Protein AF-A0A4R1RAZ3-F1 (afdb_monomer)

Structure (mmCIF, N/CA/C/O backbone):
data_AF-A0A4R1RAZ3-F1
#
_entry.id   AF-A0A4R1RAZ3-F1
#
loop_
_atom_site.group_PDB
_atom_site.id
_atom_site.type_symbol
_atom_site.label_atom_id
_atom_site.label_alt_id
_atom_site.label_comp_id
_atom_site.label_asym_id
_atom_site.label_entity_id
_atom_site.label_seq_id
_atom_site.pdbx_PDB_ins_code
_atom_site.Cartn_x
_atom_site.Cartn_y
_atom_site.Cartn_z
_atom_site.occupancy
_atom_site.B_iso_or_equiv
_atom_site.auth_seq_id
_atom_site.auth_comp_id
_atom_site.auth_asym_id
_atom_site.auth_atom_id
_atom_site.pdbx_PDB_model_num
ATOM 1 N N . MET A 1 1 ? -26.240 -14.032 20.210 1.00 42.56 1 MET A N 1
ATOM 2 C CA . MET A 1 1 ? -26.987 -12.764 20.043 1.00 42.56 1 MET A CA 1
ATOM 3 C C . MET A 1 1 ? -25.963 -11.685 19.732 1.00 42.56 1 MET A C 1
ATOM 5 O O . MET A 1 1 ? -25.053 -11.506 20.528 1.00 42.56 1 MET A O 1
ATOM 9 N N . ASN A 1 2 ? -26.004 -11.075 18.545 1.00 69.88 2 ASN A N 1
ATOM 10 C CA . ASN A 1 2 ? -24.933 -10.176 18.110 1.00 69.88 2 ASN A CA 1
ATOM 11 C C . ASN A 1 2 ? -25.165 -8.768 18.689 1.00 69.88 2 ASN A C 1
ATOM 13 O O . ASN A 1 2 ? -25.980 -8.013 18.165 1.00 69.88 2 ASN A O 1
ATOM 17 N N . TRP A 1 3 ? -24.477 -8.443 19.790 1.00 78.44 3 TRP A N 1
ATOM 18 C CA . TRP A 1 3 ? -24.488 -7.125 20.451 1.00 78.44 3 TRP A CA 1
ATOM 19 C C . TRP A 1 3 ? -24.333 -5.969 19.455 1.00 78.44 3 TRP A C 1
ATOM 21 O O . TRP A 1 3 ? -24.954 -4.924 19.605 1.00 78.44 3 TRP A O 1
ATOM 31 N N . ILE A 1 4 ? -23.550 -6.161 18.397 1.00 83.38 4 ILE A N 1
ATOM 32 C CA . ILE A 1 4 ? -23.257 -5.106 17.421 1.00 83.38 4 ILE A CA 1
ATOM 33 C C . ILE A 1 4 ? -24.425 -4.840 16.515 1.00 83.38 4 ILE A C 1
ATOM 35 O O . ILE A 1 4 ? -24.666 -3.687 16.176 1.00 83.38 4 ILE A O 1
ATOM 39 N N . ASN A 1 5 ? -25.193 -5.877 16.190 1.00 84.44 5 ASN A N 1
ATOM 40 C CA . ASN A 1 5 ? -26.448 -5.677 15.490 1.00 84.44 5 ASN A CA 1
ATOM 41 C C . ASN A 1 5 ? -27.356 -4.784 16.338 1.00 84.44 5 ASN A C 1
ATOM 43 O O . ASN A 1 5 ? -27.860 -3.810 15.813 1.00 84.44 5 ASN A O 1
ATOM 47 N N . LYS A 1 6 ? -27.428 -4.980 17.664 1.00 88.19 6 LYS A N 1
ATOM 48 C CA . LYS A 1 6 ? -28.195 -4.083 18.549 1.00 88.19 6 LYS A CA 1
ATOM 49 C C . LYS A 1 6 ? -27.662 -2.647 18.591 1.00 88.19 6 LYS A C 1
ATOM 51 O O . LYS A 1 6 ? -28.449 -1.706 18.629 1.00 88.19 6 LYS A O 1
ATOM 56 N N . MET A 1 7 ? -26.344 -2.457 18.558 1.00 89.75 7 MET A N 1
ATOM 57 C CA . MET A 1 7 ? -25.755 -1.113 18.465 1.00 89.75 7 MET A CA 1
ATOM 58 C C . MET A 1 7 ? -26.054 -0.452 17.110 1.00 89.75 7 MET A C 1
ATOM 60 O O . MET A 1 7 ? -26.341 0.742 17.053 1.00 89.75 7 MET A O 1
ATOM 64 N N . ASN A 1 8 ? -26.026 -1.226 16.024 1.00 90.06 8 ASN A N 1
ATOM 65 C CA . ASN A 1 8 ? -26.385 -0.767 14.683 1.00 90.06 8 ASN A CA 1
ATOM 66 C C . ASN A 1 8 ? -27.879 -0.500 14.533 1.00 90.06 8 ASN A C 1
ATOM 68 O O . ASN A 1 8 ? -28.249 0.449 13.848 1.00 90.06 8 ASN A O 1
ATOM 72 N N . ASP A 1 9 ? -28.731 -1.283 15.186 1.00 92.38 9 ASP A N 1
ATOM 73 C CA . ASP A 1 9 ? -30.171 -1.054 15.257 1.00 92.38 9 ASP A CA 1
ATOM 74 C C . ASP A 1 9 ? -30.435 0.281 15.966 1.00 92.38 9 ASP A C 1
ATOM 76 O O . ASP A 1 9 ? -31.204 1.102 15.476 1.00 92.38 9 ASP A O 1
ATOM 80 N N . ALA A 1 10 ? -29.723 0.561 17.064 1.00 94.69 10 ALA A N 1
ATOM 81 C CA . ALA A 1 10 ? -29.830 1.837 17.767 1.00 94.69 10 ALA A CA 1
ATOM 82 C C . ALA A 1 10 ? -29.344 3.021 16.920 1.00 94.69 10 ALA A C 1
ATOM 84 O O . ALA A 1 10 ? -29.972 4.079 16.920 1.00 94.69 10 ALA A O 1
ATOM 85 N N . LEU A 1 11 ? -28.258 2.851 16.157 1.00 94.19 11 LEU A N 1
ATOM 86 C CA . LEU A 1 11 ? -27.830 3.860 15.186 1.00 94.19 11 LEU A CA 1
ATOM 87 C C . LEU A 1 11 ? -28.824 4.031 14.038 1.00 94.19 11 LEU A C 1
ATOM 89 O O . LEU A 1 11 ? -29.018 5.152 13.583 1.00 94.19 11 LEU A O 1
ATOM 93 N N . SER A 1 12 ? -29.457 2.950 13.579 1.00 94.94 12 SER A N 1
ATOM 94 C CA . SER A 1 12 ? -30.501 3.006 12.549 1.00 94.94 12 SER A CA 1
ATOM 95 C C . SER A 1 12 ? -31.691 3.814 13.043 1.00 94.94 12 SER A C 1
ATOM 97 O O . SER A 1 12 ? -32.093 4.756 12.371 1.00 94.94 12 SER A O 1
ATOM 99 N N . TYR A 1 13 ? -32.154 3.533 14.262 1.00 96.81 13 TYR A N 1
ATOM 100 C CA . TYR A 1 13 ? -33.197 4.310 14.921 1.00 96.81 13 TYR A CA 1
ATOM 101 C C . TYR A 1 13 ? -32.832 5.797 14.995 1.00 96.81 13 TYR A C 1
ATOM 103 O O . TYR A 1 13 ? -33.625 6.642 14.597 1.00 96.81 13 TYR A O 1
ATOM 111 N N . ILE A 1 14 ? -31.615 6.136 15.430 1.00 96.56 14 ILE A N 1
ATOM 112 C CA . ILE A 1 14 ? -31.165 7.535 15.475 1.00 96.56 14 ILE A CA 1
ATOM 113 C C . ILE A 1 14 ? -31.220 8.182 14.090 1.00 96.56 14 ILE A C 1
ATOM 115 O O . ILE A 1 14 ? -31.715 9.297 13.972 1.00 96.56 14 ILE A O 1
ATOM 119 N N . GLU A 1 15 ? -30.711 7.501 13.061 1.00 95.12 15 GLU A N 1
ATOM 120 C CA . GLU A 1 15 ? -30.679 8.004 11.682 1.00 95.12 15 GLU A CA 1
ATOM 121 C C . GLU A 1 15 ? -32.078 8.230 11.098 1.00 95.12 15 GLU A C 1
ATOM 123 O O . GLU A 1 15 ? -32.277 9.198 10.368 1.00 95.12 15 GLU A O 1
ATOM 128 N N . GLU A 1 16 ? -33.037 7.376 11.450 1.00 95.31 16 GLU A N 1
ATOM 129 C CA . GLU A 1 16 ? -34.441 7.473 11.036 1.00 95.31 16 GLU A CA 1
ATOM 130 C C . GLU A 1 16 ? -35.209 8.597 11.749 1.00 95.31 16 GLU A C 1
ATOM 132 O O . GLU A 1 16 ? -36.270 8.983 11.276 1.00 95.31 16 GLU A O 1
ATOM 137 N N . HIS A 1 17 ? -34.672 9.142 12.848 1.00 95.69 17 HIS A N 1
ATOM 138 C CA . HIS A 1 17 ? -35.323 10.171 13.674 1.00 95.69 17 HIS A CA 1
ATOM 139 C C . HIS A 1 17 ? -34.535 11.496 13.714 1.00 95.69 17 HIS A C 1
ATOM 141 O O . HIS A 1 17 ? -34.708 12.322 14.616 1.00 95.69 17 HIS A O 1
ATOM 147 N N . LEU A 1 18 ? -33.626 11.727 12.758 1.00 95.06 18 LEU A N 1
ATOM 148 C CA . LEU A 1 18 ? -32.811 12.949 12.723 1.00 95.06 18 LEU A CA 1
ATOM 149 C C . LEU A 1 18 ? -33.626 14.213 12.415 1.00 95.06 18 LEU A C 1
ATOM 151 O O . LEU A 1 18 ? -33.230 15.288 12.869 1.00 95.06 18 LEU A O 1
ATOM 155 N N . ASP A 1 19 ? -34.728 14.093 11.679 1.00 90.00 19 ASP A N 1
ATOM 156 C CA . ASP A 1 19 ? -35.679 15.154 11.311 1.00 90.00 19 ASP A CA 1
ATOM 157 C C . ASP A 1 19 ? -36.815 15.336 12.339 1.00 90.00 19 ASP A C 1
ATOM 159 O O . ASP A 1 19 ? -37.845 15.946 12.048 1.00 90.00 19 ASP A O 1
ATOM 163 N N . GLY A 1 20 ? -36.616 14.822 13.556 1.00 86.44 20 GLY A N 1
ATOM 164 C CA . GLY A 1 20 ? -37.571 14.923 14.652 1.00 86.44 20 GLY A CA 1
ATOM 165 C C . GLY A 1 20 ? -36.939 14.683 16.024 1.00 86.44 20 GLY A C 1
ATOM 166 O O . GLY A 1 20 ? -35.747 14.925 16.243 1.00 86.44 20 GLY A O 1
ATOM 167 N N . THR A 1 21 ? -37.755 14.240 16.979 1.00 89.19 21 THR A N 1
ATOM 168 C CA . THR A 1 21 ? -37.322 13.944 18.352 1.00 89.19 21 THR A CA 1
ATOM 169 C C . THR A 1 21 ? -36.725 12.543 18.438 1.00 89.19 21 THR A C 1
ATOM 171 O O . THR A 1 21 ? -37.300 11.582 17.938 1.00 89.19 21 THR A O 1
ATOM 174 N N . ILE A 1 22 ? -35.579 12.424 19.112 1.00 93.81 22 ILE A N 1
ATOM 175 C CA . ILE A 1 22 ? -34.929 11.139 19.387 1.00 93.81 22 ILE A CA 1
ATOM 176 C C . ILE A 1 22 ? -35.237 10.755 20.833 1.00 93.81 22 ILE A C 1
ATOM 178 O O . ILE A 1 22 ? -34.702 11.364 21.761 1.00 93.81 22 ILE A O 1
ATOM 182 N N . GLU A 1 23 ? -36.063 9.728 21.023 1.00 94.19 23 GLU A N 1
ATOM 183 C CA . GLU A 1 23 ? -36.354 9.188 22.354 1.00 94.19 23 GLU A CA 1
ATOM 184 C C . GLU A 1 23 ? -35.216 8.274 22.824 1.00 94.19 23 GLU A C 1
ATOM 186 O O . GLU A 1 23 ? -34.988 7.193 22.273 1.00 94.19 23 GLU A O 1
ATOM 191 N N . TYR A 1 24 ? -34.494 8.702 23.860 1.00 92.81 24 TYR A N 1
ATOM 192 C CA . TYR A 1 24 ? -33.369 7.946 24.418 1.00 92.81 24 TYR A CA 1
ATOM 193 C C . TYR A 1 24 ? -33.789 6.642 25.110 1.00 92.81 24 TYR A C 1
ATOM 195 O O . TYR A 1 24 ? -33.001 5.694 25.155 1.00 92.81 24 TYR A O 1
ATOM 203 N N . ASP A 1 25 ? -35.026 6.563 25.599 1.00 92.38 25 ASP A N 1
ATOM 204 C CA . ASP A 1 25 ? -35.578 5.335 26.175 1.00 92.38 25 ASP A CA 1
ATOM 205 C C . ASP A 1 25 ? -35.730 4.234 25.123 1.00 92.38 25 ASP A C 1
ATOM 207 O O . ASP A 1 25 ? -35.557 3.054 25.428 1.00 92.38 25 ASP A O 1
ATOM 211 N N . GLU A 1 26 ? -35.986 4.597 23.866 1.00 93.69 26 GLU A N 1
ATOM 212 C CA . GLU A 1 26 ? -36.079 3.622 22.782 1.00 93.69 26 GLU A CA 1
ATOM 213 C C . GLU A 1 26 ? -34.702 3.056 22.424 1.00 93.69 26 GLU A C 1
ATOM 215 O O . GLU A 1 26 ? -34.544 1.846 22.268 1.00 93.69 26 GLU A O 1
ATOM 220 N N . ILE A 1 27 ? -33.662 3.896 22.444 1.00 94.12 27 ILE A N 1
ATOM 221 C CA . ILE A 1 27 ? -32.268 3.446 22.316 1.00 94.12 27 ILE A CA 1
ATOM 222 C C . ILE A 1 27 ? -31.930 2.434 23.419 1.00 94.12 27 ILE A C 1
ATOM 224 O O . ILE A 1 27 ? -31.309 1.404 23.142 1.00 94.12 27 ILE A O 1
ATOM 228 N N . ALA A 1 28 ? -32.368 2.678 24.657 1.00 91.38 28 ALA A N 1
ATOM 229 C CA . ALA A 1 28 ? -32.138 1.758 25.768 1.00 91.38 28 ALA A CA 1
ATOM 230 C C . ALA A 1 28 ? -32.853 0.407 25.567 1.00 91.38 28 ALA A C 1
ATOM 232 O O . ALA A 1 28 ? -32.266 -0.650 25.811 1.00 91.38 28 ALA A O 1
ATOM 233 N N . LYS A 1 29 ? -34.088 0.413 25.044 1.00 92.00 29 LYS A N 1
ATOM 234 C CA . LYS A 1 29 ? -34.826 -0.818 24.704 1.00 92.00 29 LYS A CA 1
ATOM 235 C C . LYS A 1 29 ? -34.171 -1.597 23.566 1.00 92.00 29 LYS A C 1
ATOM 237 O O . LYS A 1 29 ? -34.061 -2.818 23.652 1.00 92.00 29 LYS A O 1
ATOM 242 N N . ILE A 1 30 ? -33.710 -0.911 22.519 1.00 91.31 30 ILE A N 1
ATOM 243 C CA . ILE A 1 30 ? -33.050 -1.543 21.369 1.00 91.31 30 ILE A CA 1
ATOM 244 C C . ILE A 1 30 ? -31.743 -2.212 21.803 1.00 91.31 30 ILE A C 1
ATOM 246 O O . ILE A 1 30 ? -31.491 -3.373 21.470 1.00 91.31 30 ILE A O 1
ATOM 250 N N . THR A 1 31 ? -30.928 -1.484 22.567 1.00 89.25 31 THR A N 1
ATOM 251 C CA . THR A 1 31 ? -29.590 -1.920 22.994 1.00 89.25 31 THR A CA 1
ATOM 252 C C . THR A 1 31 ? -29.601 -2.880 24.181 1.00 89.25 31 THR A C 1
ATOM 254 O O . THR A 1 31 ? -28.589 -3.535 24.426 1.00 89.25 31 THR A O 1
ATOM 257 N N . LEU A 1 32 ? -30.729 -2.987 24.897 1.00 89.31 32 LEU A N 1
ATOM 258 C CA . LEU A 1 32 ? -30.866 -3.722 26.159 1.00 89.31 32 LEU A CA 1
ATOM 259 C C . LEU A 1 32 ? -29.894 -3.227 27.248 1.00 89.31 32 LEU A C 1
ATOM 261 O O . LEU A 1 32 ? -29.511 -3.983 28.141 1.00 89.31 32 LEU A O 1
ATOM 265 N N . CYS A 1 33 ? -29.482 -1.958 27.184 1.00 88.44 33 CYS A N 1
ATOM 266 C CA . CYS A 1 33 ? -28.626 -1.330 28.183 1.00 88.44 33 CYS A CA 1
ATOM 267 C C . CYS A 1 33 ? -29.098 0.094 28.503 1.00 88.44 33 CYS A C 1
ATOM 269 O O . CYS A 1 33 ? -29.929 0.670 27.806 1.00 88.44 33 CYS A O 1
ATOM 271 N N . SER A 1 34 ? -28.603 0.672 29.600 1.00 92.25 34 SER A N 1
ATOM 272 C CA . SER A 1 34 ? -28.956 2.052 29.945 1.00 92.25 34 SER A CA 1
ATOM 273 C C . SER A 1 34 ? -28.401 3.031 28.912 1.00 92.25 34 SER A C 1
ATOM 275 O O . SER A 1 34 ? -27.314 2.824 28.365 1.00 92.25 34 SER A O 1
ATOM 277 N N . ILE A 1 35 ? -29.089 4.158 28.703 1.00 93.69 35 ILE A N 1
ATOM 278 C CA . ILE A 1 35 ? -28.624 5.171 27.748 1.00 93.69 35 ILE A CA 1
ATOM 279 C C . ILE A 1 35 ? -27.202 5.660 28.059 1.00 93.69 35 ILE A C 1
ATOM 281 O O . ILE A 1 35 ? -26.388 5.838 27.155 1.00 93.69 35 ILE A O 1
ATOM 285 N N . GLY A 1 36 ? -26.862 5.806 29.342 1.00 89.94 36 GLY A N 1
ATOM 286 C CA . GLY A 1 36 ? -25.515 6.195 29.751 1.00 89.94 36 GLY A CA 1
ATOM 287 C C . GLY A 1 36 ? -24.454 5.157 29.369 1.00 89.94 36 GLY A C 1
ATOM 288 O O . GLY A 1 36 ? -23.334 5.530 29.027 1.00 89.94 36 GLY A O 1
ATOM 289 N N . ALA A 1 37 ? -24.784 3.860 29.393 1.00 88.81 37 ALA A N 1
ATOM 290 C CA . ALA A 1 37 ? -23.883 2.813 28.917 1.00 88.81 37 ALA A CA 1
ATOM 291 C C . ALA A 1 37 ? -23.694 2.890 27.396 1.00 88.81 37 ALA A C 1
ATOM 293 O O . ALA A 1 37 ? -22.553 2.861 26.934 1.00 88.81 37 ALA A O 1
ATOM 294 N N . PHE A 1 38 ? -24.777 3.084 26.637 1.00 92.88 38 PHE A N 1
ATOM 295 C CA . PHE A 1 38 ? -24.706 3.270 25.187 1.00 92.88 38 PHE A CA 1
ATOM 296 C C . PHE A 1 38 ? -23.888 4.505 24.797 1.00 92.88 38 PHE A C 1
ATOM 298 O O . PHE A 1 38 ? -23.021 4.416 23.937 1.00 92.88 38 PHE A O 1
ATOM 305 N N . GLN A 1 39 ? -24.094 5.646 25.456 1.00 94.00 39 GLN A N 1
ATOM 306 C CA . GLN A 1 39 ? -23.341 6.874 25.181 1.00 94.00 39 GLN A CA 1
ATOM 307 C C . GLN A 1 39 ? -21.842 6.710 25.455 1.00 94.00 39 GLN A C 1
ATOM 309 O O . GLN A 1 39 ? -21.022 7.165 24.656 1.00 94.00 39 GLN A O 1
ATOM 314 N N . ARG A 1 40 ? -21.473 6.035 26.555 1.00 88.31 40 ARG A N 1
ATOM 315 C CA . ARG A 1 40 ? -20.068 5.714 26.849 1.00 88.31 40 ARG A CA 1
ATOM 316 C C . ARG A 1 40 ? -19.476 4.780 25.801 1.00 88.31 40 ARG A C 1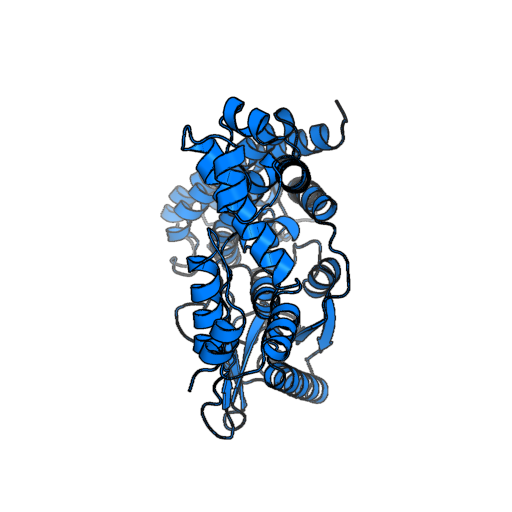
ATOM 318 O O . ARG A 1 40 ? -18.378 5.048 25.326 1.00 88.31 40 ARG A O 1
ATOM 325 N N . PHE A 1 41 ? -20.200 3.726 25.425 1.00 89.56 41 PHE A N 1
ATOM 326 C CA . PHE A 1 41 ? -19.775 2.811 24.367 1.00 89.56 41 PHE A CA 1
ATOM 327 C C . PHE A 1 41 ? -19.596 3.543 23.033 1.00 89.56 41 PHE A C 1
ATOM 329 O O . PHE A 1 41 ? -18.549 3.421 22.409 1.00 89.56 41 PHE A O 1
ATOM 336 N N . PHE A 1 42 ? -20.576 4.350 22.624 1.00 92.62 42 PHE A N 1
ATOM 337 C CA . PHE A 1 42 ? -20.522 5.120 21.386 1.00 92.62 42 PHE A CA 1
ATOM 338 C C . PHE A 1 42 ? -19.309 6.051 21.367 1.00 92.62 42 PHE A C 1
ATOM 340 O O . PHE A 1 42 ? -18.592 6.104 20.371 1.00 92.62 42 PHE A O 1
ATOM 347 N N . MET A 1 43 ? -19.047 6.751 22.473 1.00 90.44 43 MET A N 1
ATOM 348 C CA . MET A 1 43 ? -17.881 7.624 22.594 1.00 90.44 43 MET A CA 1
ATOM 349 C C . MET A 1 43 ? -16.568 6.843 22.517 1.00 90.44 43 MET A C 1
ATOM 351 O O . MET A 1 43 ? -15.663 7.265 21.804 1.00 90.44 43 MET A O 1
ATOM 355 N N . LEU A 1 44 ? -16.478 5.699 23.202 1.00 85.12 44 LEU A N 1
ATOM 356 C CA . LEU A 1 44 ? -15.302 4.829 23.162 1.00 85.12 44 LEU A CA 1
ATOM 357 C C . LEU A 1 44 ? -15.043 4.289 21.748 1.00 85.12 44 LEU A C 1
ATOM 359 O O . LEU A 1 44 ? -13.905 4.280 21.297 1.00 85.12 44 LEU A O 1
ATOM 363 N N . ALA A 1 45 ? -16.095 3.863 21.049 1.00 85.19 45 ALA A N 1
ATOM 364 C CA . ALA A 1 45 ? -15.990 3.225 19.742 1.00 85.19 45 ALA A CA 1
ATOM 365 C C . ALA A 1 45 ? -15.813 4.221 18.579 1.00 85.19 45 ALA A C 1
ATOM 367 O O . ALA A 1 45 ? -15.172 3.886 17.590 1.00 85.19 45 ALA A O 1
ATOM 368 N N . SER A 1 46 ? -16.385 5.429 18.662 1.00 85.50 46 SER A N 1
ATOM 369 C CA . SER A 1 46 ? -16.368 6.417 17.564 1.00 85.50 46 SER A CA 1
ATOM 370 C C . SER A 1 46 ? -15.397 7.585 17.771 1.00 85.50 46 SER A C 1
ATOM 372 O O . SER A 1 46 ? -15.176 8.372 16.849 1.00 85.50 46 SER A O 1
ATOM 374 N N . GLY A 1 47 ? -14.864 7.757 18.985 1.00 88.69 47 GLY A N 1
ATOM 375 C CA . GLY A 1 47 ? -14.031 8.903 19.358 1.00 88.69 47 GLY A CA 1
ATOM 376 C C . GLY A 1 47 ? -14.784 10.237 19.468 1.00 88.69 47 GLY A C 1
ATOM 377 O O . GLY A 1 47 ? -14.156 11.270 19.700 1.00 88.69 47 GLY A O 1
ATOM 378 N N . ILE A 1 48 ? -16.115 10.257 19.312 1.00 90.94 48 ILE A N 1
ATOM 379 C CA . ILE A 1 48 ? -16.947 11.462 19.443 1.00 90.94 48 ILE A CA 1
ATOM 380 C C . ILE A 1 48 ? -18.171 11.216 20.327 1.00 90.94 48 ILE A C 1
ATOM 382 O O . ILE A 1 48 ? -18.699 10.112 20.419 1.00 90.94 48 ILE A O 1
ATOM 386 N N . ALA A 1 49 ? -18.665 12.271 20.976 1.00 94.38 49 ALA A N 1
ATOM 387 C CA . ALA A 1 49 ? -19.905 12.185 21.741 1.00 94.38 49 ALA A CA 1
ATOM 388 C C . ALA A 1 49 ? -21.111 11.916 20.820 1.00 94.38 49 ALA A C 1
ATOM 390 O O . ALA A 1 49 ? -21.200 12.467 19.720 1.00 94.38 49 ALA A O 1
ATOM 391 N N . LEU A 1 50 ? -22.085 11.139 21.305 1.00 95.38 50 LEU A N 1
ATOM 392 C CA . LEU A 1 50 ? -23.315 10.826 20.565 1.00 95.38 50 LEU A CA 1
ATOM 393 C C . LEU A 1 50 ? -24.084 12.086 20.131 1.00 95.38 50 LEU A C 1
ATOM 395 O O . LEU A 1 50 ? -24.588 12.165 19.014 1.00 95.38 50 LEU A O 1
ATOM 399 N N . SER A 1 51 ? -24.126 13.103 20.992 1.00 94.31 51 SER A N 1
ATOM 400 C CA . SER A 1 51 ? -24.755 14.393 20.691 1.00 94.31 51 SER A CA 1
ATOM 401 C C . SER A 1 51 ? -24.072 15.126 19.532 1.00 94.31 51 SER A C 1
ATOM 403 O O . SER A 1 51 ? -24.741 15.732 18.696 1.00 94.31 51 SER A O 1
ATOM 405 N N . GLU A 1 52 ? -22.744 15.036 19.439 1.00 93.56 52 GLU A N 1
ATOM 406 C CA . GLU A 1 52 ? -21.970 15.632 18.351 1.00 93.56 52 GLU A CA 1
ATOM 407 C C . GLU A 1 52 ? -22.190 14.880 17.032 1.00 93.56 52 GLU A C 1
ATOM 409 O O . GLU A 1 52 ? -22.320 15.515 15.983 1.00 93.56 52 GLU A O 1
ATOM 414 N N . TYR A 1 53 ? -22.300 13.548 17.081 1.00 95.38 53 TYR A N 1
ATOM 415 C CA . TYR A 1 53 ? -22.685 12.733 15.928 1.00 95.38 53 TYR A CA 1
ATOM 416 C C . TYR A 1 53 ? -24.050 13.161 15.369 1.00 95.38 53 TYR A C 1
ATOM 418 O O . TYR A 1 53 ? -24.144 13.545 14.199 1.00 95.38 53 TYR A O 1
ATOM 426 N N . ILE A 1 54 ? -25.080 13.190 16.224 1.00 96.00 54 ILE A N 1
ATOM 427 C CA . ILE A 1 54 ? -26.448 13.599 15.864 1.00 96.00 54 ILE A CA 1
ATOM 428 C C . ILE A 1 54 ? -26.442 15.001 15.242 1.00 96.00 54 ILE A C 1
ATOM 430 O O . ILE A 1 54 ? -27.029 15.218 14.182 1.00 96.00 54 ILE A O 1
ATOM 434 N N . ARG A 1 55 ? -25.716 15.949 15.849 1.00 94.06 55 ARG A N 1
ATOM 435 C CA . ARG A 1 55 ? -25.605 17.328 15.352 1.00 94.06 55 ARG A CA 1
ATOM 436 C C . ARG A 1 55 ? -24.993 17.397 13.950 1.00 94.06 55 ARG A C 1
ATOM 438 O O . ARG A 1 55 ? -25.515 18.106 13.090 1.00 94.06 55 ARG A O 1
ATOM 445 N N . ARG A 1 56 ? -23.896 16.674 13.692 1.00 94.31 56 ARG A N 1
ATOM 446 C CA . ARG A 1 56 ? -23.233 16.653 12.371 1.00 94.31 56 ARG A CA 1
ATOM 447 C C . ARG A 1 56 ? -24.110 16.021 11.296 1.00 94.31 56 ARG A C 1
ATOM 449 O O . ARG A 1 56 ? -24.143 16.519 10.168 1.00 94.31 56 ARG A O 1
ATOM 456 N N . ARG A 1 57 ? -24.828 14.949 11.642 1.00 96.00 57 ARG A N 1
ATOM 457 C CA . ARG A 1 57 ? -25.769 14.277 10.738 1.00 96.00 57 ARG A CA 1
ATOM 458 C C . ARG A 1 57 ? -26.958 15.176 10.397 1.00 96.00 57 ARG A C 1
ATOM 460 O O . ARG A 1 57 ? -27.206 15.393 9.214 1.00 96.00 57 ARG A O 1
ATOM 467 N N . ARG A 1 58 ? -27.589 15.803 11.396 1.00 95.88 58 ARG A N 1
ATOM 468 C CA . ARG A 1 58 ? -28.658 16.805 11.211 1.00 95.88 58 ARG A CA 1
ATOM 469 C C . ARG A 1 58 ? -28.240 17.954 10.301 1.00 95.88 58 ARG A C 1
ATOM 471 O O . ARG A 1 58 ? -28.934 18.250 9.337 1.00 95.88 58 ARG A O 1
ATOM 478 N N . LEU A 1 59 ? -27.074 18.557 10.542 1.00 95.06 59 LEU A N 1
ATOM 479 C CA . LEU A 1 59 ? -26.563 19.638 9.689 1.00 95.06 59 LEU A CA 1
ATOM 480 C C . LEU A 1 59 ? -26.289 19.185 8.248 1.00 95.06 59 LEU A C 1
ATOM 482 O O . LEU A 1 59 ? -26.497 19.965 7.323 1.00 95.06 59 LEU A O 1
ATOM 486 N N . SER A 1 60 ? -25.856 17.937 8.051 1.00 93.88 60 SER A N 1
ATOM 487 C CA . SER A 1 60 ? -25.620 17.380 6.712 1.00 93.88 60 SER A CA 1
ATOM 488 C C . SER A 1 60 ? -26.921 17.149 5.941 1.00 93.88 60 SER A C 1
ATOM 490 O O . SER A 1 60 ? -26.975 17.414 4.741 1.00 93.88 60 SER A O 1
ATOM 492 N N . LEU A 1 61 ? -27.975 16.686 6.618 1.00 93.56 61 LEU A N 1
ATOM 493 C CA . LEU A 1 61 ? -29.306 16.554 6.023 1.00 93.56 61 LEU A CA 1
ATOM 494 C C . LEU A 1 61 ? -29.928 17.929 5.742 1.00 93.56 61 LEU A C 1
ATOM 496 O O . LEU A 1 61 ? -30.388 18.173 4.632 1.00 93.56 61 LEU A O 1
ATOM 500 N N . ALA A 1 62 ? -29.813 18.873 6.678 1.00 94.44 62 ALA A N 1
ATOM 501 C CA . ALA A 1 62 ? -30.252 20.251 6.473 1.00 94.44 62 ALA A CA 1
ATOM 502 C C . ALA A 1 62 ? -29.544 20.917 5.283 1.00 94.44 62 ALA A C 1
ATOM 504 O O . ALA A 1 62 ? -30.182 21.594 4.485 1.00 94.44 62 ALA A O 1
ATOM 505 N N . ALA A 1 63 ? -28.234 20.703 5.124 1.00 92.75 63 ALA A N 1
ATOM 506 C CA . ALA A 1 63 ? -27.480 21.178 3.965 1.00 92.75 63 ALA A CA 1
ATOM 507 C C . ALA A 1 63 ? -28.023 20.599 2.650 1.00 92.75 63 ALA A C 1
ATOM 509 O O . ALA A 1 63 ? -28.148 21.326 1.665 1.00 92.75 63 ALA A O 1
ATOM 510 N N . LYS A 1 64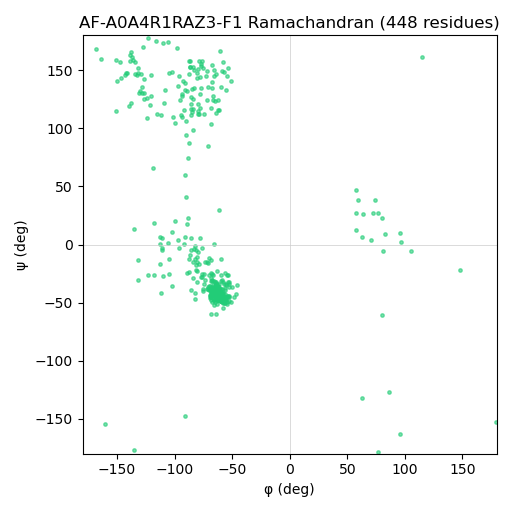 ? -28.384 19.310 2.640 1.00 91.62 64 LYS A N 1
ATOM 511 C CA . LYS A 1 64 ? -29.011 18.664 1.484 1.00 91.62 64 LYS A CA 1
ATOM 512 C C . LYS A 1 64 ? -30.364 19.301 1.160 1.00 91.62 64 LYS A C 1
ATOM 514 O O . LYS A 1 64 ? -30.602 19.601 -0.006 1.00 91.62 64 LYS A O 1
ATOM 519 N N . ASP A 1 65 ? -31.207 19.552 2.157 1.00 94.06 65 ASP A N 1
ATOM 520 C CA . ASP A 1 65 ? -32.510 20.194 1.949 1.00 94.06 65 AS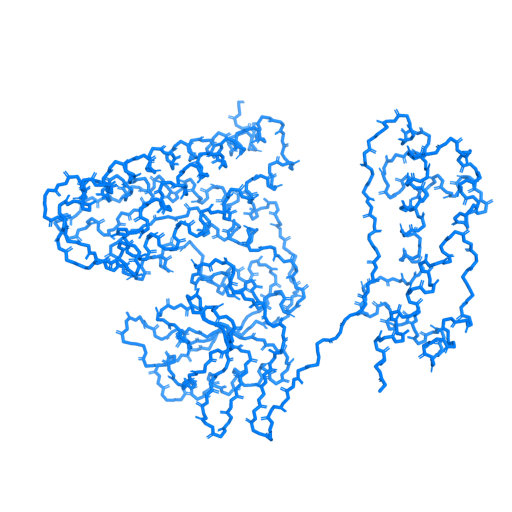P A CA 1
ATOM 521 C C . ASP A 1 65 ? -32.347 21.643 1.466 1.00 94.06 65 ASP A C 1
ATOM 523 O O . ASP A 1 65 ? -33.029 22.064 0.537 1.00 94.06 65 ASP A O 1
ATOM 527 N N . ILE A 1 66 ? -31.386 22.394 2.014 1.00 93.56 66 ILE A N 1
ATOM 528 C CA . ILE A 1 66 ? -31.097 23.777 1.600 1.00 93.56 66 ILE A CA 1
ATOM 529 C C . ILE A 1 66 ? -30.714 23.868 0.120 1.00 93.56 66 ILE A C 1
ATOM 531 O O . ILE A 1 66 ? -31.087 24.847 -0.528 1.00 93.56 66 ILE A O 1
ATOM 535 N N . LEU A 1 67 ? -29.962 22.883 -0.383 1.00 90.62 67 LEU A N 1
ATOM 536 C CA . LEU A 1 67 ? -29.461 22.844 -1.759 1.00 90.62 67 LEU A CA 1
ATOM 537 C C . LEU A 1 67 ? -30.475 22.286 -2.764 1.00 90.62 67 LEU A C 1
ATOM 539 O O . LEU A 1 67 ? -30.408 22.640 -3.935 1.00 90.62 67 LEU A O 1
ATOM 543 N N . ASN A 1 68 ? -31.372 21.396 -2.331 1.00 90.06 68 ASN A N 1
ATOM 544 C CA . ASN A 1 68 ? -32.256 20.653 -3.237 1.00 90.06 68 ASN A CA 1
ATOM 545 C C . ASN A 1 68 ? -33.733 21.058 -3.137 1.00 90.06 68 ASN A C 1
ATOM 547 O O . ASN A 1 68 ? -34.556 20.513 -3.870 1.00 90.06 68 ASN A O 1
ATOM 551 N N . THR A 1 69 ? -34.089 21.967 -2.226 1.00 91.19 69 THR A N 1
ATOM 552 C CA . THR A 1 69 ? -35.477 22.390 -1.995 1.00 91.19 69 THR A CA 1
ATOM 553 C C . THR A 1 69 ? -35.593 23.905 -1.836 1.00 91.19 69 THR A C 1
ATOM 555 O O . THR A 1 69 ? -34.640 24.587 -1.451 1.00 91.19 69 THR A O 1
ATOM 558 N N . GLU A 1 70 ? -36.804 24.416 -2.058 1.00 90.75 70 GLU A N 1
ATOM 559 C CA . GLU A 1 70 ? -37.169 25.821 -1.837 1.00 90.75 70 GLU A CA 1
ATOM 560 C C . GLU A 1 70 ? -37.719 26.089 -0.424 1.00 90.75 70 GLU A C 1
ATOM 562 O O . GLU A 1 70 ? -38.141 27.208 -0.124 1.00 90.75 70 GLU A O 1
ATOM 567 N N . ASP A 1 71 ? -37.683 25.095 0.474 1.00 94.62 71 ASP A N 1
ATOM 568 C CA . ASP A 1 71 ? -38.169 25.225 1.853 1.00 94.62 71 ASP A CA 1
ATOM 569 C C . ASP A 1 71 ? -37.489 26.408 2.558 1.00 94.62 71 ASP A C 1
ATOM 571 O O . ASP A 1 71 ? -36.308 26.705 2.324 1.00 94.62 71 ASP A O 1
ATOM 575 N N . LYS A 1 72 ? -38.208 27.118 3.435 1.00 94.69 72 LYS A N 1
ATOM 576 C CA . LYS A 1 72 ? -37.605 28.247 4.154 1.00 94.69 72 LYS A CA 1
ATOM 577 C C . LYS A 1 72 ? -36.541 27.722 5.113 1.00 94.69 72 LYS A C 1
ATOM 579 O O . LYS A 1 72 ? -36.752 26.738 5.813 1.00 94.69 72 LYS A O 1
ATOM 584 N N . ILE A 1 73 ? -35.418 28.434 5.219 1.00 93.69 73 ILE A N 1
ATOM 585 C CA . ILE A 1 73 ? -34.304 28.057 6.112 1.00 93.69 73 ILE A CA 1
ATOM 586 C C . ILE A 1 73 ? -34.771 27.891 7.567 1.00 93.69 73 ILE A C 1
ATOM 588 O O . ILE A 1 73 ? -34.274 27.014 8.265 1.00 93.69 73 ILE A O 1
ATOM 592 N N . ILE A 1 74 ? -35.741 28.698 8.013 1.00 94.69 74 ILE A N 1
ATOM 593 C CA . ILE A 1 74 ? -36.350 28.565 9.343 1.00 94.69 74 ILE A CA 1
ATOM 594 C C . ILE A 1 74 ? -37.089 27.233 9.515 1.00 94.69 74 ILE A C 1
ATOM 596 O O . ILE A 1 74 ? -36.919 26.582 10.540 1.00 94.69 74 ILE A O 1
ATOM 600 N N . ASP A 1 75 ? -37.831 26.791 8.501 1.00 94.50 75 ASP A N 1
ATOM 601 C CA . ASP A 1 75 ? -38.589 25.540 8.547 1.00 94.50 75 ASP A CA 1
ATOM 602 C C . ASP A 1 75 ? -37.632 24.338 8.538 1.00 94.50 75 ASP A C 1
ATOM 604 O O . ASP A 1 75 ? -37.815 23.389 9.298 1.00 94.50 75 ASP A O 1
ATOM 608 N N . ILE A 1 76 ? -36.550 24.416 7.752 1.00 95.06 76 ILE A N 1
ATOM 609 C CA . ILE A 1 76 ? -35.472 23.416 7.747 1.00 95.06 76 ILE A CA 1
ATOM 610 C C . ILE A 1 76 ? -34.775 23.367 9.118 1.00 95.06 76 ILE A C 1
ATOM 612 O O . ILE A 1 76 ? -34.539 22.286 9.654 1.00 95.06 76 ILE A O 1
ATOM 616 N N . ALA A 1 77 ? -34.457 24.520 9.713 1.00 94.25 77 ALA A N 1
ATOM 617 C CA . ALA A 1 77 ? -33.819 24.584 11.028 1.00 94.25 77 ALA A CA 1
ATOM 618 C C . ALA A 1 77 ? -34.685 23.920 12.113 1.00 94.25 77 ALA A C 1
ATOM 620 O O . ALA A 1 77 ? -34.183 23.093 12.878 1.00 94.25 77 ALA A O 1
ATOM 621 N N . LEU A 1 78 ? -35.983 24.238 12.131 1.00 93.31 78 LEU A N 1
ATOM 622 C CA . LEU A 1 78 ? -36.949 23.663 13.066 1.00 93.31 78 LEU A CA 1
ATOM 623 C C . LEU A 1 78 ? -37.100 22.149 12.866 1.00 93.31 78 LEU A C 1
ATOM 625 O O . LEU A 1 78 ? -37.067 21.407 13.846 1.00 93.31 78 LEU A O 1
ATOM 629 N N . ARG A 1 79 ? -37.184 21.683 11.610 1.00 93.88 79 ARG A N 1
ATOM 630 C CA . ARG A 1 79 ? -37.260 20.252 11.261 1.00 93.88 79 ARG A CA 1
ATOM 631 C C . ARG A 1 79 ? -36.102 19.458 11.866 1.00 93.88 79 ARG A C 1
ATOM 633 O O . ARG A 1 79 ? -36.312 18.419 12.470 1.00 93.88 79 ARG A O 1
ATOM 640 N N . TYR A 1 80 ? -34.879 19.976 11.786 1.00 94.50 80 TYR A N 1
ATOM 641 C CA . TYR A 1 80 ? -33.702 19.305 12.350 1.00 94.50 80 TYR A CA 1
ATOM 642 C C . TYR A 1 80 ? -33.428 19.666 13.823 1.00 94.50 80 TYR A C 1
ATOM 644 O O . TYR A 1 80 ? -32.306 19.511 14.312 1.00 94.50 80 TYR A O 1
ATOM 652 N N . GLY A 1 81 ? -34.449 20.121 14.556 1.00 89.88 81 GLY A N 1
ATOM 653 C CA . GLY A 1 81 ? -34.420 20.253 16.013 1.00 89.88 81 GLY A CA 1
ATOM 654 C C . GLY A 1 81 ? -33.636 21.453 16.546 1.00 89.88 81 GLY A C 1
ATOM 655 O O . GLY A 1 81 ? -33.117 21.381 17.659 1.00 89.88 81 GLY A O 1
ATOM 656 N N . TYR A 1 82 ? -33.513 22.534 15.771 1.00 92.00 82 TYR A N 1
ATOM 657 C CA . TYR A 1 82 ? -32.994 23.811 16.263 1.00 92.00 82 TYR A CA 1
ATOM 658 C C . TYR A 1 82 ? -34.146 24.730 16.664 1.00 92.00 82 TYR A C 1
ATOM 660 O O . TYR A 1 82 ? -35.000 25.044 15.844 1.00 92.00 82 TYR A O 1
ATOM 668 N N . GLU A 1 83 ? -34.137 25.211 17.908 1.00 88.31 83 GLU A N 1
ATOM 669 C CA . GLU A 1 83 ? -35.199 26.075 18.448 1.00 88.31 83 GLU A CA 1
ATOM 670 C C . GLU A 1 83 ? -35.252 27.456 17.783 1.00 88.31 83 GLU A C 1
ATOM 672 O O . GLU A 1 83 ? -36.318 28.059 17.681 1.00 88.31 83 GLU A O 1
ATOM 677 N N . THR A 1 84 ? -34.102 27.969 17.326 1.00 91.62 84 THR A N 1
ATOM 678 C CA . THR A 1 84 ? -34.006 29.286 16.688 1.00 91.62 84 THR A CA 1
ATOM 679 C C . THR A 1 84 ? -33.158 29.254 15.409 1.00 91.62 84 THR A C 1
ATOM 681 O O . THR A 1 84 ? -32.152 28.533 15.338 1.00 91.62 84 THR A O 1
ATOM 684 N N . PRO A 1 85 ? -33.499 30.079 14.397 1.00 90.38 85 PRO A N 1
ATOM 685 C CA . PRO A 1 85 ? -32.695 30.234 13.179 1.00 90.38 85 PRO A CA 1
ATOM 686 C C . PRO A 1 85 ? -31.257 30.693 13.442 1.00 90.38 85 PRO A C 1
ATOM 688 O O . PRO A 1 85 ? -30.339 30.316 12.709 1.00 90.38 85 PRO A O 1
ATOM 691 N N . ASP A 1 86 ? -31.051 31.490 14.490 1.00 93.19 86 ASP A N 1
ATOM 692 C CA . ASP A 1 86 ? -29.735 32.011 14.861 1.00 93.19 86 ASP A CA 1
ATOM 693 C C . ASP A 1 86 ? -28.822 30.890 15.363 1.00 93.19 86 ASP A C 1
ATOM 695 O O . ASP A 1 86 ? -27.683 30.762 14.902 1.00 93.19 86 ASP A O 1
ATOM 699 N N . ALA A 1 87 ? -29.336 30.013 16.235 1.00 93.62 87 ALA A N 1
ATOM 700 C CA . ALA A 1 87 ? -28.596 28.849 16.718 1.00 93.62 87 ALA A CA 1
ATOM 701 C C . ALA A 1 87 ? -28.216 27.904 15.567 1.00 93.62 87 ALA A C 1
ATOM 703 O O . ALA A 1 87 ? -27.074 27.434 15.491 1.00 93.62 87 ALA A O 1
ATOM 704 N N . PHE A 1 88 ? -29.145 27.676 14.632 1.00 95.88 88 PHE A N 1
ATOM 705 C CA . PHE A 1 88 ? -28.876 26.905 13.419 1.00 95.88 88 PHE A CA 1
ATOM 706 C C . PHE A 1 88 ? -27.793 27.559 12.557 1.00 95.88 88 PHE A C 1
ATOM 708 O O . PHE A 1 88 ? -26.831 26.897 12.173 1.00 95.88 88 PHE A O 1
ATOM 715 N N . THR A 1 89 ? -27.892 28.865 12.303 1.00 95.38 89 THR A N 1
ATOM 716 C CA . THR A 1 89 ? -26.935 29.603 11.467 1.00 95.38 89 THR A CA 1
ATOM 717 C C . THR A 1 89 ? -25.522 29.554 12.042 1.00 95.38 89 THR A C 1
ATOM 719 O O . THR A 1 89 ? -24.566 29.322 11.298 1.00 95.38 89 THR A O 1
ATOM 722 N N . VAL A 1 90 ? -25.370 29.708 13.362 1.00 95.38 90 VAL A N 1
ATOM 723 C CA . VAL A 1 90 ? -24.072 29.584 14.044 1.00 95.38 90 VAL A CA 1
ATOM 724 C C . VAL A 1 90 ? -23.506 28.171 13.885 1.00 95.38 90 VAL A C 1
ATOM 726 O O . VAL A 1 90 ? -22.342 28.011 13.509 1.00 95.38 90 VAL A O 1
ATOM 729 N N . ALA A 1 91 ? -24.316 27.138 14.128 1.00 94.12 91 ALA A N 1
ATOM 730 C CA . ALA A 1 91 ? -23.881 25.748 14.021 1.00 94.12 91 ALA A CA 1
ATOM 731 C C . ALA A 1 91 ? -23.526 25.350 12.577 1.00 94.12 91 ALA A C 1
ATOM 733 O O . ALA A 1 91 ? -22.515 24.678 12.356 1.00 94.12 91 ALA A O 1
ATOM 734 N N . PHE A 1 92 ? -24.321 25.800 11.605 1.00 94.56 92 PHE A N 1
ATOM 735 C CA . PHE A 1 92 ? -24.118 25.562 10.179 1.00 94.56 92 PHE A CA 1
ATOM 736 C C . PHE A 1 92 ? -22.847 26.251 9.682 1.00 94.56 92 PHE A C 1
ATOM 738 O O . PHE A 1 92 ? -21.989 25.604 9.082 1.00 94.56 92 PHE A O 1
ATOM 745 N N . LYS A 1 93 ? -22.658 27.533 10.023 1.00 92.94 93 LYS A N 1
ATOM 746 C CA . LYS A 1 93 ? -21.446 28.285 9.675 1.00 92.94 93 LYS A CA 1
ATOM 747 C C . LYS A 1 93 ? -20.200 27.682 10.307 1.00 92.94 93 LYS A C 1
ATOM 749 O O . LYS A 1 93 ? -19.162 27.643 9.661 1.00 92.94 93 LYS A O 1
ATOM 754 N N . ARG A 1 94 ? -20.290 27.162 11.533 1.00 91.25 94 ARG A N 1
ATOM 755 C CA . ARG A 1 94 ? -19.167 26.471 12.180 1.00 91.25 94 ARG A CA 1
ATOM 756 C C . ARG A 1 94 ? -18.761 25.185 11.451 1.00 91.25 94 ARG A C 1
ATOM 758 O O . ARG A 1 94 ? -17.591 24.824 11.497 1.00 91.25 94 ARG A O 1
ATOM 765 N N . LEU A 1 95 ? -19.704 24.484 10.820 1.00 87.31 95 LEU A N 1
ATOM 766 C CA . LEU A 1 95 ? -19.420 23.244 10.091 1.00 87.31 95 LEU A CA 1
ATOM 767 C C . LEU A 1 95 ? -18.971 23.498 8.643 1.00 87.31 95 LEU A C 1
ATOM 769 O O . LEU A 1 95 ? -18.073 22.815 8.159 1.00 87.31 95 LEU A O 1
ATOM 773 N N . TYR A 1 96 ? -19.588 24.469 7.966 1.00 87.94 96 TYR A N 1
ATOM 774 C CA . TYR A 1 96 ? -19.439 24.692 6.523 1.00 87.94 96 TYR A CA 1
ATOM 775 C C . TYR A 1 96 ? -18.685 25.968 6.141 1.00 87.94 96 TYR A C 1
ATOM 777 O O . TYR A 1 96 ? -18.450 26.201 4.960 1.00 87.94 96 TYR A O 1
ATOM 785 N N . ASN A 1 97 ? -18.320 26.809 7.112 1.00 89.94 97 ASN A N 1
ATOM 786 C CA . ASN A 1 97 ? -17.712 28.131 6.918 1.00 89.94 97 ASN A CA 1
ATOM 787 C C . ASN A 1 97 ? -18.541 29.119 6.072 1.00 89.94 97 ASN A C 1
ATOM 789 O O . ASN A 1 97 ? -18.058 30.194 5.723 1.00 89.94 97 ASN A O 1
ATOM 793 N N . VAL A 1 98 ? -19.810 28.807 5.803 1.00 91.38 98 VAL A N 1
ATOM 794 C CA . VAL A 1 98 ? -20.766 29.656 5.076 1.00 91.38 98 VAL A CA 1
ATOM 795 C C . VAL A 1 98 ? -22.107 29.682 5.802 1.00 91.38 98 VAL A C 1
ATOM 797 O O . VAL A 1 98 ? -22.410 28.786 6.586 1.00 91.38 98 VAL A O 1
ATOM 800 N N . THR A 1 99 ? -22.920 30.714 5.577 1.00 93.88 99 THR A N 1
ATOM 801 C CA . THR A 1 99 ? -24.284 30.758 6.128 1.00 93.88 99 THR A CA 1
ATOM 802 C C . THR A 1 99 ? -25.235 29.892 5.288 1.00 93.88 99 THR A C 1
ATOM 804 O O . THR A 1 99 ? -24.961 29.672 4.104 1.00 93.88 99 THR A O 1
ATOM 807 N N . PRO A 1 100 ? -26.372 29.438 5.846 1.00 93.25 100 PRO A N 1
ATOM 808 C CA . PRO A 1 100 ? -27.395 28.707 5.093 1.00 93.25 100 PRO A CA 1
ATOM 809 C C . PRO A 1 100 ? -27.862 29.432 3.817 1.00 93.25 100 PRO A C 1
ATOM 811 O O . PRO A 1 100 ? -27.927 28.829 2.749 1.00 93.25 100 PRO A O 1
ATOM 814 N N . SER A 1 101 ? -28.115 30.745 3.896 1.00 92.00 101 SER A N 1
ATOM 815 C CA . SER A 1 101 ? -28.551 31.552 2.744 1.00 92.00 101 SER A CA 1
ATOM 816 C C . SER A 1 101 ? -27.479 31.640 1.659 1.00 92.00 101 SER A C 1
ATOM 818 O O . SER A 1 101 ? -27.777 31.556 0.471 1.00 92.00 101 SER A O 1
ATOM 820 N N . THR A 1 102 ? -26.214 31.782 2.062 1.00 90.06 102 THR A N 1
ATOM 821 C CA . THR A 1 102 ? -25.086 31.795 1.127 1.00 90.06 102 THR A CA 1
ATOM 822 C C . THR A 1 102 ? -24.898 30.429 0.469 1.00 90.06 102 THR A C 1
ATOM 824 O O . THR A 1 102 ? -24.669 30.374 -0.736 1.00 90.06 102 THR A O 1
ATOM 827 N N . ALA A 1 103 ? -25.054 29.334 1.220 1.00 90.56 103 ALA A N 1
ATOM 828 C CA . ALA A 1 103 ? -24.985 27.979 0.677 1.00 90.56 103 ALA A CA 1
ATOM 829 C C . ALA A 1 103 ? -26.033 27.731 -0.420 1.00 90.56 103 ALA A C 1
ATOM 831 O O . ALA A 1 103 ? -25.681 27.190 -1.465 1.00 90.56 103 ALA A O 1
ATOM 832 N N . ARG A 1 104 ? -27.280 28.190 -0.227 1.00 90.81 104 ARG A N 1
ATOM 833 C CA . ARG A 1 104 ? -28.343 28.085 -1.243 1.00 90.81 104 ARG A CA 1
ATOM 834 C C . ARG A 1 104 ? -27.973 28.784 -2.552 1.00 90.81 104 ARG A C 1
ATOM 836 O O . ARG A 1 104 ? -28.139 28.213 -3.620 1.00 90.81 104 ARG A O 1
ATOM 843 N N . ASN A 1 105 ? -27.426 29.995 -2.467 1.00 85.31 105 ASN A N 1
ATOM 844 C CA . ASN A 1 105 ? -27.114 30.801 -3.651 1.00 85.31 105 ASN A CA 1
ATOM 845 C C . ASN A 1 105 ? -25.858 30.331 -4.402 1.00 85.31 105 ASN A C 1
ATOM 847 O O . ASN A 1 105 ? -25.721 30.609 -5.589 1.00 85.31 105 ASN A O 1
ATOM 851 N N . LEU A 1 106 ? -24.926 29.657 -3.720 1.00 77.00 106 LEU A N 1
ATOM 852 C CA . LEU A 1 106 ? -23.675 29.183 -4.320 1.00 77.00 106 LEU A CA 1
ATOM 853 C C . LEU A 1 106 ? -23.856 27.921 -5.175 1.00 77.00 106 LEU A C 1
ATOM 855 O O . LEU A 1 106 ? -23.051 27.699 -6.072 1.00 77.00 106 LEU A O 1
ATOM 859 N N . GLY A 1 107 ? -24.848 27.072 -4.878 1.00 64.00 107 GLY A N 1
ATOM 860 C CA . GLY A 1 107 ? -25.080 25.807 -5.596 1.00 64.00 107 GLY A CA 1
ATOM 861 C C . GLY A 1 107 ? -23.941 24.775 -5.497 1.00 64.00 107 GLY A C 1
ATOM 862 O O . GLY A 1 107 ? -23.986 23.739 -6.156 1.00 64.00 107 GLY A O 1
ATOM 863 N N . SER A 1 108 ? -22.910 25.038 -4.690 1.00 66.12 108 SER A N 1
ATOM 864 C CA . SER A 1 108 ? -21.737 24.172 -4.551 1.00 66.12 108 SER A CA 1
ATOM 865 C C . SER A 1 108 ? -22.002 22.987 -3.614 1.00 66.12 108 SER A C 1
ATOM 867 O O . SER A 1 108 ? -22.653 23.156 -2.578 1.00 66.12 108 SER A O 1
ATOM 869 N N . PRO A 1 109 ? -21.444 21.796 -3.902 1.00 69.31 109 PRO A N 1
ATOM 870 C CA . PRO A 1 109 ? -21.596 20.633 -3.037 1.00 69.31 109 PRO A CA 1
ATOM 871 C C . PRO A 1 109 ? -20.929 20.865 -1.672 1.00 69.31 109 PRO A C 1
ATOM 873 O O . PRO A 1 109 ? -19.735 21.152 -1.580 1.00 69.31 109 PRO A O 1
ATOM 876 N N . LEU A 1 110 ? -21.708 20.721 -0.596 1.00 82.19 110 LEU A N 1
ATOM 877 C CA . LEU A 1 110 ? -21.233 20.817 0.786 1.00 82.19 110 LEU A CA 1
ATOM 878 C C . LEU A 1 110 ? -20.730 19.459 1.303 1.00 82.19 110 LEU A C 1
ATOM 880 O O . LEU A 1 110 ? -21.262 18.400 0.965 1.00 82.19 110 LEU A O 1
ATOM 884 N N . LYS A 1 111 ? -19.710 19.481 2.171 1.00 78.19 111 LYS A N 1
ATOM 885 C CA . LYS A 1 111 ? -19.121 18.266 2.759 1.00 78.19 111 LYS A CA 1
ATOM 886 C C . LYS A 1 111 ? -20.149 17.500 3.608 1.00 78.19 111 LYS A C 1
ATOM 888 O O . LYS A 1 111 ? -20.595 17.971 4.650 1.00 78.19 111 LYS A O 1
ATOM 893 N N . THR A 1 112 ? -20.496 16.285 3.203 1.00 81.06 112 THR A N 1
ATOM 894 C CA . THR A 1 112 ? -21.455 15.455 3.947 1.00 81.06 112 THR A CA 1
ATOM 895 C C . THR A 1 112 ? -20.751 14.681 5.059 1.00 81.06 112 THR A C 1
ATOM 897 O O . THR A 1 112 ? -19.699 14.082 4.836 1.00 81.06 112 THR A O 1
ATOM 900 N N . TYR A 1 113 ? -21.327 14.679 6.261 1.00 85.19 113 TYR A N 1
ATOM 901 C CA . TYR A 1 113 ? -20.925 13.757 7.318 1.00 85.19 113 TYR A CA 1
ATOM 902 C C . TYR A 1 113 ? -21.685 12.442 7.146 1.00 85.19 113 TYR A C 1
ATOM 904 O O . TYR A 1 113 ? -22.912 12.440 7.205 1.00 85.19 113 TYR A O 1
ATOM 912 N N . TYR A 1 114 ? -20.983 11.341 6.891 1.00 85.62 114 TYR A N 1
ATOM 913 C CA . TYR A 1 114 ? -21.612 10.058 6.575 1.00 85.62 114 TYR A CA 1
ATOM 914 C C . TYR A 1 114 ? -22.167 9.352 7.815 1.00 85.62 114 TYR A C 1
ATOM 916 O O . TYR A 1 114 ? -21.701 9.565 8.935 1.00 85.62 114 TYR A O 1
ATOM 924 N N . ARG A 1 115 ? -23.181 8.510 7.588 1.00 91.12 115 ARG A N 1
ATOM 925 C CA . ARG A 1 115 ? -23.745 7.613 8.600 1.00 91.12 115 ARG A CA 1
ATOM 926 C C . ARG A 1 115 ? -22.662 6.659 9.107 1.00 91.12 115 ARG A C 1
ATOM 928 O O . ARG A 1 115 ? -21.924 6.085 8.310 1.00 91.12 115 ARG A O 1
ATOM 935 N N . MET A 1 116 ? -22.609 6.473 10.421 1.00 88.69 116 MET A N 1
ATOM 936 C CA . MET A 1 116 ? -21.768 5.459 11.050 1.00 88.69 116 MET A CA 1
ATOM 937 C C . MET A 1 116 ? -22.490 4.115 11.132 1.00 88.69 116 MET A C 1
ATOM 939 O O . MET A 1 116 ? -23.717 4.038 11.228 1.00 88.69 116 MET A O 1
ATOM 943 N N . PHE A 1 117 ? -21.696 3.055 11.137 1.00 85.00 117 PHE A N 1
ATOM 944 C CA . PHE A 1 117 ? -22.104 1.716 11.526 1.00 85.00 117 PHE A CA 1
ATOM 945 C C . PHE A 1 117 ? -20.947 1.085 12.304 1.00 85.00 117 PHE A C 1
ATOM 947 O O . PHE A 1 117 ? -19.781 1.383 12.053 1.00 85.00 117 PHE A O 1
ATOM 954 N N . PHE A 1 118 ? -21.273 0.238 13.268 1.00 82.75 118 PHE A N 1
ATOM 955 C CA . PHE A 1 118 ? -20.317 -0.563 14.010 1.00 82.75 118 PHE A CA 1
ATOM 956 C C . PHE A 1 118 ? -20.128 -1.915 13.326 1.00 82.75 118 PHE A C 1
ATOM 958 O O . PHE A 1 118 ? -21.087 -2.560 12.902 1.00 82.75 118 PHE A O 1
ATOM 965 N N . SER A 1 119 ? -18.889 -2.382 13.270 1.00 74.44 119 SER A N 1
ATOM 966 C CA . SER A 1 119 ? -18.547 -3.741 12.858 1.00 74.44 119 SER A CA 1
ATOM 967 C C . SER A 1 119 ? -17.554 -4.332 13.847 1.00 74.44 119 SER A C 1
ATOM 969 O O . SER A 1 119 ? -16.699 -3.616 14.359 1.00 74.44 119 SER A O 1
ATOM 971 N N . LEU A 1 120 ? -17.637 -5.638 14.084 1.00 65.75 120 LEU A N 1
ATOM 972 C CA . LEU A 1 120 ? -16.612 -6.402 14.798 1.00 65.75 120 LEU A CA 1
ATOM 973 C C . LEU A 1 120 ? -16.210 -7.565 13.933 1.00 65.75 120 LEU A C 1
ATOM 975 O O . LEU A 1 120 ? -17.041 -8.380 13.529 1.00 65.75 120 LEU A O 1
ATOM 979 N N . SER A 1 121 ? -14.916 -7.638 13.698 1.00 53.69 121 SER A N 1
ATOM 980 C CA . SER A 1 121 ? -14.247 -8.855 13.305 1.00 53.69 121 SER A CA 1
ATOM 981 C C . SER A 1 121 ? -14.040 -9.696 14.562 1.00 53.69 121 SER A C 1
ATOM 983 O O . SER A 1 121 ? -13.297 -9.326 15.466 1.00 53.69 121 SER A O 1
ATOM 985 N N . VAL A 1 122 ? -14.736 -10.828 14.646 1.00 53.19 122 VAL A N 1
ATOM 986 C CA . VAL A 1 122 ? -14.368 -11.880 15.595 1.00 53.19 122 VAL A CA 1
ATOM 987 C C . VAL A 1 122 ? -13.284 -12.713 14.921 1.00 53.19 122 VAL A C 1
ATOM 989 O O . VAL A 1 122 ? -13.526 -13.316 13.877 1.00 53.19 122 VAL A O 1
ATOM 992 N N . THR A 1 123 ? -12.091 -12.723 15.504 1.00 52.78 123 THR A N 1
ATOM 993 C CA . THR A 1 123 ? -11.015 -13.651 15.145 1.00 52.78 123 THR A CA 1
ATOM 994 C C . THR A 1 123 ? -11.447 -15.066 15.523 1.00 52.78 123 THR A C 1
ATOM 996 O O . THR A 1 123 ? -11.819 -15.312 16.670 1.00 52.78 123 THR A O 1
ATOM 999 N N . TYR A 1 124 ? -11.440 -15.990 14.563 1.00 50.84 124 TYR A N 1
ATOM 1000 C CA . TYR A 1 124 ? -11.772 -17.391 14.809 1.00 50.84 124 TYR A CA 1
ATOM 1001 C C . TYR A 1 124 ? -10.495 -18.168 15.150 1.00 50.84 124 TYR A C 1
ATOM 1003 O O . TYR A 1 124 ? -9.482 -18.044 14.463 1.00 50.84 124 TYR A O 1
ATOM 1011 N N . VAL A 1 125 ? -10.566 -18.976 16.204 1.00 52.22 125 VAL A N 1
ATOM 1012 C CA . VAL A 1 125 ? -9.571 -19.992 16.564 1.00 52.22 125 VAL A CA 1
ATOM 1013 C C . VAL A 1 125 ? -10.059 -21.298 15.936 1.00 52.22 125 VAL A C 1
ATOM 1015 O O . VAL A 1 125 ? -11.118 -21.807 16.314 1.00 52.22 125 VAL A O 1
ATOM 1018 N N . LYS A 1 126 ? -9.373 -21.801 14.906 1.00 46.03 126 LYS A N 1
ATOM 1019 C CA . LYS A 1 126 ? -9.794 -22.997 14.154 1.00 46.03 126 LYS A CA 1
ATOM 1020 C C . LYS A 1 126 ? -9.182 -24.253 14.784 1.00 46.03 126 LYS A C 1
ATOM 1022 O O . LYS A 1 126 ? -8.459 -24.987 14.132 1.00 46.03 126 LYS A O 1
ATOM 1027 N N . GLY A 1 127 ? -9.506 -24.500 16.053 1.00 56.59 127 GLY A N 1
ATOM 1028 C CA . GLY A 1 127 ? -8.952 -25.596 16.867 1.00 56.59 127 GLY A CA 1
ATOM 1029 C C . GLY A 1 127 ? -8.123 -25.079 18.045 1.00 56.59 127 GLY A C 1
ATOM 1030 O O . GLY A 1 127 ? -7.725 -23.926 18.026 1.00 56.59 127 GLY A O 1
ATOM 1031 N N . GLU A 1 128 ? -7.880 -25.902 19.073 1.00 62.34 128 GLU A N 1
ATOM 1032 C CA . GLU A 1 128 ? -7.180 -25.477 20.309 1.00 62.34 128 GLU A CA 1
ATOM 1033 C C . GLU A 1 128 ? -5.802 -24.833 20.046 1.00 62.34 128 GLU A C 1
ATOM 1035 O O . GLU A 1 128 ? -5.394 -23.956 20.804 1.00 62.34 128 GLU A O 1
ATOM 1040 N N . ASP A 1 129 ? -5.160 -25.193 18.929 1.00 77.38 129 ASP A N 1
ATOM 1041 C CA . ASP A 1 129 ? -3.786 -24.831 18.566 1.00 77.38 129 ASP A CA 1
ATOM 1042 C C . ASP A 1 129 ? -3.666 -23.887 17.344 1.00 77.38 129 ASP A C 1
ATOM 1044 O O . ASP A 1 129 ? -2.554 -23.547 16.943 1.00 77.38 129 ASP A O 1
ATOM 1048 N N . GLU A 1 130 ? -4.774 -23.456 16.720 1.00 85.06 130 GLU A N 1
ATOM 1049 C CA . GLU A 1 130 ? -4.747 -22.604 15.511 1.00 85.06 130 GLU A CA 1
ATOM 1050 C C . GLU A 1 130 ? -5.468 -21.269 15.727 1.00 85.06 130 GLU A C 1
ATOM 1052 O O . GLU A 1 130 ? -6.657 -21.226 16.047 1.00 85.06 130 GLU A O 1
ATOM 1057 N N . MET A 1 131 ? -4.793 -20.160 15.419 1.00 85.19 131 MET A N 1
ATOM 1058 C CA . MET A 1 131 ? -5.359 -18.812 15.495 1.00 85.19 131 MET A CA 1
ATOM 1059 C C . MET A 1 131 ? -5.186 -18.057 14.176 1.00 85.19 131 MET A C 1
ATOM 1061 O O . MET A 1 131 ? -4.077 -17.978 13.659 1.00 85.19 131 MET A O 1
ATOM 1065 N N . ILE A 1 132 ? -6.260 -17.448 13.647 1.00 88.06 132 ILE A N 1
ATOM 1066 C CA . ILE A 1 132 ? -6.202 -16.614 12.431 1.00 88.06 132 ILE A CA 1
ATOM 1067 C C . ILE A 1 132 ? -7.048 -15.344 12.579 1.00 88.06 132 ILE A C 1
ATOM 1069 O O . ILE A 1 132 ? -8.271 -15.408 12.731 1.00 88.06 132 ILE A O 1
ATOM 1073 N N . LEU A 1 133 ? -6.407 -14.182 12.433 1.00 85.19 133 LEU A N 1
ATOM 1074 C CA . LEU A 1 133 ? -7.045 -12.872 12.294 1.00 85.19 133 LEU A CA 1
ATOM 1075 C C . LEU A 1 133 ? -7.786 -12.777 10.953 1.00 85.19 133 LEU A C 1
ATOM 1077 O O . LEU A 1 133 ? -7.197 -12.848 9.871 1.00 85.19 133 LEU A O 1
ATOM 1081 N N . MET A 1 134 ? -9.103 -12.598 11.036 1.00 83.00 134 MET A N 1
ATOM 1082 C CA . MET A 1 134 ? -10.001 -12.494 9.883 1.00 83.00 134 MET A CA 1
ATOM 1083 C C . MET A 1 134 ? -10.094 -11.055 9.379 1.00 83.00 134 MET A C 1
ATOM 1085 O O . MET A 1 134 ? -9.912 -10.126 10.152 1.00 83.00 134 MET A O 1
ATOM 1089 N N . ASN A 1 135 ? -10.476 -10.858 8.114 1.00 80.12 135 ASN A N 1
ATOM 1090 C CA . ASN A 1 135 ? -10.609 -9.535 7.475 1.00 80.12 135 ASN A CA 1
ATOM 1091 C C . ASN A 1 135 ? -9.292 -8.752 7.356 1.00 80.12 135 ASN A C 1
ATOM 1093 O O . ASN A 1 135 ? -9.298 -7.527 7.281 1.00 80.12 135 ASN A O 1
ATOM 1097 N N . VAL A 1 136 ? -8.163 -9.458 7.311 1.00 86.44 136 VAL A N 1
ATOM 1098 C CA . VAL A 1 136 ? -6.899 -8.866 6.874 1.00 86.44 136 VAL A CA 1
ATOM 1099 C C . VAL A 1 136 ? -6.973 -8.632 5.369 1.00 86.44 136 VAL A C 1
ATOM 1101 O O . VAL A 1 136 ? -7.257 -9.561 4.599 1.00 86.44 136 VAL A O 1
ATOM 1104 N N . ASP A 1 137 ? -6.744 -7.381 4.972 1.00 86.50 137 ASP A N 1
ATOM 1105 C CA . ASP A 1 137 ? -6.780 -6.942 3.581 1.00 86.50 137 ASP A CA 1
ATOM 1106 C C . ASP A 1 137 ? -5.872 -7.790 2.683 1.00 86.50 137 ASP A C 1
ATOM 1108 O O . ASP A 1 137 ? -4.841 -8.329 3.090 1.00 86.50 137 ASP A O 1
ATOM 1112 N N . LYS A 1 138 ? -6.259 -7.878 1.411 1.00 87.81 138 LYS A N 1
ATOM 1113 C CA . LYS A 1 138 ? -5.421 -8.458 0.360 1.00 87.81 138 LYS A CA 1
ATOM 1114 C C . LYS A 1 138 ? -4.461 -7.397 -0.176 1.00 87.81 138 LYS A C 1
ATOM 1116 O O . LYS A 1 138 ? -4.791 -6.210 -0.190 1.00 87.81 138 LYS A O 1
ATOM 1121 N N . TYR A 1 139 ? -3.315 -7.838 -0.688 1.00 88.94 139 TYR A N 1
ATOM 1122 C CA . TYR A 1 139 ? -2.424 -6.974 -1.459 1.00 88.94 139 TYR A CA 1
ATOM 1123 C C . TYR A 1 139 ? -3.147 -6.489 -2.713 1.00 88.94 139 TYR A C 1
ATOM 1125 O O . TYR A 1 139 ? -3.641 -7.294 -3.506 1.00 88.94 139 TYR A O 1
ATOM 1133 N N . ARG A 1 140 ? -3.222 -5.166 -2.893 1.00 87.38 140 ARG A N 1
ATOM 1134 C CA . ARG A 1 140 ? -3.797 -4.569 -4.108 1.00 87.38 140 ARG A CA 1
ATOM 1135 C C . ARG A 1 140 ? -2.759 -4.368 -5.208 1.00 87.38 140 ARG A C 1
ATOM 1137 O O . ARG A 1 140 ? -3.113 -4.325 -6.386 1.00 87.38 140 ARG A O 1
ATOM 1144 N N . TYR A 1 141 ? -1.494 -4.264 -4.818 1.00 86.88 141 TYR A N 1
ATOM 1145 C CA . TYR A 1 141 ? -0.357 -4.099 -5.709 1.00 86.88 141 TYR A CA 1
ATOM 1146 C C . TYR A 1 141 ? 0.719 -5.133 -5.388 1.00 86.88 141 TYR A C 1
ATOM 1148 O O . TYR A 1 141 ? 0.918 -5.477 -4.225 1.00 86.88 141 TYR A O 1
ATOM 1156 N N . LYS A 1 142 ? 1.438 -5.584 -6.423 1.00 85.00 142 LYS A N 1
ATOM 1157 C CA . LYS A 1 142 ? 2.703 -6.313 -6.276 1.00 85.00 142 LYS A CA 1
ATOM 1158 C C . LYS A 1 142 ? 3.770 -5.323 -5.799 1.00 85.00 142 LYS A C 1
ATOM 1160 O O . LYS A 1 142 ? 4.441 -4.707 -6.621 1.00 85.00 142 LYS A O 1
ATOM 1165 N N . GLU A 1 143 ? 3.852 -5.095 -4.493 1.00 86.50 143 GLU A N 1
ATOM 1166 C CA . GLU A 1 143 ? 4.795 -4.155 -3.883 1.00 86.50 143 GLU A CA 1
ATOM 1167 C C . GLU A 1 143 ? 5.367 -4.763 -2.589 1.00 86.50 143 GLU A C 1
ATOM 1169 O O . GLU A 1 143 ? 4.596 -5.092 -1.683 1.00 86.50 143 GLU A O 1
ATOM 1174 N N . PRO A 1 144 ? 6.694 -4.972 -2.514 1.00 78.94 144 PRO A N 1
ATOM 1175 C CA . PRO A 1 144 ? 7.296 -5.813 -1.484 1.00 78.94 144 PRO A CA 1
ATOM 1176 C C . PRO A 1 144 ? 7.527 -5.126 -0.130 1.00 78.94 144 PRO A C 1
ATOM 1178 O O . PRO A 1 144 ? 7.856 -5.830 0.826 1.00 78.94 144 PRO A O 1
ATOM 1181 N N . LEU A 1 145 ? 7.419 -3.792 -0.024 1.00 88.50 145 LEU A N 1
ATOM 1182 C CA . LEU A 1 145 ? 7.848 -3.069 1.180 1.00 88.50 145 LEU A CA 1
ATOM 1183 C C . LEU A 1 145 ? 6.758 -2.415 2.025 1.00 88.50 145 LEU A C 1
ATOM 1185 O O . LEU A 1 145 ? 6.849 -2.430 3.252 1.00 88.50 145 LEU A O 1
ATOM 1189 N N . PHE A 1 146 ? 5.777 -1.787 1.399 1.00 92.44 146 PHE A N 1
ATOM 1190 C CA . PHE A 1 146 ? 4.875 -0.823 2.020 1.00 92.44 146 PHE A CA 1
ATOM 1191 C C . PHE A 1 146 ? 3.402 -1.210 1.897 1.00 92.44 146 PHE A C 1
ATOM 1193 O O . PHE A 1 146 ? 2.625 -0.844 2.776 1.00 92.44 146 PHE A O 1
ATOM 1200 N N . GLU A 1 147 ? 2.996 -1.981 0.885 1.00 91.56 147 GLU A N 1
ATOM 1201 C CA . GLU A 1 147 ? 1.609 -2.471 0.806 1.00 91.56 147 GLU A CA 1
ATOM 1202 C C . GLU A 1 147 ? 1.291 -3.421 1.974 1.00 91.56 147 GLU A C 1
ATOM 1204 O O . GLU A 1 147 ? 0.226 -3.313 2.579 1.00 91.56 147 GLU A O 1
ATOM 1209 N N . GLY A 1 148 ? 2.244 -4.270 2.378 1.00 93.19 148 GLY A N 1
ATOM 1210 C CA . GLY A 1 148 ? 2.123 -5.072 3.601 1.00 93.19 148 GLY A CA 1
ATOM 1211 C C . GLY A 1 148 ? 1.974 -4.194 4.846 1.00 93.19 148 GLY A C 1
ATOM 1212 O O . GLY A 1 148 ? 1.085 -4.415 5.671 1.00 93.19 148 GLY A O 1
ATOM 1213 N N . ALA A 1 149 ? 2.791 -3.140 4.957 1.00 94.56 149 ALA A N 1
ATOM 1214 C CA . ALA A 1 149 ? 2.689 -2.177 6.052 1.00 94.56 149 ALA A CA 1
ATOM 1215 C C . ALA A 1 149 ? 1.315 -1.501 6.079 1.00 94.56 149 ALA A C 1
ATOM 1217 O O . ALA A 1 149 ? 0.701 -1.419 7.140 1.00 94.56 149 ALA A O 1
ATOM 1218 N N . ARG A 1 150 ? 0.777 -1.088 4.925 1.00 93.69 150 ARG A N 1
ATOM 1219 C CA . ARG A 1 150 ? -0.591 -0.568 4.837 1.00 93.69 150 ARG A CA 1
ATOM 1220 C C . ARG A 1 150 ? -1.604 -1.580 5.357 1.00 93.69 150 ARG A C 1
ATOM 1222 O O . ARG A 1 150 ? -2.446 -1.186 6.150 1.00 93.69 150 ARG A O 1
ATOM 1229 N N . ILE A 1 151 ? -1.537 -2.845 4.938 1.00 93.38 151 ILE A N 1
ATOM 1230 C CA . ILE A 1 151 ? -2.475 -3.889 5.385 1.00 93.38 151 ILE A CA 1
ATOM 1231 C C . ILE A 1 151 ? -2.472 -3.996 6.915 1.00 93.38 151 ILE A C 1
ATOM 1233 O O . ILE A 1 151 ? -3.540 -3.981 7.531 1.00 93.38 151 ILE A O 1
ATOM 1237 N N . VAL A 1 152 ? -1.288 -4.041 7.535 1.00 94.88 152 VAL A N 1
ATOM 1238 C CA . VAL A 1 152 ? -1.154 -4.064 9.001 1.00 94.88 152 VAL A CA 1
ATOM 1239 C C . VAL A 1 152 ? -1.757 -2.803 9.623 1.00 94.88 152 VAL A C 1
ATOM 1241 O O . VAL A 1 152 ? -2.584 -2.895 10.526 1.00 94.88 152 VAL A O 1
ATOM 1244 N N . LEU A 1 153 ? -1.415 -1.619 9.112 1.00 91.88 153 LEU A N 1
ATOM 1245 C CA . LEU A 1 153 ? -1.919 -0.343 9.627 1.00 91.88 153 LEU A CA 1
ATOM 1246 C C . LEU A 1 153 ? -3.442 -0.201 9.472 1.00 91.88 153 LEU A C 1
ATOM 1248 O O . LEU A 1 153 ? -4.100 0.288 10.389 1.00 91.88 153 LEU A O 1
ATOM 1252 N N . SER A 1 154 ? -4.012 -0.660 8.356 1.00 87.69 154 SER A N 1
ATOM 1253 C CA . SER A 1 154 ? -5.459 -0.710 8.115 1.00 87.69 154 SER A CA 1
ATOM 1254 C C . SER A 1 154 ? -6.162 -1.619 9.106 1.00 87.69 154 SER A C 1
ATOM 1256 O O . SER A 1 154 ? -7.191 -1.228 9.657 1.00 87.69 154 SER A O 1
ATOM 1258 N N . TYR A 1 155 ? -5.569 -2.771 9.422 1.00 87.06 155 TYR A N 1
ATOM 1259 C CA . TYR A 1 155 ? -6.092 -3.651 10.460 1.00 87.06 155 TYR A CA 1
ATOM 1260 C C . TYR A 1 155 ? -6.047 -3.011 11.856 1.00 87.06 155 TYR A C 1
ATOM 1262 O O . TYR A 1 155 ? -6.971 -3.174 12.649 1.00 87.06 155 TYR A O 1
ATOM 1270 N N . LEU A 1 156 ? -5.010 -2.216 12.138 1.00 84.25 156 LEU A N 1
ATOM 1271 C CA . LEU A 1 156 ? -4.869 -1.440 13.377 1.00 84.25 156 LEU A CA 1
ATOM 1272 C C . LEU A 1 156 ? -5.727 -0.155 13.409 1.00 84.25 156 LEU A C 1
ATOM 1274 O O . LEU A 1 156 ? -5.614 0.635 14.346 1.00 84.25 156 LEU A O 1
ATOM 1278 N N . GLY A 1 157 ? -6.585 0.073 12.408 1.00 78.12 157 GLY A N 1
ATOM 1279 C CA . GLY A 1 157 ? -7.547 1.180 12.376 1.00 78.12 157 GLY A CA 1
ATOM 1280 C C . GLY A 1 157 ? -7.106 2.423 11.595 1.00 78.12 157 GLY A C 1
ATOM 1281 O O . GLY A 1 157 ? -7.864 3.392 11.524 1.00 78.12 157 GLY A O 1
ATOM 1282 N N . SER A 1 158 ? -5.924 2.417 10.972 1.00 81.94 158 SER A N 1
ATOM 1283 C CA . SER A 1 158 ? -5.469 3.504 10.096 1.00 81.94 158 SER A CA 1
ATOM 1284 C C . SER A 1 158 ? -5.960 3.331 8.663 1.00 81.94 158 SER A C 1
ATOM 1286 O O . SER A 1 158 ? -5.506 2.465 7.918 1.00 81.94 158 SER A O 1
ATOM 1288 N N . ASN A 1 159 ? -6.858 4.212 8.234 1.00 80.81 159 ASN A N 1
ATOM 1289 C CA . ASN A 1 159 ? -7.464 4.128 6.910 1.00 80.81 159 ASN A CA 1
ATOM 1290 C C . ASN A 1 159 ? -6.632 4.869 5.846 1.00 80.81 159 ASN A C 1
ATOM 1292 O O . ASN A 1 159 ? -6.996 5.965 5.417 1.00 80.81 159 ASN A O 1
ATOM 1296 N N . PHE A 1 160 ? -5.502 4.285 5.443 1.00 86.69 160 PHE A N 1
ATOM 1297 C CA . PHE A 1 160 ? -4.739 4.752 4.285 1.00 86.69 160 PHE A CA 1
ATOM 1298 C C . PHE A 1 160 ? -5.088 3.938 3.040 1.00 86.69 160 PHE A C 1
ATOM 1300 O O . PHE A 1 160 ? -5.145 2.708 3.089 1.00 86.69 160 PHE A O 1
ATOM 1307 N N . SER A 1 161 ? -5.269 4.613 1.903 1.00 90.25 161 SER A N 1
ATOM 1308 C CA . SER A 1 161 ? -5.414 3.915 0.627 1.00 90.25 161 SER A CA 1
ATOM 1309 C C . SER A 1 161 ? -4.069 3.307 0.180 1.00 90.25 161 SER A C 1
ATOM 1311 O O . SER A 1 161 ? -3.010 3.874 0.478 1.00 90.25 161 SER A O 1
ATOM 1313 N N . PRO A 1 162 ? -4.090 2.179 -0.557 1.00 90.62 162 PRO A N 1
ATOM 1314 C CA . PRO A 1 162 ? -2.924 1.632 -1.266 1.00 90.62 162 PRO A CA 1
ATOM 1315 C C . PRO A 1 162 ? -2.159 2.690 -2.061 1.00 90.62 162 PRO A C 1
ATOM 1317 O O . PRO A 1 162 ? -0.933 2.775 -2.018 1.00 90.62 162 PRO A O 1
ATOM 1320 N N . GLU A 1 163 ? -2.903 3.554 -2.741 1.00 93.69 163 GLU A N 1
ATOM 1321 C CA . GLU A 1 163 ? -2.364 4.603 -3.588 1.00 93.69 163 GLU A CA 1
ATOM 1322 C C . GLU A 1 163 ? -1.644 5.680 -2.784 1.00 93.69 163 GLU A C 1
ATOM 1324 O O . GLU A 1 163 ? -0.547 6.099 -3.156 1.00 93.69 163 GLU A O 1
ATOM 1329 N N . TYR A 1 164 ? -2.217 6.077 -1.649 1.00 93.75 164 TYR A N 1
ATOM 1330 C CA . TYR A 1 164 ? -1.614 7.081 -0.791 1.00 93.75 164 TYR A CA 1
ATOM 1331 C C . TYR A 1 164 ? -0.336 6.572 -0.126 1.00 93.75 164 TYR A C 1
ATOM 1333 O O . TYR A 1 164 ? 0.679 7.255 -0.231 1.00 93.75 164 TYR A O 1
ATOM 1341 N N . ILE A 1 165 ? -0.335 5.366 0.469 1.00 93.88 165 ILE A N 1
ATOM 1342 C CA . ILE A 1 165 ? 0.883 4.767 1.057 1.00 93.88 165 ILE A CA 1
ATOM 1343 C C . ILE A 1 165 ? 1.975 4.585 0.006 1.00 93.88 165 ILE A C 1
ATOM 1345 O O . ILE A 1 165 ? 3.120 4.980 0.243 1.00 93.88 165 ILE A O 1
ATOM 1349 N N . GLY A 1 166 ? 1.633 4.041 -1.165 1.00 92.62 166 GLY A N 1
ATOM 1350 C CA . GLY A 1 166 ? 2.582 3.898 -2.267 1.00 92.62 166 GLY A CA 1
ATOM 1351 C C . GLY A 1 166 ? 3.155 5.247 -2.712 1.00 92.62 166 GLY A C 1
ATOM 1352 O O . GLY A 1 166 ? 4.348 5.349 -2.995 1.00 92.62 166 GLY A O 1
ATOM 1353 N N . GLY A 1 167 ? 2.330 6.295 -2.729 1.00 94.75 167 GLY A N 1
ATOM 1354 C CA . GLY A 1 167 ? 2.746 7.662 -3.026 1.00 94.75 167 GLY A CA 1
ATOM 1355 C C . GLY A 1 167 ? 3.723 8.223 -1.997 1.00 94.75 167 GLY A C 1
ATOM 1356 O O . GLY A 1 167 ? 4.851 8.560 -2.351 1.00 94.75 167 GLY A O 1
ATOM 1357 N N . ILE A 1 168 ? 3.322 8.299 -0.724 1.00 94.81 168 ILE A N 1
ATOM 1358 C CA . ILE A 1 168 ? 4.115 8.964 0.326 1.00 94.81 168 ILE A CA 1
ATOM 1359 C C . ILE A 1 168 ? 5.392 8.206 0.715 1.00 94.81 168 ILE A C 1
ATOM 1361 O O . ILE A 1 168 ? 6.358 8.830 1.146 1.00 94.81 168 ILE A O 1
ATOM 1365 N N . SER A 1 169 ? 5.426 6.881 0.538 1.00 93.12 169 SER A N 1
ATOM 1366 C CA . SER A 1 169 ? 6.653 6.078 0.691 1.00 93.12 169 SER A CA 1
ATOM 1367 C C . SER A 1 169 ? 7.647 6.301 -0.455 1.00 93.12 169 SER A C 1
ATOM 1369 O O . SER A 1 169 ? 8.812 5.917 -0.364 1.00 93.12 169 SER A O 1
ATOM 1371 N N . GLY A 1 170 ? 7.196 6.911 -1.555 1.00 91.56 170 GLY A N 1
ATOM 1372 C CA . GLY A 1 170 ? 7.951 7.045 -2.794 1.00 91.56 170 GLY A CA 1
ATOM 1373 C C . GLY A 1 170 ? 7.917 5.790 -3.669 1.00 91.56 170 GLY A C 1
ATOM 1374 O O . GLY A 1 170 ? 8.400 5.836 -4.804 1.00 91.56 170 GLY A O 1
ATOM 1375 N N . ALA A 1 171 ? 7.334 4.684 -3.196 1.00 90.31 171 ALA A N 1
ATOM 1376 C CA . ALA A 1 171 ? 7.382 3.417 -3.910 1.00 90.31 171 ALA A CA 1
ATOM 1377 C C . ALA A 1 171 ? 6.676 3.451 -5.265 1.00 90.31 171 ALA A C 1
ATOM 1379 O O . ALA A 1 171 ? 7.171 2.892 -6.241 1.00 90.31 171 ALA A O 1
ATOM 1380 N N . ALA A 1 172 ? 5.597 4.228 -5.345 1.00 92.69 172 ALA A N 1
ATOM 1381 C CA . ALA A 1 172 ? 4.861 4.538 -6.562 1.00 92.69 172 ALA A CA 1
ATOM 1382 C C . ALA A 1 172 ? 5.738 5.102 -7.697 1.00 92.69 172 ALA A C 1
ATOM 1384 O O . ALA A 1 172 ? 5.388 4.970 -8.871 1.00 92.69 172 ALA A O 1
ATOM 1385 N N . PHE A 1 173 ? 6.863 5.747 -7.363 1.00 93.06 173 PHE A N 1
ATOM 1386 C CA . PHE A 1 173 ? 7.633 6.545 -8.312 1.00 93.06 173 PHE A CA 1
ATOM 1387 C C . PHE A 1 173 ? 8.929 5.901 -8.803 1.00 93.06 173 PHE A C 1
ATOM 1389 O O . PHE A 1 173 ? 9.402 6.233 -9.899 1.00 93.06 173 PHE A O 1
ATOM 1396 N N . LYS A 1 174 ? 9.510 5.005 -8.007 1.00 90.62 174 LYS A N 1
ATOM 1397 C CA . LYS A 1 174 ? 10.876 4.514 -8.196 1.00 90.62 174 LYS A CA 1
ATOM 1398 C C . LYS A 1 174 ? 10.961 3.379 -9.210 1.00 90.62 174 LYS A C 1
ATOM 1400 O O . LYS A 1 174 ? 10.032 2.599 -9.377 1.00 90.62 174 LYS A O 1
ATOM 1405 N N . ILE A 1 175 ? 12.109 3.301 -9.877 1.00 88.81 175 ILE A N 1
ATOM 1406 C CA . ILE A 1 175 ? 12.474 2.209 -10.782 1.00 88.81 175 ILE A CA 1
ATOM 1407 C C . ILE A 1 175 ? 13.993 1.996 -10.807 1.00 88.81 175 ILE A C 1
ATOM 1409 O O . ILE A 1 175 ? 14.752 2.970 -10.764 1.00 88.81 175 ILE A O 1
ATOM 1413 N N . ALA A 1 176 ? 14.434 0.739 -10.845 1.00 86.00 176 ALA A N 1
ATOM 1414 C CA . ALA A 1 176 ? 15.827 0.324 -10.997 1.00 86.00 176 ALA A CA 1
ATOM 1415 C C . ALA A 1 176 ? 15.891 -1.157 -11.401 1.00 86.00 176 ALA A C 1
ATOM 1417 O O . ALA A 1 176 ? 14.962 -1.905 -11.114 1.00 86.00 176 ALA A O 1
ATOM 1418 N N . GLY A 1 177 ? 17.003 -1.606 -11.984 1.00 75.75 177 GLY A N 1
ATOM 1419 C CA . GLY A 1 177 ? 17.187 -3.019 -12.325 1.00 75.75 177 GLY A CA 1
ATOM 1420 C C . GLY A 1 177 ? 18.554 -3.566 -11.957 1.00 75.75 177 GLY A C 1
ATOM 1421 O O . GLY A 1 177 ? 19.375 -2.881 -11.349 1.00 75.75 177 GLY A O 1
ATOM 1422 N N . GLY A 1 178 ? 18.754 -4.834 -12.316 1.00 66.69 178 GLY A N 1
ATOM 1423 C CA . GLY A 1 178 ? 20.032 -5.533 -12.248 1.00 66.69 178 GLY A CA 1
ATOM 1424 C C . GLY A 1 178 ? 20.241 -6.554 -11.141 1.00 66.69 178 GLY A C 1
ATOM 1425 O O . GLY A 1 178 ? 21.229 -7.277 -11.153 1.00 66.69 178 GLY A O 1
ATOM 1426 N N . CYS A 1 179 ? 19.289 -6.666 -10.222 1.00 70.38 179 CYS A N 1
ATOM 1427 C CA . CYS A 1 179 ? 19.156 -7.798 -9.315 1.00 70.38 179 CYS A CA 1
ATOM 1428 C C . CYS A 1 179 ? 17.658 -8.017 -9.066 1.00 70.38 179 CYS A C 1
ATOM 1430 O O . CYS A 1 179 ? 16.940 -7.026 -8.939 1.00 70.38 179 CYS A O 1
ATOM 1432 N N . PRO A 1 180 ? 17.165 -9.257 -8.944 1.00 68.69 180 PRO A N 1
ATOM 1433 C CA . PRO A 1 180 ? 15.776 -9.528 -8.566 1.00 68.69 180 PRO A CA 1
ATOM 1434 C C . PRO A 1 180 ? 15.331 -8.812 -7.277 1.00 68.69 180 PRO A C 1
ATOM 1436 O O . PRO A 1 180 ? 14.199 -8.362 -7.181 1.00 68.69 180 PRO A O 1
ATOM 1439 N N . SER A 1 181 ? 16.243 -8.601 -6.320 1.00 70.12 181 SER A N 1
ATOM 1440 C CA . SER A 1 181 ? 15.958 -7.877 -5.071 1.00 70.12 181 SER A CA 1
ATOM 1441 C C . SER A 1 181 ? 16.036 -6.348 -5.183 1.00 70.12 181 SER A C 1
ATOM 1443 O O . SER A 1 181 ? 15.732 -5.651 -4.215 1.00 70.12 181 SER A O 1
ATOM 1445 N N . ARG A 1 182 ? 16.429 -5.793 -6.345 1.00 74.25 182 ARG A N 1
ATOM 1446 C CA . ARG A 1 182 ? 16.576 -4.337 -6.560 1.00 74.25 182 ARG A CA 1
ATOM 1447 C C . ARG A 1 182 ? 15.334 -3.529 -6.236 1.00 74.25 182 ARG A C 1
ATOM 1449 O O . ARG A 1 182 ? 15.494 -2.503 -5.574 1.00 74.25 182 ARG A O 1
ATOM 1456 N N . PRO A 1 183 ? 14.129 -3.941 -6.656 1.00 71.75 183 PRO A N 1
ATOM 1457 C CA . PRO A 1 183 ? 12.923 -3.225 -6.293 1.00 71.75 183 PRO A CA 1
ATOM 1458 C C . PRO A 1 183 ? 12.811 -3.014 -4.791 1.00 71.75 183 PRO A C 1
ATOM 1460 O O . PRO A 1 183 ? 12.403 -1.939 -4.397 1.00 71.75 183 PRO A O 1
ATOM 1463 N N . THR A 1 184 ? 13.292 -3.953 -3.977 1.00 74.12 184 THR A N 1
ATOM 1464 C CA . THR A 1 184 ? 13.249 -3.910 -2.515 1.00 74.12 184 THR A CA 1
ATOM 1465 C C . THR A 1 184 ? 14.350 -3.055 -1.870 1.00 74.12 184 THR A C 1
ATOM 1467 O O . THR A 1 184 ? 14.176 -2.580 -0.752 1.00 74.12 184 THR A O 1
ATOM 1470 N N . CYS A 1 185 ? 15.478 -2.810 -2.544 1.00 73.44 185 CYS A N 1
ATOM 1471 C CA . CYS A 1 185 ? 16.631 -2.104 -1.960 1.00 73.44 185 CYS A CA 1
ATOM 1472 C C . CYS A 1 185 ? 16.933 -0.718 -2.559 1.00 73.44 185 CYS A C 1
ATOM 1474 O O . CYS A 1 185 ? 17.932 -0.100 -2.194 1.00 73.44 185 CYS A O 1
ATOM 1476 N N . VAL A 1 186 ? 16.079 -0.185 -3.445 1.00 78.62 186 VAL A N 1
ATOM 1477 C CA . VAL A 1 186 ? 16.220 1.188 -3.988 1.00 78.62 186 VAL A CA 1
ATOM 1478 C C . VAL A 1 186 ? 15.377 2.254 -3.281 1.00 78.62 186 VAL A C 1
ATOM 1480 O O . VAL A 1 186 ? 15.358 3.415 -3.700 1.00 78.62 186 VAL A O 1
ATOM 1483 N N . TYR A 1 187 ? 14.663 1.890 -2.222 1.00 80.56 187 TYR A N 1
ATOM 1484 C CA . TYR A 1 187 ? 13.844 2.824 -1.456 1.00 80.56 187 TYR A CA 1
ATOM 1485 C C . TYR A 1 187 ? 14.697 3.680 -0.508 1.00 80.56 187 TYR A C 1
ATOM 1487 O O . TYR A 1 187 ? 15.692 3.211 0.035 1.00 80.56 187 TYR A O 1
ATOM 1495 N N . ASP A 1 188 ? 14.315 4.951 -0.329 1.00 73.06 188 ASP A N 1
ATOM 1496 C CA . ASP A 1 188 ? 15.079 5.905 0.501 1.00 73.06 188 ASP A CA 1
ATOM 1497 C C . ASP A 1 188 ? 14.823 5.717 2.001 1.00 73.06 188 ASP A C 1
ATOM 1499 O O . ASP A 1 188 ? 15.559 6.243 2.832 1.00 73.06 188 ASP A O 1
ATOM 1503 N N . VAL A 1 189 ? 13.746 5.006 2.340 1.00 86.00 189 VAL A N 1
ATOM 1504 C CA . VAL A 1 189 ? 13.280 4.799 3.707 1.00 86.00 189 VAL A CA 1
ATOM 1505 C C . VAL A 1 189 ? 13.016 3.315 3.895 1.00 86.00 189 VAL A C 1
ATOM 1507 O O . VAL A 1 189 ? 12.329 2.692 3.085 1.00 86.00 189 VAL A O 1
ATOM 1510 N N . TRP A 1 190 ? 13.563 2.756 4.969 1.00 89.62 190 TRP A N 1
ATOM 1511 C CA . TRP A 1 190 ? 13.292 1.381 5.358 1.00 89.62 190 TRP A CA 1
ATOM 1512 C C . TRP A 1 190 ? 11.869 1.262 5.925 1.00 89.62 190 TRP A C 1
ATOM 1514 O O . TRP A 1 190 ? 11.386 2.185 6.582 1.00 89.62 190 TRP A O 1
ATOM 1524 N N . THR A 1 191 ? 11.176 0.143 5.687 1.00 93.56 191 THR A N 1
ATOM 1525 C CA . THR A 1 191 ? 9.777 -0.064 6.125 1.00 93.56 191 THR A CA 1
ATOM 1526 C C . THR A 1 191 ? 9.515 0.290 7.601 1.00 93.56 191 THR A C 1
ATOM 1528 O O . THR A 1 191 ? 8.545 1.006 7.866 1.00 93.56 191 THR A O 1
ATOM 1531 N N . PRO A 1 192 ? 10.359 -0.118 8.569 1.00 94.56 192 PRO A N 1
ATOM 1532 C CA . PRO A 1 192 ? 10.210 0.263 9.969 1.00 94.56 192 PRO A CA 1
ATOM 1533 C C . PRO A 1 192 ? 10.246 1.790 10.174 1.00 94.56 192 PRO A C 1
ATOM 1535 O O . PRO A 1 192 ? 9.369 2.354 10.829 1.00 94.56 192 PRO A O 1
ATOM 1538 N N . ASP A 1 193 ? 11.204 2.489 9.562 1.00 93.69 193 ASP A N 1
ATOM 1539 C CA . ASP A 1 193 ? 11.328 3.950 9.667 1.00 93.69 193 ASP A CA 1
ATOM 1540 C C . ASP A 1 193 ? 10.166 4.686 9.004 1.00 93.69 193 ASP A C 1
ATOM 1542 O O . ASP A 1 193 ? 9.697 5.711 9.507 1.00 93.69 193 ASP A O 1
ATOM 1546 N N . PHE A 1 194 ? 9.651 4.140 7.903 1.00 94.44 194 PHE A N 1
ATOM 1547 C CA . PHE A 1 194 ? 8.450 4.659 7.272 1.00 94.44 194 PHE A CA 1
ATOM 1548 C C . PHE A 1 194 ? 7.252 4.561 8.223 1.00 94.44 194 PHE A C 1
ATOM 1550 O O . PHE A 1 194 ? 6.580 5.565 8.447 1.00 94.44 194 PHE A O 1
ATOM 1557 N N . ILE A 1 195 ? 7.033 3.408 8.865 1.00 95.25 195 ILE A N 1
ATOM 1558 C CA . ILE A 1 195 ? 5.955 3.226 9.850 1.00 95.25 195 ILE A CA 1
ATOM 1559 C C . ILE A 1 195 ? 6.131 4.185 11.044 1.00 95.25 195 ILE A C 1
ATOM 1561 O O . ILE A 1 195 ? 5.161 4.828 11.455 1.00 95.25 195 ILE A O 1
ATOM 1565 N N . ARG A 1 196 ? 7.365 4.376 11.542 1.00 94.19 196 ARG A N 1
ATOM 1566 C CA . ARG A 1 196 ? 7.672 5.392 12.574 1.00 94.19 196 ARG A CA 1
ATOM 1567 C C . ARG A 1 196 ? 7.261 6.793 12.130 1.00 94.19 196 ARG A C 1
ATOM 1569 O O . ARG A 1 196 ? 6.672 7.538 12.912 1.00 94.19 196 ARG A O 1
ATOM 1576 N N . SER A 1 197 ? 7.528 7.149 10.872 1.00 92.44 197 SER A N 1
ATOM 1577 C CA . SER A 1 197 ? 7.169 8.461 10.319 1.00 92.44 197 SER A CA 1
ATOM 1578 C C . SER A 1 197 ? 5.655 8.711 10.273 1.00 92.44 197 SER A C 1
ATOM 1580 O O . SER A 1 197 ? 5.231 9.865 10.317 1.00 92.44 197 SER A O 1
ATOM 1582 N N . LEU A 1 198 ? 4.842 7.645 10.263 1.00 92.62 198 LEU A N 1
ATOM 1583 C CA . LEU A 1 198 ? 3.379 7.707 10.351 1.00 92.62 198 LEU A CA 1
ATOM 1584 C C . LEU A 1 198 ? 2.863 7.841 11.796 1.00 92.62 198 LEU A C 1
ATOM 1586 O O . LEU A 1 198 ? 1.656 7.940 12.001 1.00 92.62 198 LEU A O 1
ATOM 1590 N N . GLY A 1 199 ? 3.753 7.868 12.795 1.00 91.69 199 GLY A N 1
ATOM 1591 C CA . GLY A 1 199 ? 3.417 8.064 14.208 1.00 91.69 199 GLY A CA 1
ATOM 1592 C C . GLY A 1 199 ? 3.269 6.782 15.030 1.00 91.69 199 GLY A C 1
ATOM 1593 O O . GLY A 1 199 ? 2.828 6.852 16.180 1.00 91.69 199 GLY A O 1
ATOM 1594 N N . TYR A 1 200 ? 3.641 5.631 14.473 1.00 93.56 200 TYR A N 1
ATOM 1595 C CA . TYR A 1 200 ? 3.566 4.335 15.144 1.00 93.56 200 TYR A CA 1
ATOM 1596 C C . TYR A 1 200 ? 4.873 3.980 15.855 1.00 93.56 200 TYR A C 1
ATOM 1598 O O . TYR A 1 200 ? 5.962 4.198 15.322 1.00 93.56 200 TYR A O 1
ATOM 1606 N N . SER A 1 201 ? 4.777 3.380 17.043 1.00 94.19 201 SER A N 1
ATOM 1607 C CA . SER A 1 201 ? 5.915 2.659 17.617 1.00 94.19 201 SER A CA 1
ATOM 1608 C C . SER A 1 201 ? 6.102 1.318 16.912 1.00 94.19 201 SER A C 1
ATOM 1610 O O . SER A 1 201 ? 5.149 0.732 16.399 1.00 94.19 201 SER A O 1
ATOM 1612 N N . ILE A 1 202 ? 7.336 0.827 16.873 1.00 95.75 202 ILE A N 1
ATOM 1613 C CA . ILE A 1 202 ? 7.662 -0.457 16.255 1.00 95.75 202 ILE A CA 1
ATOM 1614 C C . ILE A 1 202 ? 8.736 -1.181 17.056 1.00 95.75 202 ILE A C 1
ATOM 1616 O O . ILE A 1 202 ? 9.622 -0.542 17.630 1.00 95.75 202 ILE A O 1
ATOM 1620 N N . HIS A 1 203 ? 8.663 -2.507 17.053 1.00 96.25 203 HIS A N 1
ATOM 1621 C CA . HIS A 1 203 ? 9.690 -3.386 17.596 1.00 96.25 203 HIS A CA 1
ATOM 1622 C C . HIS A 1 203 ? 10.176 -4.295 16.469 1.00 96.25 203 HIS A C 1
ATOM 1624 O O . HIS A 1 203 ? 9.385 -5.008 15.852 1.00 96.25 203 HIS A O 1
ATOM 1630 N N . GLU A 1 204 ? 11.467 -4.218 16.166 1.00 96.56 204 GLU A N 1
ATOM 1631 C CA . GLU A 1 204 ? 12.109 -5.048 15.149 1.00 96.56 204 GLU A CA 1
ATOM 1632 C C . GLU A 1 204 ? 12.690 -6.287 15.834 1.00 96.56 204 GLU A C 1
ATOM 1634 O O . GLU A 1 204 ? 13.414 -6.169 16.824 1.00 96.56 204 GLU A O 1
ATOM 1639 N N . MET A 1 205 ? 12.354 -7.466 15.320 1.00 96.06 205 MET A N 1
ATOM 1640 C CA . MET A 1 205 ? 12.885 -8.746 15.777 1.00 96.06 205 MET A CA 1
ATOM 1641 C C . MET A 1 205 ? 13.805 -9.283 14.701 1.00 96.06 205 MET A C 1
ATOM 1643 O O . MET A 1 205 ? 13.357 -9.490 13.579 1.00 96.06 205 MET A O 1
ATOM 1647 N N . SER A 1 206 ? 15.066 -9.528 15.031 1.00 93.44 206 SER A N 1
ATOM 1648 C CA . SER A 1 206 ? 15.999 -10.177 14.111 1.00 93.44 206 SER A CA 1
ATOM 1649 C C . SER A 1 206 ? 15.736 -11.681 14.025 1.00 93.44 206 SER A C 1
ATOM 1651 O O . SER A 1 206 ? 15.184 -12.280 14.949 1.00 93.44 206 SER A O 1
ATOM 1653 N N . CYS A 1 207 ? 16.171 -12.298 12.931 1.00 91.38 207 CYS A N 1
ATOM 1654 C CA . CYS A 1 207 ? 16.327 -13.744 12.828 1.00 91.38 207 CYS A CA 1
ATOM 1655 C C . CYS A 1 207 ? 17.633 -14.064 12.083 1.00 91.38 207 CYS A C 1
ATOM 1657 O O . CYS A 1 207 ? 18.216 -13.194 11.441 1.00 91.38 207 CYS A O 1
ATOM 1659 N N . GLY A 1 208 ? 18.118 -15.302 12.190 1.00 85.69 208 GLY A N 1
ATOM 1660 C CA . GLY A 1 208 ? 19.380 -15.720 11.562 1.00 85.69 208 GLY A CA 1
ATOM 1661 C C . GLY A 1 208 ? 20.138 -16.783 12.352 1.00 85.69 208 GLY A C 1
ATOM 1662 O O . GLY A 1 208 ? 20.914 -17.544 11.781 1.00 85.69 208 GLY A O 1
ATOM 1663 N N . ASN A 1 209 ? 19.866 -16.894 13.652 1.00 90.19 209 ASN A N 1
ATOM 1664 C CA . ASN A 1 209 ? 20.227 -18.055 14.460 1.00 90.19 209 ASN A CA 1
ATOM 1665 C C . ASN A 1 209 ? 19.008 -18.605 15.216 1.00 90.19 209 ASN A C 1
ATOM 1667 O O . ASN A 1 209 ? 17.947 -17.983 15.238 1.00 90.19 209 ASN A O 1
ATOM 1671 N N . GLU A 1 210 ? 19.160 -19.786 15.817 1.00 91.06 210 GLU A N 1
ATOM 1672 C CA . GLU A 1 210 ? 18.067 -20.509 16.478 1.00 91.06 210 GLU A CA 1
ATOM 1673 C C . GLU A 1 210 ? 17.418 -19.713 17.626 1.00 91.06 210 GLU A C 1
ATOM 1675 O O . GLU A 1 210 ? 16.194 -19.669 17.722 1.00 91.06 210 GLU A O 1
ATOM 1680 N N . ASP A 1 211 ? 18.210 -19.034 18.464 1.00 93.69 211 ASP A N 1
ATOM 1681 C CA . ASP A 1 211 ? 17.701 -18.251 19.601 1.00 93.69 211 ASP A CA 1
ATOM 1682 C C . ASP A 1 211 ? 16.929 -17.006 19.138 1.00 93.69 211 ASP A C 1
ATOM 1684 O O . ASP A 1 211 ? 15.818 -16.749 19.606 1.00 93.69 211 ASP A O 1
ATOM 1688 N N . GLU A 1 212 ? 17.478 -16.260 18.176 1.00 94.56 212 GLU A N 1
ATOM 1689 C CA . GLU A 1 212 ? 16.797 -15.107 17.571 1.00 94.56 212 GLU A CA 1
ATOM 1690 C C . GLU A 1 212 ? 15.495 -15.519 16.882 1.00 94.56 212 GLU A C 1
ATOM 1692 O O . GLU A 1 212 ? 14.458 -14.884 17.080 1.00 94.56 212 GLU A O 1
ATOM 1697 N N . ASN A 1 213 ? 15.528 -16.618 16.127 1.00 94.31 213 ASN A N 1
ATOM 1698 C CA . ASN A 1 213 ? 14.361 -17.132 15.425 1.00 94.31 213 ASN A CA 1
ATOM 1699 C C . ASN A 1 213 ? 13.252 -17.552 16.401 1.00 94.31 213 ASN A C 1
ATOM 1701 O O . ASN A 1 213 ? 12.104 -17.153 16.225 1.00 94.31 213 ASN A O 1
ATOM 1705 N N . ASN A 1 214 ? 13.590 -18.274 17.474 1.00 95.19 214 ASN A N 1
ATOM 1706 C CA . ASN A 1 214 ? 12.620 -18.665 18.499 1.00 95.19 214 ASN A CA 1
ATOM 1707 C C . ASN A 1 214 ? 11.995 -17.440 19.189 1.00 95.19 214 ASN A C 1
ATOM 1709 O O . ASN A 1 214 ? 10.780 -17.384 19.363 1.00 95.19 214 ASN A O 1
ATOM 1713 N N . LYS A 1 215 ? 12.797 -16.419 19.526 1.00 97.00 215 LYS A N 1
ATOM 1714 C CA . LYS A 1 215 ? 12.292 -15.163 20.110 1.00 97.00 215 LYS A CA 1
ATOM 1715 C C . LYS A 1 215 ? 11.361 -14.415 19.161 1.00 97.00 215 LYS A C 1
ATOM 1717 O O . LYS A 1 215 ? 10.327 -13.912 19.595 1.00 97.00 215 LYS A O 1
ATOM 1722 N N . MET A 1 216 ? 11.721 -14.332 17.880 1.00 97.50 216 MET A N 1
ATOM 1723 C CA . MET A 1 216 ? 10.878 -13.728 16.850 1.00 97.50 216 MET A CA 1
ATOM 1724 C C . MET A 1 216 ? 9.547 -14.480 16.728 1.00 97.50 216 MET A C 1
ATOM 1726 O O . MET A 1 216 ? 8.502 -13.835 16.734 1.00 97.50 216 MET A O 1
ATOM 1730 N N . ILE A 1 217 ? 9.570 -15.815 16.656 1.00 97.12 217 ILE A N 1
ATOM 1731 C CA . ILE A 1 217 ? 8.362 -16.639 16.518 1.00 97.12 217 ILE A CA 1
ATOM 1732 C C . ILE A 1 217 ? 7.402 -16.418 17.688 1.00 97.12 217 ILE A C 1
ATOM 1734 O O . ILE A 1 217 ? 6.221 -16.144 17.465 1.00 97.12 217 ILE A O 1
ATOM 1738 N N . GLU A 1 218 ? 7.906 -16.459 18.922 1.00 96.38 218 GLU A N 1
ATOM 1739 C CA . GLU A 1 218 ? 7.081 -16.223 20.110 1.00 96.38 218 GLU A CA 1
ATOM 1740 C C . GLU A 1 218 ? 6.501 -14.803 20.138 1.00 96.38 218 GLU A C 1
ATOM 1742 O O . GLU A 1 218 ? 5.313 -14.633 20.408 1.00 96.38 218 GLU A O 1
ATOM 1747 N N . ALA A 1 219 ? 7.283 -13.784 19.766 1.00 97.06 219 ALA A N 1
ATOM 1748 C CA . ALA A 1 219 ? 6.786 -12.409 19.693 1.00 97.06 219 ALA A CA 1
ATOM 1749 C C . ALA A 1 219 ? 5.711 -12.223 18.605 1.00 97.06 219 ALA A C 1
ATOM 1751 O O . ALA A 1 219 ? 4.724 -11.514 18.817 1.00 97.06 219 ALA A O 1
ATOM 1752 N N . VAL A 1 220 ? 5.871 -12.870 17.444 1.00 97.56 220 VAL A N 1
ATOM 1753 C CA . VAL A 1 220 ? 4.868 -12.859 16.367 1.00 97.56 220 VAL A CA 1
ATOM 1754 C C . VAL A 1 220 ? 3.565 -13.497 16.854 1.00 97.56 220 VAL A C 1
ATOM 1756 O O . VAL A 1 220 ? 2.498 -12.899 16.699 1.00 97.56 220 VAL A O 1
ATOM 1759 N N . LYS A 1 221 ? 3.639 -14.673 17.491 1.00 93.88 221 LYS A N 1
ATOM 1760 C CA . LYS A 1 221 ? 2.477 -15.364 18.073 1.00 93.88 221 LYS A CA 1
ATOM 1761 C C . LYS A 1 221 ? 1.783 -14.519 19.138 1.00 93.88 221 LYS A C 1
ATOM 1763 O O . LYS A 1 221 ? 0.558 -14.403 19.118 1.00 93.88 221 LYS A O 1
ATOM 1768 N N . GLU A 1 222 ? 2.549 -13.885 20.025 1.00 91.38 222 GLU A N 1
ATOM 1769 C CA . GLU A 1 222 ? 2.017 -12.985 21.050 1.00 91.38 222 GLU A CA 1
ATOM 1770 C C . GLU A 1 222 ? 1.244 -11.821 20.414 1.00 91.38 222 GLU A C 1
ATOM 1772 O O . GLU A 1 222 ? 0.092 -11.577 20.774 1.00 91.38 222 GLU A O 1
ATOM 1777 N N . TYR A 1 223 ? 1.807 -11.145 19.410 1.00 92.62 223 TYR A N 1
ATOM 1778 C CA . TYR A 1 223 ? 1.119 -10.044 18.724 1.00 92.62 223 TYR A CA 1
ATOM 1779 C C . TYR A 1 223 ? -0.164 -10.498 18.029 1.00 92.62 223 TYR A C 1
ATOM 1781 O O . TYR A 1 223 ? -1.199 -9.836 18.153 1.00 92.62 223 TYR A O 1
ATOM 1789 N N . ILE A 1 224 ? -0.135 -11.656 17.369 1.00 91.19 224 ILE A N 1
ATOM 1790 C CA . ILE A 1 224 ? -1.328 -12.241 16.753 1.00 91.19 224 ILE A CA 1
ATOM 1791 C C . ILE A 1 224 ? -2.383 -12.536 17.825 1.00 91.19 224 ILE A C 1
ATOM 1793 O O . ILE A 1 224 ? -3.546 -12.183 17.625 1.00 91.19 224 ILE A O 1
ATOM 1797 N N . SER A 1 225 ? -1.988 -13.077 18.985 1.00 84.50 225 SER A N 1
ATOM 1798 C CA . SER A 1 225 ? -2.883 -13.330 20.128 1.00 84.50 225 SER A CA 1
ATOM 1799 C C . SER A 1 225 ? -3.576 -12.064 20.648 1.00 84.50 225 SER A C 1
ATOM 1801 O O . SER A 1 225 ? -4.729 -12.107 21.079 1.00 84.50 225 SER A O 1
ATOM 1803 N N . LEU A 1 226 ? -2.911 -10.914 20.510 1.00 83.06 226 LEU A N 1
ATOM 1804 C CA . LEU A 1 226 ? -3.426 -9.588 20.853 1.00 83.06 226 LEU A CA 1
ATOM 1805 C C . LEU A 1 226 ? -4.237 -8.932 19.725 1.00 83.06 226 LEU A C 1
ATOM 1807 O O . LEU A 1 226 ? -4.641 -7.775 19.849 1.00 83.06 226 LEU A O 1
ATOM 1811 N N . GLY A 1 227 ? -4.486 -9.640 18.622 1.00 83.94 227 GLY A N 1
ATOM 1812 C CA . GLY A 1 227 ? -5.233 -9.104 17.490 1.00 83.94 227 GLY A CA 1
ATOM 1813 C C . GLY A 1 227 ? -4.407 -8.206 16.572 1.00 83.94 227 GLY A C 1
ATOM 1814 O O . GLY A 1 227 ? -4.985 -7.366 15.888 1.00 83.94 227 GLY A O 1
ATOM 1815 N N . LYS A 1 228 ? -3.076 -8.333 16.557 1.00 90.25 228 LYS A N 1
ATOM 1816 C CA . LYS A 1 228 ? -2.183 -7.483 15.761 1.00 90.25 228 LYS A CA 1
ATOM 1817 C C . LYS A 1 228 ? -1.463 -8.325 14.698 1.00 90.25 228 LYS A C 1
ATOM 1819 O O . LYS A 1 228 ? -0.650 -9.171 15.064 1.00 90.25 228 LYS A O 1
ATOM 1824 N N . PRO A 1 229 ? -1.743 -8.135 13.393 1.00 95.25 229 PRO A N 1
ATOM 1825 C CA . PRO A 1 229 ? -0.960 -8.777 12.345 1.00 95.25 229 PRO A CA 1
ATOM 1826 C C . PRO A 1 229 ? 0.458 -8.199 12.326 1.00 95.25 229 PRO A C 1
ATOM 1828 O O . PRO A 1 229 ? 0.691 -7.061 12.740 1.00 95.25 229 PRO A O 1
ATOM 1831 N N . VAL A 1 230 ? 1.404 -8.990 11.836 1.00 97.56 230 VAL A N 1
ATOM 1832 C CA . VAL A 1 230 ? 2.839 -8.706 11.911 1.00 97.56 230 VAL A CA 1
ATOM 1833 C C . VAL A 1 230 ? 3.439 -8.786 10.515 1.00 97.56 230 VAL A C 1
ATOM 1835 O O . VAL A 1 230 ? 3.043 -9.638 9.720 1.00 97.56 230 VAL A O 1
ATOM 1838 N N . LEU A 1 231 ? 4.395 -7.909 10.205 1.00 97.38 231 LEU A N 1
ATOM 1839 C CA . LEU A 1 231 ? 5.205 -8.084 9.002 1.00 97.38 231 LEU A CA 1
ATOM 1840 C C . LEU A 1 231 ? 6.340 -9.038 9.322 1.00 97.38 231 LEU A C 1
ATOM 1842 O O . LEU A 1 231 ? 7.112 -8.777 10.240 1.00 97.38 231 LEU A O 1
ATOM 1846 N N . VAL A 1 232 ? 6.467 -10.109 8.557 1.00 96.12 232 VAL A N 1
ATOM 1847 C CA . VAL A 1 232 ? 7.587 -11.039 8.682 1.00 96.12 232 VAL A CA 1
ATOM 1848 C C . VAL A 1 232 ? 8.252 -11.138 7.323 1.00 96.12 232 VAL A C 1
ATOM 1850 O O . VAL A 1 232 ? 7.599 -11.368 6.303 1.00 96.12 232 VAL A O 1
ATOM 1853 N N . TRP A 1 233 ? 9.556 -10.893 7.301 1.00 93.44 233 TRP A N 1
ATOM 1854 C CA . TRP A 1 233 ? 10.344 -10.984 6.092 1.00 93.44 233 TRP A CA 1
ATOM 1855 C C . TRP A 1 233 ? 10.385 -12.433 5.647 1.00 93.44 233 TRP A C 1
ATOM 1857 O O . TRP A 1 233 ? 10.752 -13.308 6.431 1.00 93.44 233 TRP A O 1
ATOM 1867 N N . HIS A 1 234 ? 10.048 -12.687 4.386 1.00 90.69 234 HIS A N 1
ATOM 1868 C CA . HIS A 1 234 ? 10.150 -14.022 3.815 1.00 90.69 234 HIS A CA 1
ATOM 1869 C C . HIS A 1 234 ? 9.300 -15.068 4.569 1.00 90.69 234 HIS A C 1
ATOM 1871 O O . HIS A 1 234 ? 9.700 -16.225 4.722 1.00 90.69 234 HIS A O 1
ATOM 1877 N N . ALA A 1 235 ? 8.099 -14.703 5.026 1.00 93.62 235 ALA A N 1
ATOM 1878 C CA . ALA A 1 235 ? 7.201 -15.674 5.656 1.00 93.62 235 ALA A CA 1
ATOM 1879 C C . ALA A 1 235 ? 6.529 -16.596 4.634 1.00 93.62 235 ALA A C 1
ATOM 1881 O O . ALA A 1 235 ? 6.406 -17.789 4.885 1.00 93.62 235 ALA A O 1
ATOM 1882 N N . PHE A 1 236 ? 6.145 -16.070 3.469 1.00 91.69 236 PHE A N 1
ATOM 1883 C CA . PHE A 1 236 ? 5.446 -16.801 2.406 1.00 91.69 236 PHE A CA 1
ATOM 1884 C C . PHE A 1 236 ? 6.069 -16.575 1.017 1.00 91.69 236 PHE A C 1
ATOM 1886 O O . PHE A 1 236 ? 6.039 -17.484 0.189 1.00 91.69 236 PHE A O 1
ATOM 1893 N N . THR A 1 237 ? 6.672 -15.409 0.749 1.00 88.44 237 THR A N 1
ATOM 1894 C CA . THR A 1 237 ? 7.338 -15.072 -0.528 1.00 88.44 237 THR A CA 1
ATOM 1895 C C . THR A 1 237 ? 8.845 -14.842 -0.356 1.00 88.44 237 THR A C 1
ATOM 1897 O O . THR A 1 237 ? 9.369 -14.985 0.745 1.00 88.44 237 THR A O 1
ATOM 1900 N N . ASN A 1 238 ? 9.603 -14.62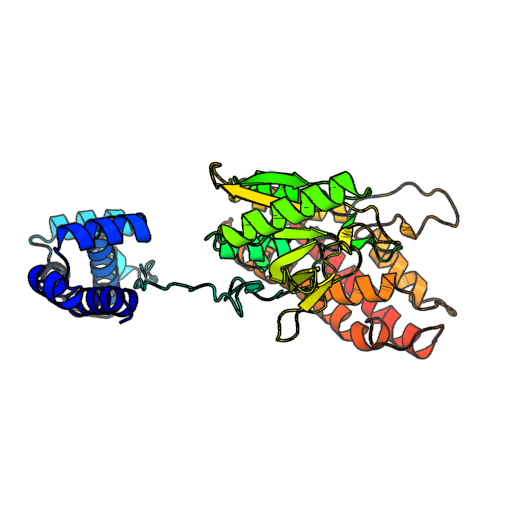8 -1.436 1.00 84.69 238 ASN A N 1
ATOM 1901 C CA . ASN A 1 238 ? 11.072 -14.576 -1.436 1.00 84.69 238 ASN A CA 1
ATOM 1902 C C . ASN A 1 238 ? 11.647 -13.153 -1.425 1.00 84.69 238 ASN A C 1
ATOM 1904 O O . ASN A 1 238 ? 11.811 -12.565 -2.483 1.00 84.69 238 ASN A O 1
ATOM 1908 N N . SER A 1 239 ? 12.167 -12.690 -0.281 1.00 80.81 239 SER A N 1
ATOM 1909 C CA . SER A 1 239 ? 12.764 -11.343 -0.116 1.00 80.81 239 SER A CA 1
ATOM 1910 C C . SER A 1 239 ? 11.749 -10.192 -0.074 1.00 80.81 239 SER A C 1
ATOM 1912 O O . SER A 1 239 ? 12.002 -9.110 -0.613 1.00 80.81 239 SER A O 1
ATOM 1914 N N . GLU A 1 240 ? 10.607 -10.411 0.578 1.00 87.62 240 GLU A N 1
ATOM 1915 C CA . GLU A 1 240 ? 9.570 -9.395 0.766 1.00 87.62 240 GLU A CA 1
ATOM 1916 C C . GLU A 1 240 ? 8.995 -9.394 2.187 1.00 87.62 240 GLU A C 1
ATOM 1918 O O . GLU A 1 240 ? 9.111 -10.381 2.920 1.00 87.62 240 GLU A O 1
ATOM 1923 N N . TRP A 1 241 ? 8.348 -8.284 2.560 1.00 92.19 241 TRP A N 1
ATOM 1924 C CA . TRP A 1 241 ? 7.525 -8.221 3.763 1.00 92.19 241 TRP A CA 1
ATOM 1925 C C . TRP A 1 241 ? 6.162 -8.846 3.502 1.00 92.19 241 TRP A C 1
ATOM 1927 O O . TRP A 1 241 ? 5.343 -8.304 2.751 1.00 92.19 241 TRP A O 1
ATOM 1937 N N . ASP A 1 242 ? 5.912 -9.951 4.190 1.00 94.12 242 ASP A N 1
ATOM 1938 C CA . ASP A 1 242 ? 4.641 -10.651 4.170 1.00 94.12 242 ASP A CA 1
ATOM 1939 C C . ASP A 1 242 ? 3.831 -10.348 5.427 1.00 94.12 242 ASP A C 1
ATOM 1941 O O . ASP A 1 242 ? 4.382 -10.147 6.511 1.00 94.12 242 ASP A O 1
ATOM 1945 N N . VAL A 1 243 ? 2.507 -10.337 5.293 1.00 95.75 243 VAL A N 1
ATOM 1946 C CA . VAL A 1 243 ? 1.609 -10.098 6.425 1.00 95.75 243 VAL A CA 1
ATOM 1947 C C . VAL A 1 243 ? 1.263 -11.431 7.064 1.00 95.75 243 VAL A C 1
ATOM 1949 O O . VAL A 1 243 ? 0.454 -12.190 6.528 1.00 95.75 243 VAL A O 1
ATOM 1952 N N . VAL A 1 244 ? 1.836 -11.701 8.231 1.00 96.69 244 VAL A N 1
ATOM 1953 C CA . VAL A 1 244 ? 1.441 -12.824 9.080 1.00 96.69 244 VAL A CA 1
ATOM 1954 C C . VAL A 1 244 ? 0.279 -12.385 9.956 1.00 96.69 244 VAL A C 1
ATOM 1956 O O . VAL A 1 244 ? 0.328 -11.364 10.643 1.00 96.69 244 VAL A O 1
ATOM 1959 N N . CYS A 1 245 ? -0.793 -13.160 9.925 1.00 93.75 245 CYS A N 1
ATOM 1960 C CA . CYS A 1 245 ? -2.009 -12.863 10.664 1.00 93.75 245 CYS A CA 1
ATOM 1961 C C . CYS A 1 245 ? -2.579 -14.086 11.377 1.00 93.75 245 CYS A C 1
ATOM 1963 O O . CYS A 1 245 ? -3.726 -14.071 11.808 1.00 93.75 245 CYS A O 1
ATOM 1965 N N . GLY A 1 246 ? -1.807 -15.156 11.479 1.00 92.50 246 GLY A N 1
ATOM 1966 C CA . GLY A 1 246 ? -2.199 -16.368 12.160 1.00 92.50 246 GLY A CA 1
ATOM 1967 C C . GLY A 1 246 ? -1.025 -17.309 12.357 1.00 92.50 246 GLY A C 1
ATOM 1968 O O . GLY A 1 246 ? 0.042 -17.127 11.766 1.00 92.50 246 GLY A O 1
ATOM 1969 N N . PHE A 1 247 ? -1.244 -18.318 13.184 1.00 93.50 247 PHE A N 1
ATOM 1970 C CA . PHE A 1 247 ? -0.310 -19.408 13.407 1.00 93.50 247 PHE A CA 1
ATOM 1971 C C . PHE A 1 247 ? -1.063 -20.706 13.703 1.00 93.50 247 PHE A C 1
ATOM 1973 O O . PHE A 1 247 ? -2.215 -20.688 14.138 1.00 93.50 247 PHE A O 1
ATOM 1980 N N . ASP A 1 248 ? -0.385 -21.818 13.451 1.00 91.94 248 ASP A N 1
ATOM 1981 C CA . ASP A 1 248 ? -0.791 -23.176 13.801 1.00 91.94 248 ASP A CA 1
ATOM 1982 C C . ASP A 1 248 ? 0.337 -23.788 14.638 1.00 91.94 248 ASP A C 1
ATOM 1984 O O . ASP A 1 248 ? 1.432 -24.049 14.130 1.00 91.94 248 ASP A O 1
ATOM 1988 N N . GLU A 1 249 ? 0.081 -23.958 15.933 1.00 89.94 249 GLU A N 1
ATOM 1989 C CA . GLU A 1 249 ? 1.063 -24.431 16.909 1.00 89.94 249 GLU A CA 1
ATOM 1990 C C . GLU A 1 249 ? 1.424 -25.902 16.679 1.00 89.94 249 GLU A C 1
ATOM 1992 O O . GLU A 1 249 ? 2.581 -26.304 16.825 1.00 89.94 249 GLU A O 1
ATOM 1997 N N . GLN A 1 250 ? 0.443 -26.707 16.262 1.00 89.31 250 GLN A N 1
ATOM 1998 C CA . GLN A 1 250 ? 0.626 -28.133 16.025 1.00 89.31 250 GLN A CA 1
ATOM 1999 C C . GLN A 1 250 ? 1.518 -28.373 14.804 1.00 89.31 250 GLN A C 1
ATOM 2001 O O . GLN A 1 250 ? 2.411 -29.223 14.838 1.00 89.31 250 GLN A O 1
ATOM 2006 N N . GLN A 1 251 ? 1.276 -27.627 13.725 1.00 93.25 251 GLN A N 1
ATOM 2007 C CA . GLN A 1 251 ? 2.033 -27.734 12.478 1.00 93.25 251 GLN A CA 1
ATOM 2008 C C . GLN A 1 251 ? 3.291 -26.862 12.459 1.00 93.25 251 GLN A C 1
ATOM 2010 O O . GLN A 1 251 ? 4.100 -27.011 11.544 1.00 93.25 251 GLN A O 1
ATOM 2015 N N . LYS A 1 252 ? 3.478 -25.980 13.453 1.00 95.06 252 LYS A N 1
ATOM 2016 C CA . LYS A 1 252 ? 4.580 -25.006 13.520 1.00 95.06 252 LYS A CA 1
ATOM 2017 C C . LYS A 1 252 ? 4.610 -24.073 12.308 1.00 95.06 252 LYS A C 1
ATOM 2019 O O . LYS A 1 252 ? 5.644 -23.870 11.668 1.00 95.06 252 LYS A O 1
ATOM 2024 N N . GLN A 1 253 ? 3.444 -23.539 11.957 1.00 95.81 253 GLN A N 1
ATOM 2025 C CA . GLN A 1 253 ? 3.262 -22.733 10.753 1.00 95.81 253 GLN A CA 1
ATOM 2026 C C . GLN A 1 253 ? 2.777 -21.329 11.071 1.00 95.81 253 GLN A C 1
ATOM 2028 O O . GLN A 1 253 ? 1.955 -21.123 11.960 1.00 95.81 253 GLN A O 1
ATOM 2033 N N . PHE A 1 254 ? 3.229 -20.369 10.272 1.00 96.19 254 PHE A N 1
ATOM 2034 C CA . PHE A 1 254 ? 2.559 -19.087 10.128 1.00 96.19 254 PHE A CA 1
ATOM 2035 C C . PHE A 1 254 ? 1.483 -19.154 9.053 1.00 96.19 254 PHE A C 1
ATOM 2037 O O . PHE A 1 254 ? 1.559 -19.946 8.112 1.00 96.19 254 PHE A O 1
ATOM 2044 N N . ILE A 1 255 ? 0.479 -18.294 9.212 1.00 93.50 255 ILE A N 1
ATOM 2045 C CA . ILE A 1 255 ? -0.679 -18.173 8.332 1.00 93.50 255 ILE A CA 1
ATOM 2046 C C . ILE A 1 255 ? -0.845 -16.698 7.962 1.00 93.50 255 ILE A C 1
ATOM 2048 O O . ILE A 1 255 ? -0.796 -15.829 8.836 1.00 93.50 255 ILE A O 1
ATOM 2052 N N . GLY A 1 256 ? -1.021 -16.377 6.681 1.00 93.44 256 GLY A N 1
ATOM 2053 C CA . GLY A 1 256 ? -1.036 -14.974 6.272 1.00 93.44 256 GLY A CA 1
ATOM 2054 C C . GLY A 1 256 ? -1.223 -14.701 4.786 1.00 93.44 256 GLY A C 1
ATOM 2055 O O . GLY A 1 256 ? -1.896 -15.444 4.073 1.00 93.44 256 GLY A O 1
ATOM 2056 N N . ARG A 1 257 ? -0.694 -13.565 4.328 1.00 91.19 257 ARG A N 1
ATOM 2057 C CA . ARG A 1 257 ? -0.806 -13.066 2.951 1.00 91.19 257 ARG A CA 1
ATOM 2058 C C . ARG A 1 257 ? 0.582 -12.721 2.417 1.00 91.19 257 ARG A C 1
ATOM 2060 O O . ARG A 1 257 ? 1.307 -11.965 3.060 1.00 91.19 257 ARG A O 1
ATOM 2067 N N . GLY A 1 258 ? 0.897 -13.226 1.225 1.00 88.19 258 GLY A N 1
ATOM 2068 C CA . GLY A 1 258 ? 2.145 -12.932 0.525 1.00 88.19 258 GLY A CA 1
ATOM 2069 C C . GLY A 1 258 ? 2.029 -11.811 -0.513 1.00 88.19 258 GLY A C 1
ATOM 2070 O O . GLY A 1 258 ? 1.016 -11.720 -1.213 1.00 88.19 258 GLY A O 1
ATOM 2071 N N . SER A 1 259 ? 3.085 -11.008 -0.667 1.00 78.81 259 SER A N 1
ATOM 2072 C CA . SER A 1 259 ? 3.128 -9.827 -1.561 1.00 78.81 259 SER A CA 1
ATOM 2073 C C . SER A 1 259 ? 2.887 -10.111 -3.062 1.00 78.81 259 SER A C 1
ATOM 2075 O O . SER A 1 259 ? 2.374 -9.254 -3.786 1.00 78.81 259 SER A O 1
ATOM 2077 N N . TYR A 1 260 ? 3.184 -11.332 -3.526 1.00 73.62 260 TYR A N 1
ATOM 2078 C CA . TYR A 1 260 ? 2.954 -11.810 -4.905 1.00 73.62 260 TYR A CA 1
ATOM 2079 C C . TYR A 1 260 ? 1.899 -12.906 -5.032 1.00 73.62 260 TYR A C 1
ATOM 2081 O O . TYR A 1 260 ? 1.415 -13.174 -6.132 1.00 73.62 260 TYR A O 1
ATOM 2089 N N . LEU A 1 261 ? 1.567 -13.551 -3.916 1.00 63.59 261 LEU A N 1
ATOM 2090 C CA . LEU A 1 261 ? 0.746 -14.759 -3.861 1.00 63.59 261 LEU A CA 1
ATOM 2091 C C . LEU A 1 261 ? -0.693 -14.475 -3.422 1.00 63.59 261 LEU A C 1
ATOM 2093 O O . LEU A 1 261 ? -1.420 -15.416 -3.154 1.00 63.59 261 LEU A O 1
ATOM 2097 N N . GLY A 1 262 ? -1.120 -13.205 -3.344 1.00 57.84 262 GLY A N 1
ATOM 2098 C CA . GLY A 1 262 ? -2.402 -12.738 -2.781 1.00 57.84 262 GLY A CA 1
ATOM 2099 C C . GLY A 1 262 ? -3.706 -13.230 -3.445 1.00 57.84 262 GLY A C 1
ATOM 2100 O O . GLY A 1 262 ? -4.725 -12.534 -3.412 1.00 57.84 262 GLY A O 1
ATOM 2101 N N . ASN A 1 263 ? -3.710 -14.421 -4.036 1.00 55.59 263 ASN A N 1
ATOM 2102 C CA . ASN A 1 263 ? -4.813 -15.033 -4.742 1.00 55.59 263 ASN A CA 1
ATOM 2103 C C . ASN A 1 263 ? -5.670 -15.865 -3.778 1.00 55.59 263 ASN A C 1
ATOM 2105 O O . ASN A 1 263 ? -5.489 -17.055 -3.558 1.00 55.59 263 ASN A O 1
ATOM 2109 N N . THR A 1 264 ? -6.711 -15.197 -3.285 1.00 59.31 264 THR A N 1
ATOM 2110 C CA . THR A 1 264 ? -7.929 -15.746 -2.662 1.00 59.31 264 THR A CA 1
ATOM 2111 C C . THR A 1 264 ? -7.835 -16.194 -1.198 1.00 59.31 264 THR A C 1
ATOM 2113 O O . THR A 1 264 ? -8.496 -15.544 -0.379 1.00 59.31 264 THR A O 1
ATOM 2116 N N . GLU A 1 265 ? -6.993 -17.160 -0.835 1.00 76.38 265 GLU A N 1
ATOM 2117 C CA . GLU A 1 265 ? -6.945 -17.761 0.515 1.00 76.38 265 GLU A CA 1
ATOM 2118 C C . GLU A 1 265 ? -5.729 -17.308 1.346 1.00 76.38 265 GLU A C 1
ATOM 2120 O O . GLU A 1 265 ? -4.919 -16.497 0.890 1.00 76.38 265 GLU A O 1
ATOM 2125 N N . TYR A 1 266 ? -5.672 -17.721 2.615 1.00 87.12 266 TYR A N 1
ATOM 2126 C CA . TYR A 1 266 ? -4.491 -17.515 3.455 1.00 87.12 266 TYR A CA 1
ATOM 2127 C C . TYR A 1 266 ? -3.402 -18.530 3.101 1.00 87.12 266 TYR A C 1
ATOM 2129 O O . TYR A 1 266 ? -3.674 -19.726 3.004 1.00 87.12 266 TYR A O 1
ATOM 2137 N N . GLU A 1 267 ? -2.175 -18.043 2.973 1.00 89.94 267 GLU A N 1
ATOM 2138 C CA . GLU A 1 267 ? -0.987 -18.865 2.768 1.00 89.94 267 GLU A CA 1
ATOM 2139 C C . GLU A 1 267 ? -0.511 -19.460 4.090 1.00 89.94 267 GLU A C 1
ATOM 2141 O O . GLU A 1 267 ? -0.706 -18.858 5.149 1.00 89.94 267 GLU A O 1
ATOM 2146 N N . ARG A 1 268 ? 0.122 -20.635 4.021 1.00 92.69 268 ARG A N 1
ATOM 2147 C CA . ARG A 1 268 ? 0.725 -21.317 5.171 1.00 92.69 268 ARG A CA 1
ATOM 2148 C C . ARG A 1 268 ? 2.163 -21.694 4.866 1.00 92.69 268 ARG A C 1
ATOM 2150 O O . ARG A 1 268 ? 2.449 -22.233 3.799 1.00 92.69 268 ARG A O 1
ATOM 2157 N N . ALA A 1 269 ? 3.055 -21.449 5.813 1.00 94.38 269 ALA A N 1
ATOM 2158 C CA . ALA A 1 269 ? 4.461 -21.814 5.699 1.00 94.38 269 ALA A CA 1
ATOM 2159 C C . ALA A 1 269 ? 5.059 -22.084 7.077 1.00 94.38 269 ALA A C 1
ATOM 2161 O O . ALA A 1 269 ? 4.530 -21.622 8.086 1.00 94.38 269 ALA A O 1
ATOM 2162 N N . SER A 1 270 ? 6.168 -22.823 7.110 1.00 95.31 270 SER A N 1
ATOM 2163 C CA . SER A 1 270 ? 6.927 -23.055 8.342 1.00 95.31 270 SER A CA 1
ATOM 2164 C C . SER A 1 270 ? 7.317 -21.724 8.988 1.00 95.31 270 SER A C 1
ATOM 2166 O O . SER A 1 270 ? 7.799 -20.824 8.297 1.00 95.31 270 SER A O 1
ATOM 2168 N N . TRP A 1 271 ? 7.106 -21.577 10.298 1.00 94.56 271 TRP A N 1
ATOM 2169 C CA . TRP A 1 271 ? 7.319 -20.297 10.990 1.00 94.56 271 TRP A CA 1
ATOM 2170 C C . TRP A 1 271 ? 8.793 -19.858 11.074 1.00 94.56 271 TRP A C 1
ATOM 2172 O O . TRP A 1 271 ? 9.091 -18.703 11.364 1.00 94.56 271 TRP A O 1
ATOM 2182 N N . ASP A 1 272 ? 9.723 -20.767 10.773 1.00 92.06 272 ASP A N 1
ATOM 2183 C CA . ASP A 1 272 ? 11.173 -20.570 10.780 1.00 92.06 272 ASP A CA 1
ATOM 2184 C C . ASP A 1 272 ? 11.721 -20.244 9.390 1.00 92.06 272 ASP A C 1
ATOM 2186 O O . ASP A 1 272 ? 12.905 -19.938 9.249 1.00 92.06 272 ASP A O 1
ATOM 2190 N N . ARG A 1 273 ? 10.856 -20.236 8.367 1.00 92.00 273 ARG A N 1
ATOM 2191 C CA . ARG A 1 273 ? 11.227 -19.927 6.985 1.00 92.00 273 ARG A CA 1
ATOM 2192 C C . ARG A 1 273 ? 11.968 -18.599 6.869 1.00 92.00 273 ARG A C 1
ATOM 2194 O O . ARG A 1 273 ? 12.908 -18.505 6.091 1.00 92.00 273 ARG A O 1
ATOM 2201 N N . ALA A 1 274 ? 11.600 -17.596 7.668 1.00 87.75 274 ALA A N 1
ATOM 2202 C CA . ALA A 1 274 ? 12.261 -16.292 7.675 1.00 87.75 274 ALA A CA 1
ATOM 2203 C C . ALA A 1 274 ? 13.787 -16.395 7.883 1.00 87.75 274 ALA A C 1
ATOM 2205 O O . ALA A 1 274 ? 14.534 -15.597 7.318 1.00 87.75 274 ALA A O 1
ATOM 2206 N N . ALA A 1 275 ? 14.253 -17.393 8.645 1.00 87.25 275 ALA A N 1
ATOM 2207 C CA . ALA A 1 275 ? 15.670 -17.642 8.900 1.00 87.25 275 ALA A CA 1
ATOM 2208 C C . ALA A 1 275 ? 16.366 -18.468 7.799 1.00 87.25 275 ALA A C 1
ATOM 2210 O O . ALA A 1 275 ? 17.593 -18.487 7.747 1.00 87.25 275 ALA A O 1
ATOM 2211 N N . SER A 1 276 ? 15.616 -19.130 6.911 1.00 83.31 276 SER A N 1
ATOM 2212 C CA . SER A 1 276 ? 16.143 -20.005 5.853 1.00 83.31 276 SER A CA 1
ATOM 2213 C C . SER A 1 276 ? 16.217 -19.334 4.471 1.00 83.31 276 SER A C 1
ATOM 2215 O O . SER A 1 276 ? 16.203 -20.023 3.454 1.00 83.31 276 SER A O 1
ATOM 2217 N N . CYS A 1 277 ? 16.221 -17.998 4.402 1.00 76.44 277 CYS A N 1
ATOM 2218 C CA . CYS A 1 277 ? 16.289 -17.276 3.129 1.00 76.44 277 CYS A CA 1
ATOM 2219 C C . CYS A 1 277 ? 17.706 -17.330 2.532 1.00 76.44 277 CYS A C 1
ATOM 2221 O O . CYS A 1 277 ? 18.619 -16.680 3.037 1.00 76.44 277 CYS A O 1
ATOM 2223 N N . ASP A 1 278 ? 17.876 -18.024 1.405 1.00 69.88 278 ASP A N 1
ATOM 2224 C CA . ASP A 1 278 ? 19.178 -18.142 0.723 1.00 69.88 278 ASP A CA 1
ATOM 2225 C C . ASP A 1 278 ? 19.545 -16.924 -0.150 1.00 69.88 278 ASP A C 1
ATOM 2227 O O . ASP A 1 278 ? 20.662 -16.821 -0.657 1.00 69.88 278 ASP A O 1
ATOM 2231 N N . ILE A 1 279 ? 18.599 -16.007 -0.383 1.00 67.25 279 ILE A N 1
ATOM 2232 C CA . ILE A 1 279 ? 18.729 -14.939 -1.394 1.00 67.25 279 ILE A CA 1
ATOM 2233 C C . ILE A 1 279 ? 19.084 -13.588 -0.763 1.00 67.25 279 ILE A C 1
ATOM 2235 O O . ILE A 1 279 ? 19.801 -12.781 -1.359 1.00 67.25 279 ILE A O 1
ATOM 2239 N N . CYS A 1 280 ? 18.563 -13.309 0.428 1.00 69.94 280 CYS A N 1
ATOM 2240 C CA . CYS A 1 280 ? 18.660 -12.013 1.087 1.00 69.94 280 CYS A CA 1
ATOM 2241 C C . CYS A 1 280 ? 18.827 -12.233 2.595 1.00 69.94 280 CYS A C 1
ATOM 2243 O O . CYS A 1 280 ? 18.243 -13.191 3.104 1.00 69.94 280 CYS A O 1
ATOM 2245 N N . PRO A 1 281 ? 19.580 -11.378 3.316 1.00 78.56 281 PRO A N 1
ATOM 2246 C CA . PRO A 1 281 ? 19.737 -11.529 4.753 1.00 78.56 281 PRO A CA 1
ATOM 2247 C C . PRO A 1 281 ? 18.388 -11.673 5.475 1.00 78.56 281 PRO A C 1
ATOM 2249 O O . PRO A 1 281 ? 17.421 -10.990 5.117 1.00 78.56 281 PRO A O 1
ATOM 2252 N N . PRO A 1 282 ? 18.318 -12.544 6.491 1.00 84.25 282 PRO A N 1
ATOM 2253 C CA . PRO A 1 282 ? 17.121 -12.706 7.300 1.00 84.25 282 PRO A CA 1
ATOM 2254 C C . PRO A 1 282 ? 16.891 -11.441 8.147 1.00 84.25 282 PRO A C 1
ATOM 2256 O O . PRO A 1 282 ? 17.590 -11.200 9.127 1.00 84.25 282 PRO A O 1
ATOM 2259 N N . PHE A 1 283 ? 15.939 -10.585 7.752 1.00 88.62 283 PHE A N 1
ATOM 2260 C CA . PHE A 1 283 ? 15.625 -9.357 8.504 1.00 88.62 283 PHE A CA 1
ATOM 2261 C C . PHE A 1 283 ? 14.709 -9.597 9.714 1.00 88.62 283 PHE A C 1
ATOM 2263 O O . PHE A 1 283 ? 14.714 -8.789 10.639 1.00 88.62 283 PHE A O 1
ATOM 2270 N N . GLY A 1 284 ? 13.948 -10.696 9.720 1.00 94.56 284 GLY A N 1
ATOM 2271 C CA . GLY A 1 284 ? 13.048 -11.081 10.809 1.00 94.56 284 GLY A CA 1
ATOM 2272 C C . GLY A 1 284 ? 11.662 -10.452 10.721 1.00 94.56 284 GLY A C 1
ATOM 2273 O O . GLY A 1 284 ? 10.993 -10.611 9.702 1.00 94.56 284 GLY A O 1
ATOM 2274 N N . ALA A 1 285 ? 11.190 -9.796 11.780 1.00 97.31 285 ALA A N 1
ATOM 2275 C CA . ALA A 1 285 ? 9.813 -9.313 11.887 1.00 97.31 285 ALA A CA 1
ATOM 2276 C C . ALA A 1 285 ? 9.713 -7.850 12.345 1.00 97.31 285 ALA A C 1
ATOM 2278 O O . ALA A 1 285 ? 10.509 -7.381 13.156 1.00 97.31 285 ALA A O 1
ATOM 2279 N N . ILE A 1 286 ? 8.684 -7.145 11.869 1.00 97.94 286 ILE A N 1
ATOM 2280 C CA . ILE A 1 286 ? 8.301 -5.804 12.325 1.00 97.94 286 ILE A CA 1
ATOM 2281 C C . ILE A 1 286 ? 6.964 -5.906 13.052 1.00 97.94 286 ILE A C 1
ATOM 2283 O O . ILE A 1 286 ? 5.909 -6.122 12.448 1.00 97.94 286 ILE A O 1
ATOM 2287 N N . LEU A 1 287 ? 7.017 -5.690 14.360 1.00 97.56 287 LEU A N 1
ATOM 2288 C CA . LEU A 1 287 ? 5.870 -5.678 15.256 1.00 97.56 287 LEU A CA 1
ATOM 2289 C C . LEU A 1 287 ? 5.391 -4.230 15.417 1.00 97.56 287 LEU A C 1
ATOM 2291 O O . LEU A 1 287 ? 6.088 -3.396 16.005 1.00 97.56 287 LEU A O 1
ATOM 2295 N N . VAL A 1 288 ? 4.213 -3.909 14.880 1.00 95.94 288 VAL A N 1
ATOM 2296 C CA . VAL A 1 288 ? 3.662 -2.545 14.920 1.00 95.94 288 VAL A CA 1
ATOM 2297 C C . VAL A 1 288 ? 2.901 -2.315 16.227 1.00 95.94 288 VAL A C 1
ATOM 2299 O O . VAL A 1 288 ? 1.953 -3.029 16.553 1.00 95.94 288 VAL A O 1
ATOM 2302 N N . GLY A 1 289 ? 3.342 -1.316 16.988 1.00 90.00 289 GLY A N 1
ATOM 2303 C CA . GLY A 1 289 ? 2.772 -0.920 18.269 1.00 90.00 289 GLY A CA 1
ATOM 2304 C C . GLY A 1 289 ? 1.678 0.144 18.145 1.00 90.00 289 GLY A C 1
ATOM 2305 O O . GLY A 1 289 ? 0.908 0.175 17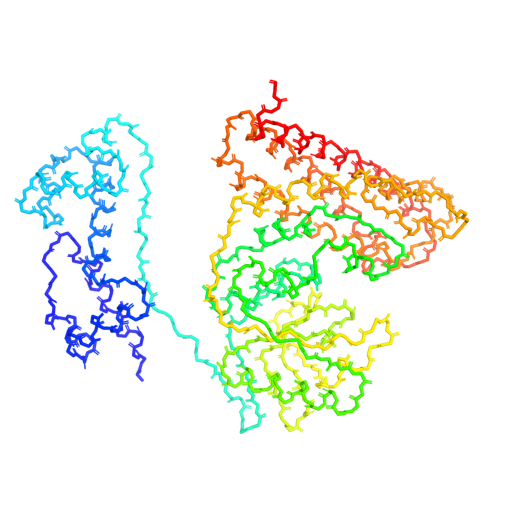.188 1.00 90.00 289 GLY A O 1
ATOM 2306 N N . GLU A 1 290 ? 1.585 1.007 19.154 1.00 87.56 290 GLU A N 1
ATOM 2307 C CA . GLU A 1 290 ? 0.541 2.029 19.258 1.00 87.56 290 GLU A CA 1
ATOM 2308 C C . GLU A 1 290 ? 0.844 3.267 18.399 1.00 87.56 290 GLU A C 1
ATOM 2310 O O . GLU A 1 290 ? 1.999 3.683 18.252 1.00 87.56 290 GLU A O 1
ATOM 2315 N N . CYS A 1 291 ? -0.213 3.901 17.886 1.00 87.50 291 CYS A N 1
ATOM 2316 C CA . CYS A 1 291 ? -0.117 5.192 17.209 1.00 87.50 291 CYS A CA 1
ATOM 2317 C C . CYS A 1 291 ? -0.159 6.324 18.243 1.00 87.50 291 CYS A C 1
ATOM 2319 O O . CYS A 1 291 ? -1.165 6.520 18.924 1.00 87.50 291 CYS A O 1
ATOM 2321 N N . SER A 1 292 ? 0.941 7.063 18.374 1.00 78.88 292 SER A N 1
ATOM 2322 C CA . SER A 1 292 ? 1.089 8.160 19.347 1.00 78.88 292 SER A CA 1
ATOM 2323 C C . SER A 1 292 ? 1.642 9.451 18.739 1.00 78.88 292 SER A C 1
ATOM 2325 O O . SER A 1 292 ? 1.575 10.509 19.366 1.00 78.88 292 SER A O 1
ATOM 2327 N N . GLY A 1 293 ? 2.173 9.387 17.515 1.00 74.12 293 GLY A N 1
ATOM 2328 C CA . GLY A 1 293 ? 2.705 10.538 16.795 1.00 74.12 293 GLY A CA 1
ATOM 2329 C C . GLY A 1 293 ? 1.650 11.291 15.986 1.00 74.12 293 GLY A C 1
ATOM 2330 O O . GLY A 1 293 ? 0.620 10.750 15.590 1.00 74.12 293 GLY A O 1
ATOM 2331 N N . ILE A 1 294 ? 1.936 12.561 15.697 1.00 77.62 294 ILE A N 1
ATOM 2332 C CA . ILE A 1 294 ? 1.152 13.366 14.756 1.00 77.62 294 ILE A CA 1
ATOM 2333 C C . ILE A 1 294 ? 1.789 13.224 13.373 1.00 77.62 294 ILE A C 1
ATOM 2335 O O . ILE A 1 294 ? 2.919 13.664 13.164 1.00 77.62 294 ILE A O 1
ATOM 2339 N N . PHE A 1 295 ? 1.059 12.632 12.427 1.00 86.62 295 PHE A N 1
ATOM 2340 C CA . PHE A 1 295 ? 1.520 12.486 11.049 1.00 86.62 295 PHE A CA 1
ATOM 2341 C C . PHE A 1 295 ? 1.339 13.786 10.244 1.00 86.62 295 PHE A C 1
ATOM 2343 O O . PHE A 1 295 ? 0.223 14.286 10.074 1.00 86.62 295 PHE A O 1
ATOM 2350 N N . ASP A 1 296 ? 2.440 14.328 9.719 1.00 89.44 296 ASP A N 1
ATOM 2351 C CA . ASP A 1 296 ? 2.433 15.512 8.853 1.00 89.44 296 ASP A CA 1
ATOM 2352 C C . ASP A 1 296 ? 2.245 15.116 7.380 1.00 89.44 296 ASP A C 1
ATOM 2354 O O . ASP A 1 296 ? 3.204 14.948 6.620 1.00 89.44 296 ASP A O 1
ATOM 2358 N N . ASN A 1 297 ? 0.976 14.999 6.979 1.00 90.25 297 ASN A N 1
ATOM 2359 C CA . ASN A 1 297 ? 0.581 14.676 5.606 1.00 90.25 297 ASN A CA 1
ATOM 2360 C C . ASN A 1 297 ? 1.222 15.613 4.572 1.00 90.25 297 ASN A C 1
ATOM 2362 O O . ASN A 1 297 ? 1.741 15.157 3.558 1.00 90.25 297 ASN A O 1
ATOM 2366 N N . LYS A 1 298 ? 1.217 16.928 4.827 1.00 90.62 298 LYS A N 1
ATOM 2367 C CA . LYS A 1 298 ? 1.665 17.923 3.843 1.00 90.62 298 LYS A CA 1
ATOM 2368 C C . LYS A 1 298 ? 3.165 17.793 3.583 1.00 90.62 298 LYS A C 1
ATOM 2370 O O . LYS A 1 298 ? 3.610 17.892 2.439 1.00 90.62 298 LYS A O 1
ATOM 2375 N N . LYS A 1 299 ? 3.945 17.569 4.644 1.00 92.25 299 LYS A N 1
ATOM 2376 C CA . LYS A 1 299 ? 5.383 17.318 4.531 1.00 92.25 299 LYS A CA 1
ATOM 2377 C C . LYS A 1 299 ? 5.667 15.995 3.823 1.00 92.25 299 LYS A C 1
ATOM 2379 O O . LYS A 1 299 ? 6.540 15.967 2.960 1.00 92.25 299 LYS A O 1
ATOM 2384 N N . ALA A 1 300 ? 4.932 14.931 4.150 1.00 93.25 300 ALA A N 1
ATOM 2385 C CA . ALA A 1 300 ? 5.096 13.624 3.515 1.00 93.25 300 ALA A CA 1
ATOM 2386 C C . ALA A 1 300 ? 4.805 13.674 2.005 1.00 93.25 300 ALA A C 1
ATOM 2388 O O . ALA A 1 300 ? 5.622 13.219 1.209 1.00 93.25 300 ALA A O 1
ATOM 2389 N N . GLU A 1 301 ? 3.698 14.307 1.604 1.00 95.06 301 GLU A N 1
ATOM 2390 C CA . GLU A 1 301 ? 3.327 14.499 0.196 1.00 95.06 301 GLU A CA 1
ATOM 2391 C C . GLU A 1 301 ? 4.402 15.271 -0.574 1.00 95.06 301 GLU A C 1
ATOM 2393 O O . GLU A 1 301 ? 4.852 14.821 -1.626 1.00 95.06 301 GLU A O 1
ATOM 2398 N N . LYS A 1 302 ? 4.873 16.404 -0.033 1.00 93.69 302 LYS A N 1
ATOM 2399 C CA . LYS A 1 302 ? 5.941 17.189 -0.666 1.00 93.69 302 LYS A CA 1
ATOM 2400 C C . LYS A 1 302 ? 7.236 16.379 -0.795 1.00 93.69 302 LYS A C 1
ATOM 2402 O O . LYS A 1 302 ? 7.842 16.367 -1.866 1.00 93.69 302 LYS A O 1
ATOM 2407 N N . ASN A 1 303 ? 7.656 15.706 0.276 1.00 94.38 303 ASN A N 1
ATOM 2408 C CA . ASN A 1 303 ? 8.875 14.898 0.275 1.00 94.38 303 ASN A CA 1
ATOM 2409 C C . ASN A 1 303 ? 8.805 13.770 -0.755 1.00 94.38 303 ASN A C 1
ATOM 2411 O O . ASN A 1 303 ? 9.797 13.513 -1.429 1.00 94.38 303 ASN A O 1
ATOM 2415 N N . ALA A 1 304 ? 7.642 13.142 -0.932 1.00 95.19 304 ALA A N 1
ATOM 2416 C CA . ALA A 1 304 ? 7.458 12.111 -1.944 1.00 95.19 304 ALA A CA 1
ATOM 2417 C C . ALA A 1 304 ? 7.736 12.627 -3.363 1.00 95.19 304 ALA A C 1
ATOM 2419 O O . ALA A 1 304 ? 8.440 11.965 -4.125 1.00 95.19 304 ALA A O 1
ATOM 2420 N N . LEU A 1 305 ? 7.256 13.830 -3.704 1.00 96.44 305 LEU A N 1
ATOM 2421 C CA . LEU A 1 305 ? 7.526 14.453 -5.006 1.00 96.44 305 LEU A CA 1
ATOM 2422 C C . LEU A 1 305 ? 9.020 14.751 -5.190 1.00 96.44 305 LEU A C 1
ATOM 2424 O O . LEU A 1 305 ? 9.597 14.429 -6.229 1.00 96.44 305 LEU A O 1
ATOM 2428 N N . VAL A 1 306 ? 9.661 15.328 -4.169 1.00 95.69 306 VAL A N 1
ATOM 2429 C CA . VAL A 1 306 ? 11.097 15.654 -4.195 1.00 95.69 306 VAL A CA 1
ATOM 2430 C C . VAL A 1 306 ? 11.950 14.392 -4.335 1.00 95.69 306 VAL A C 1
ATOM 2432 O O . VAL A 1 306 ? 12.866 14.349 -5.161 1.00 95.69 306 VAL A O 1
ATOM 2435 N N . ASN A 1 307 ? 11.633 13.344 -3.577 1.00 94.44 307 ASN A N 1
ATOM 2436 C CA . ASN A 1 307 ? 12.346 12.072 -3.620 1.00 94.44 307 ASN A CA 1
ATOM 2437 C C . ASN A 1 307 ? 12.149 11.366 -4.967 1.00 94.44 307 ASN A C 1
ATOM 2439 O O . ASN A 1 307 ? 13.106 10.812 -5.504 1.00 94.44 307 ASN A O 1
ATOM 2443 N N . ALA A 1 308 ? 10.951 11.437 -5.558 1.00 95.38 308 ALA A N 1
ATOM 2444 C CA . ALA A 1 308 ? 10.682 10.898 -6.891 1.00 95.38 308 ALA A CA 1
ATOM 2445 C C . ALA A 1 308 ? 11.591 11.527 -7.958 1.00 95.38 308 ALA A C 1
ATOM 2447 O O . ALA A 1 308 ? 12.239 10.808 -8.721 1.00 95.38 308 ALA A O 1
ATOM 2448 N N . VAL A 1 309 ? 11.688 12.861 -7.978 1.00 96.69 309 VAL A N 1
ATOM 2449 C CA . VAL A 1 309 ? 12.576 13.595 -8.896 1.00 96.69 309 VAL A CA 1
ATOM 2450 C C . VAL A 1 309 ? 14.043 13.261 -8.625 1.00 96.69 309 VAL A C 1
ATOM 2452 O O . VAL A 1 309 ? 14.791 12.948 -9.551 1.00 96.69 309 VAL A O 1
ATOM 2455 N N . THR A 1 310 ? 14.451 13.270 -7.354 1.00 94.50 310 THR A N 1
ATOM 2456 C CA . THR A 1 310 ? 15.832 12.975 -6.942 1.00 94.50 310 THR A CA 1
ATOM 2457 C C . THR A 1 310 ? 16.258 11.574 -7.380 1.00 94.50 310 THR A C 1
ATOM 2459 O O . THR A 1 310 ? 17.327 11.408 -7.965 1.00 94.50 310 THR A O 1
ATOM 2462 N N . HIS A 1 311 ? 15.401 10.571 -7.162 1.00 92.88 311 HIS A N 1
ATOM 2463 C CA . HIS A 1 311 ? 15.614 9.199 -7.625 1.00 92.88 311 HIS A CA 1
ATOM 2464 C C . HIS A 1 311 ? 15.747 9.137 -9.146 1.00 92.88 311 HIS A C 1
ATOM 2466 O O . HIS A 1 311 ? 16.685 8.535 -9.663 1.00 92.88 311 HIS A O 1
ATOM 2472 N N . ALA A 1 312 ? 14.826 9.779 -9.867 1.00 94.50 312 ALA A N 1
ATOM 2473 C CA . ALA A 1 312 ? 14.793 9.741 -11.323 1.00 94.50 312 ALA A CA 1
ATOM 2474 C C . ALA A 1 312 ? 16.041 10.349 -11.979 1.00 94.50 312 ALA A C 1
ATOM 2476 O O . ALA A 1 312 ? 16.482 9.862 -13.021 1.00 94.50 312 ALA A O 1
ATOM 2477 N N . ARG A 1 313 ? 16.597 11.405 -11.371 1.00 93.56 313 ARG A N 1
ATOM 2478 C CA . ARG A 1 313 ? 17.756 12.168 -11.863 1.00 93.56 313 ARG A CA 1
ATOM 2479 C C . ARG A 1 313 ? 19.101 11.669 -11.332 1.00 93.56 313 ARG A C 1
ATOM 2481 O O . ARG A 1 313 ? 20.133 12.254 -11.665 1.00 93.56 313 ARG A O 1
ATOM 2488 N N . LYS A 1 314 ? 19.115 10.624 -10.501 1.00 88.81 314 LYS A N 1
ATOM 2489 C CA . LYS A 1 314 ? 20.339 10.109 -9.887 1.00 88.81 314 LYS A CA 1
ATOM 2490 C C . LYS A 1 314 ? 21.318 9.630 -10.961 1.00 88.81 314 LYS A C 1
ATOM 2492 O O . LYS A 1 314 ? 21.053 8.666 -11.672 1.00 88.81 314 LYS A O 1
ATOM 2497 N N . LYS A 1 315 ? 22.473 10.292 -11.043 1.00 80.12 315 LYS A N 1
ATOM 2498 C CA . LYS A 1 315 ? 23.603 9.867 -11.877 1.00 80.12 315 LYS A CA 1
ATOM 2499 C C . LYS A 1 315 ? 24.551 9.032 -11.026 1.00 80.12 315 LYS A C 1
ATOM 2501 O O . LYS A 1 315 ? 24.917 9.454 -9.932 1.00 80.12 315 LYS A O 1
ATOM 2506 N N . ILE A 1 316 ? 24.925 7.857 -11.515 1.00 69.25 316 ILE A N 1
ATOM 2507 C CA . ILE A 1 316 ? 25.940 7.003 -10.890 1.00 69.25 316 ILE A CA 1
ATOM 2508 C C . ILE A 1 316 ? 27.175 7.054 -11.785 1.00 69.25 316 ILE A C 1
ATOM 2510 O O . ILE A 1 316 ? 27.047 6.992 -13.009 1.00 69.25 316 ILE A O 1
ATOM 2514 N N . ASP A 1 317 ? 28.344 7.250 -11.177 1.00 52.44 317 ASP A N 1
ATOM 2515 C CA . ASP A 1 317 ? 29.611 7.342 -11.900 1.00 52.44 317 ASP A CA 1
ATOM 2516 C C . ASP A 1 317 ? 30.000 5.961 -12.445 1.00 52.44 317 ASP A C 1
ATOM 2518 O O . ASP A 1 317 ? 29.841 4.959 -11.751 1.00 52.44 317 ASP A O 1
ATOM 2522 N N . LYS A 1 318 ? 30.444 5.900 -13.705 1.00 50.75 318 LYS A N 1
ATOM 2523 C CA . LYS A 1 318 ? 30.679 4.639 -14.426 1.00 50.75 318 LYS A CA 1
ATOM 2524 C C . LYS A 1 318 ? 31.997 3.986 -13.992 1.00 50.75 318 LYS A C 1
ATOM 2526 O O . LYS A 1 318 ? 33.070 4.493 -14.302 1.00 50.75 318 LYS A O 1
ATOM 2531 N N . GLY A 1 319 ? 31.920 2.802 -13.414 1.00 43.31 319 GLY A N 1
ATOM 2532 C CA . GLY A 1 319 ? 32.994 1.856 -13.116 1.00 43.31 319 GLY A CA 1
ATOM 2533 C C . GLY A 1 319 ? 32.829 0.503 -13.838 1.00 43.31 319 GLY A C 1
ATOM 2534 O O . GLY A 1 319 ? 32.709 -0.554 -13.235 1.00 43.31 319 GLY A O 1
ATOM 2535 N N . GLY A 1 320 ? 32.919 0.494 -15.169 1.00 48.44 320 GLY A N 1
ATOM 2536 C CA . GLY A 1 320 ? 33.223 -0.725 -15.943 1.00 48.44 320 GLY A CA 1
ATOM 2537 C C . GLY A 1 320 ? 32.104 -1.766 -16.145 1.00 48.44 320 GLY A C 1
ATOM 2538 O O . GLY A 1 320 ? 30.951 -1.601 -15.751 1.00 48.44 320 GLY A O 1
ATOM 2539 N N . ASP A 1 321 ? 32.469 -2.861 -16.825 1.00 45.66 321 ASP A N 1
ATOM 2540 C CA . ASP A 1 321 ? 31.578 -3.787 -17.558 1.00 45.66 321 ASP A CA 1
ATOM 2541 C C . ASP A 1 321 ? 30.577 -4.611 -16.711 1.00 45.66 321 ASP A C 1
ATOM 2543 O O . ASP A 1 321 ? 29.806 -5.396 -17.262 1.00 45.66 321 ASP A O 1
ATOM 2547 N N . ARG A 1 322 ? 30.544 -4.446 -15.380 1.00 48.00 322 ARG A N 1
ATOM 2548 C CA . ARG A 1 322 ? 29.587 -5.116 -14.466 1.00 48.00 322 ARG A CA 1
ATOM 2549 C C . ARG A 1 322 ? 28.548 -4.171 -13.834 1.00 48.00 322 ARG A C 1
ATOM 2551 O O . ARG A 1 322 ? 27.775 -4.609 -12.987 1.00 48.00 322 ARG A O 1
ATOM 2558 N N . GLU A 1 323 ? 28.507 -2.897 -14.231 1.00 55.91 323 GLU A N 1
ATOM 2559 C CA . GLU A 1 323 ? 27.788 -1.839 -13.498 1.00 55.91 323 GLU A CA 1
ATOM 2560 C C . GLU A 1 323 ? 26.465 -1.323 -14.094 1.00 55.91 323 GLU A C 1
ATOM 2562 O O . GLU A 1 323 ? 25.818 -0.472 -13.478 1.00 55.91 323 GLU A O 1
ATOM 2567 N N . SER A 1 324 ? 25.976 -1.845 -15.226 1.00 52.97 324 SER A N 1
ATOM 2568 C CA . SER A 1 324 ? 24.631 -1.485 -15.741 1.00 52.97 324 SER A CA 1
ATOM 2569 C C . SER A 1 324 ? 23.517 -1.742 -14.709 1.00 52.97 324 SER A C 1
ATOM 2571 O O . SER A 1 324 ? 22.493 -1.061 -14.682 1.00 52.97 324 SER A O 1
ATOM 2573 N N . TYR A 1 325 ? 23.773 -2.666 -13.785 1.00 56.12 325 TYR A N 1
ATOM 2574 C CA . TYR A 1 325 ? 22.934 -3.033 -12.652 1.00 56.12 325 TYR A CA 1
ATOM 2575 C C . TYR A 1 325 ? 22.947 -2.048 -11.484 1.00 56.12 325 TYR A C 1
ATOM 2577 O O . TYR A 1 325 ? 22.226 -2.261 -10.514 1.00 56.12 325 TYR A O 1
ATOM 2585 N N . LEU A 1 326 ? 23.743 -0.975 -11.536 1.00 66.81 326 LEU A N 1
ATOM 2586 C CA . LEU A 1 326 ? 23.699 0.086 -10.534 1.00 66.81 326 LEU A CA 1
ATOM 2587 C C . LEU A 1 326 ? 22.670 1.165 -10.862 1.00 66.81 326 LEU A C 1
ATOM 2589 O O . LEU A 1 326 ? 22.165 1.784 -9.925 1.00 66.81 326 LEU A O 1
ATOM 2593 N N . LEU A 1 327 ? 22.298 1.315 -12.134 1.00 82.19 327 LEU A N 1
ATOM 2594 C CA . LEU A 1 327 ? 21.455 2.398 -12.631 1.00 82.19 327 LEU A CA 1
ATOM 2595 C C . LEU A 1 327 ? 20.076 2.448 -11.957 1.00 82.19 327 LEU A C 1
ATOM 2597 O O . LEU A 1 327 ? 19.501 1.434 -11.548 1.00 82.19 327 LEU A O 1
ATOM 2601 N N . GLN A 1 328 ? 19.539 3.663 -11.853 1.00 88.12 328 GLN A N 1
ATOM 2602 C CA . GLN A 1 328 ? 18.232 3.962 -11.271 1.00 88.12 328 GLN A CA 1
ATOM 2603 C C . GLN A 1 328 ? 17.529 5.016 -12.130 1.00 88.12 328 GLN A C 1
ATOM 2605 O O . GLN A 1 328 ? 18.176 5.754 -12.875 1.00 88.12 328 GLN A O 1
ATOM 2610 N N . GLY A 1 329 ? 16.204 5.087 -12.030 1.00 91.50 329 GLY A N 1
ATOM 2611 C CA . GLY A 1 329 ? 15.432 6.158 -12.647 1.00 91.50 329 GLY A CA 1
ATOM 2612 C C . GLY A 1 329 ? 15.547 6.171 -14.171 1.00 91.50 329 GLY A C 1
ATOM 2613 O O . GLY A 1 329 ? 15.399 5.138 -14.825 1.00 91.50 329 GLY A O 1
ATOM 2614 N N . ILE A 1 330 ? 15.809 7.356 -14.725 1.00 93.31 330 ILE A N 1
ATOM 2615 C CA . ILE A 1 330 ? 15.854 7.599 -16.174 1.00 93.31 330 ILE A CA 1
ATOM 2616 C C . ILE A 1 330 ? 16.992 6.810 -16.841 1.00 93.31 330 ILE A C 1
ATOM 2618 O O . ILE A 1 330 ? 16.767 6.147 -17.852 1.00 93.31 330 ILE A O 1
ATOM 2622 N N . GLU A 1 331 ? 18.193 6.814 -16.253 1.00 90.56 331 GLU A N 1
ATOM 2623 C CA . GLU A 1 331 ? 19.364 6.113 -16.808 1.00 90.56 331 GLU A CA 1
ATOM 2624 C C . GLU A 1 331 ? 19.122 4.604 -16.918 1.00 90.56 331 GLU A C 1
ATOM 2626 O O . GLU A 1 331 ? 19.425 3.992 -17.943 1.00 90.56 331 GLU A O 1
ATOM 2631 N N . PHE A 1 332 ? 18.510 4.004 -15.890 1.00 89.12 332 PHE A N 1
ATOM 2632 C CA . PHE A 1 332 ? 18.146 2.590 -15.939 1.00 89.12 332 PHE A CA 1
ATOM 2633 C C . PHE A 1 332 ? 17.141 2.307 -17.054 1.00 89.12 332 PHE A C 1
ATOM 2635 O O . PHE A 1 332 ? 17.316 1.353 -17.805 1.00 89.12 332 PHE A O 1
ATOM 2642 N N . TYR A 1 333 ? 16.107 3.137 -17.185 1.00 89.94 333 TYR A N 1
ATOM 2643 C CA . TYR A 1 333 ? 15.081 2.954 -18.208 1.00 89.94 333 TYR A CA 1
ATOM 2644 C C . TYR A 1 333 ? 15.668 2.963 -19.622 1.00 89.94 333 TYR A C 1
ATOM 2646 O O . TYR A 1 333 ? 15.323 2.116 -20.451 1.00 89.94 333 TYR A O 1
ATOM 2654 N N . HIS A 1 334 ? 16.577 3.903 -19.891 1.00 90.69 334 HIS A N 1
ATOM 2655 C CA . HIS A 1 334 ? 17.269 3.970 -21.171 1.00 90.69 334 HIS A CA 1
ATOM 2656 C C . HIS A 1 334 ? 18.149 2.750 -21.410 1.00 90.69 334 HIS A C 1
ATOM 2658 O O . HIS A 1 334 ? 18.107 2.194 -22.507 1.00 90.69 334 HIS A O 1
ATOM 2664 N N . GLU A 1 335 ? 18.904 2.310 -20.405 1.00 88.81 335 GLU A N 1
ATOM 2665 C CA . GLU A 1 335 ? 19.746 1.124 -20.533 1.00 88.81 335 GLU A CA 1
ATOM 2666 C C . GLU A 1 335 ? 18.911 -0.140 -20.756 1.00 88.81 335 GLU A C 1
ATOM 2668 O O . GLU A 1 335 ? 19.216 -0.933 -21.644 1.00 88.81 335 GLU A O 1
ATOM 2673 N N . TRP A 1 336 ? 17.804 -0.294 -20.032 1.00 89.62 336 TRP A N 1
ATOM 2674 C CA . TRP A 1 336 ? 16.893 -1.423 -20.185 1.00 89.62 336 TRP A CA 1
ATOM 2675 C C . TRP A 1 336 ? 16.317 -1.501 -21.605 1.00 89.62 336 TRP A C 1
ATOM 2677 O O . TRP A 1 336 ? 16.377 -2.549 -22.250 1.00 89.62 336 TRP A O 1
ATOM 2687 N N . ALA A 1 337 ? 15.853 -0.368 -22.142 1.00 91.50 337 ALA A N 1
ATOM 2688 C CA . ALA A 1 337 ? 15.396 -0.276 -23.527 1.00 91.50 337 ALA A CA 1
ATOM 2689 C C . ALA A 1 337 ? 16.533 -0.530 -24.537 1.00 91.50 337 ALA A C 1
ATOM 2691 O O . ALA A 1 337 ? 16.320 -1.184 -25.560 1.00 91.50 337 ALA A O 1
ATOM 2692 N N . ARG A 1 338 ? 17.750 -0.041 -24.256 1.00 91.19 338 ARG A N 1
ATOM 2693 C CA . ARG A 1 338 ? 18.934 -0.228 -25.108 1.00 91.19 338 ARG A CA 1
ATOM 2694 C C . ARG A 1 338 ? 19.332 -1.700 -25.198 1.00 91.19 338 ARG A C 1
ATOM 2696 O O . ARG A 1 338 ? 19.664 -2.155 -26.293 1.00 91.19 338 ARG A O 1
ATOM 2703 N N . LEU A 1 339 ? 19.287 -2.436 -24.088 1.00 90.25 339 LEU A N 1
ATOM 2704 C CA . LEU A 1 339 ? 19.617 -3.863 -24.044 1.00 90.25 339 LEU A CA 1
ATOM 2705 C C . LEU A 1 339 ? 18.676 -4.683 -24.933 1.00 90.25 339 LEU A C 1
ATOM 2707 O O . LEU A 1 339 ? 19.156 -5.446 -25.760 1.00 90.25 339 LEU A O 1
ATOM 2711 N N . TYR A 1 340 ? 17.361 -4.460 -24.854 1.00 92.31 340 TYR A N 1
ATOM 2712 C CA . TYR A 1 340 ? 16.393 -5.144 -25.725 1.00 92.31 340 TYR A CA 1
ATOM 2713 C C . TYR A 1 340 ? 16.425 -4.678 -27.188 1.00 92.31 340 TYR A C 1
ATOM 2715 O O . TYR A 1 340 ? 15.903 -5.365 -28.058 1.00 92.31 340 TYR A O 1
ATOM 2723 N N . SER A 1 341 ? 17.039 -3.528 -27.488 1.00 91.62 341 SER A N 1
ATOM 2724 C CA . SER A 1 341 ? 17.253 -3.082 -28.875 1.00 91.62 341 SER A CA 1
ATOM 2725 C C . SER A 1 341 ? 18.445 -3.755 -29.568 1.00 91.62 341 SER A C 1
ATOM 2727 O O . SER A 1 341 ? 18.670 -3.525 -30.755 1.00 91.62 341 SER A O 1
ATOM 2729 N N . GLN A 1 342 ? 19.225 -4.552 -28.833 1.00 89.56 342 GLN A N 1
ATOM 2730 C CA . GLN A 1 342 ? 20.3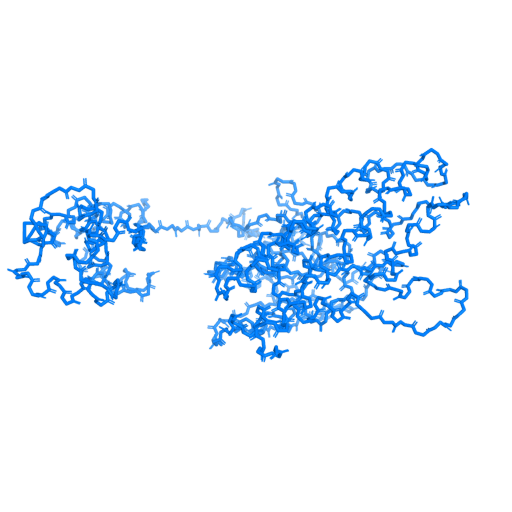53 -5.317 -29.355 1.00 89.56 342 GLN A CA 1
ATOM 2731 C C . GLN A 1 342 ? 19.995 -6.800 -29.483 1.00 89.56 342 GLN A C 1
ATOM 2733 O O . GLN A 1 342 ? 19.241 -7.319 -28.656 1.00 89.56 342 GLN A O 1
ATOM 2738 N N . PRO A 1 343 ? 20.567 -7.498 -30.479 1.00 86.81 343 PRO A N 1
ATOM 2739 C CA . PRO A 1 343 ? 20.400 -8.937 -30.592 1.00 86.81 343 PRO A CA 1
ATOM 2740 C C . PRO A 1 343 ? 21.028 -9.644 -29.389 1.00 86.81 343 PRO A C 1
ATOM 2742 O O . PRO A 1 343 ? 22.051 -9.209 -28.854 1.00 86.81 343 PRO A O 1
ATOM 2745 N N . GLY A 1 344 ? 20.434 -10.761 -28.983 1.00 87.81 344 GLY A N 1
ATOM 2746 C CA . GLY A 1 344 ? 20.989 -11.633 -27.953 1.00 87.81 344 GLY A CA 1
ATOM 2747 C C . GLY A 1 344 ? 20.709 -11.231 -26.503 1.00 87.81 344 GLY A C 1
ATOM 2748 O O . GLY A 1 344 ? 21.289 -11.852 -25.613 1.00 87.81 344 GLY A O 1
ATOM 2749 N N . LYS A 1 345 ? 19.837 -10.245 -26.213 1.00 89.88 345 LYS A N 1
ATOM 2750 C CA . LYS A 1 345 ? 19.385 -10.013 -24.825 1.00 89.88 345 LYS A CA 1
ATOM 2751 C C . LYS A 1 345 ? 18.609 -11.233 -24.332 1.00 89.88 345 LYS A C 1
ATOM 2753 O O . LYS A 1 345 ? 17.509 -11.534 -24.791 1.00 89.88 345 LYS A O 1
ATOM 2758 N N . GLU A 1 346 ? 19.197 -11.915 -23.362 1.00 89.81 346 GLU A N 1
ATOM 2759 C CA . GLU A 1 346 ? 18.540 -12.961 -22.592 1.00 89.81 346 GLU A CA 1
ATOM 2760 C C . GLU A 1 346 ? 17.624 -12.328 -21.545 1.00 89.81 346 GLU A C 1
ATOM 2762 O O . GLU A 1 346 ? 18.065 -11.454 -20.800 1.00 89.81 346 GLU A O 1
ATOM 2767 N N . ARG A 1 347 ? 16.358 -12.749 -21.470 1.00 89.81 347 ARG A N 1
ATOM 2768 C CA . ARG A 1 347 ? 15.459 -12.313 -20.392 1.00 89.81 347 ARG A CA 1
ATOM 2769 C C . ARG A 1 347 ? 15.924 -12.8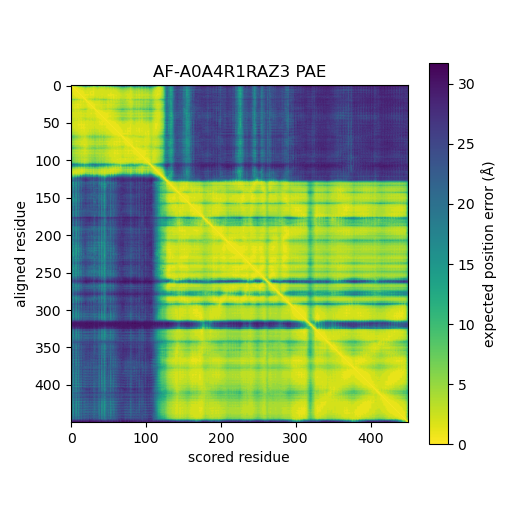91 -19.057 1.00 89.81 347 ARG A C 1
ATOM 2771 O O . ARG A 1 347 ? 16.152 -14.094 -18.956 1.00 89.81 347 ARG A O 1
ATOM 2778 N N . ASP A 1 348 ? 15.947 -12.056 -18.025 1.00 86.69 348 ASP A N 1
ATOM 2779 C CA . ASP A 1 348 ? 16.322 -12.448 -16.667 1.00 86.69 348 ASP A CA 1
ATOM 2780 C C . ASP A 1 348 ? 15.222 -12.152 -15.626 1.00 86.69 348 ASP A C 1
ATOM 2782 O O . ASP A 1 348 ? 14.144 -11.629 -15.920 1.00 86.69 348 ASP A O 1
ATOM 2786 N N . ALA A 1 349 ? 15.480 -12.531 -14.373 1.00 83.19 349 ALA A N 1
ATOM 2787 C CA . ALA A 1 349 ? 14.545 -12.313 -13.276 1.00 83.19 349 ALA A CA 1
ATOM 2788 C C . ALA A 1 349 ? 14.384 -10.826 -12.911 1.00 83.19 349 ALA A C 1
ATOM 2790 O O . ALA A 1 349 ? 13.334 -10.448 -12.392 1.00 83.19 349 ALA A O 1
ATOM 2791 N N . ALA A 1 350 ? 15.371 -9.967 -13.198 1.00 82.38 350 ALA A N 1
ATOM 2792 C CA . ALA A 1 350 ? 15.219 -8.532 -12.990 1.00 82.38 350 ALA A CA 1
ATOM 2793 C C . ALA A 1 350 ? 14.190 -7.953 -13.970 1.00 82.38 350 ALA A C 1
ATOM 2795 O O . ALA A 1 350 ? 13.382 -7.125 -13.556 1.00 82.38 350 ALA A O 1
ATOM 2796 N N . ASP A 1 351 ? 14.142 -8.435 -15.216 1.00 88.25 351 ASP A N 1
ATOM 2797 C CA . ASP A 1 351 ? 13.104 -8.057 -16.185 1.00 88.25 351 ASP A CA 1
ATOM 2798 C C . ASP A 1 351 ? 11.690 -8.386 -15.672 1.00 88.25 351 ASP A C 1
ATOM 2800 O O . ASP A 1 351 ? 10.788 -7.545 -15.746 1.00 88.25 351 ASP A O 1
ATOM 2804 N N . ALA A 1 352 ? 11.511 -9.583 -15.101 1.00 87.38 352 ALA A N 1
ATOM 2805 C CA . ALA A 1 352 ? 10.240 -10.039 -14.537 1.00 87.38 352 ALA A CA 1
ATOM 2806 C C . ALA A 1 352 ? 9.810 -9.213 -13.326 1.00 87.38 352 ALA A C 1
ATOM 2808 O O . ALA A 1 352 ? 8.694 -8.690 -13.300 1.00 87.38 352 ALA A O 1
ATOM 2809 N N . TYR A 1 353 ? 10.722 -9.024 -12.371 1.00 81.81 353 TYR A N 1
ATOM 2810 C CA . TYR A 1 353 ? 10.504 -8.169 -11.207 1.00 81.81 353 TYR A CA 1
ATOM 2811 C C . TYR A 1 353 ? 10.130 -6.740 -11.621 1.00 81.81 353 TYR A C 1
ATOM 2813 O O . TYR A 1 353 ? 9.142 -6.192 -11.127 1.00 81.81 353 TYR A O 1
ATOM 2821 N N . CYS A 1 354 ? 10.874 -6.152 -12.564 1.00 81.19 354 CYS A N 1
ATOM 2822 C CA . CYS A 1 354 ? 10.611 -4.800 -13.047 1.00 81.19 354 CYS A CA 1
ATOM 2823 C C . CYS A 1 354 ? 9.242 -4.702 -13.729 1.00 81.19 354 CYS A C 1
ATOM 2825 O O . CYS A 1 354 ? 8.474 -3.780 -13.454 1.00 81.19 354 CYS A O 1
ATOM 2827 N N . SER A 1 355 ? 8.918 -5.651 -14.609 1.00 84.06 355 SER A N 1
ATOM 2828 C CA . SER A 1 355 ? 7.651 -5.653 -15.340 1.00 84.06 355 SER A CA 1
ATOM 2829 C C . SER A 1 355 ? 6.448 -5.824 -14.410 1.00 84.06 355 SER A C 1
ATOM 2831 O O . SER A 1 355 ? 5.447 -5.127 -14.576 1.00 84.06 355 SER A O 1
ATOM 2833 N N . ASP A 1 356 ? 6.532 -6.702 -13.410 1.00 85.19 356 ASP A N 1
ATOM 2834 C CA . ASP A 1 356 ? 5.402 -6.998 -12.533 1.00 85.19 356 ASP A CA 1
ATOM 2835 C C . ASP A 1 356 ? 5.209 -5.981 -11.402 1.00 85.19 356 ASP A C 1
ATOM 2837 O O . ASP A 1 356 ? 4.081 -5.514 -11.207 1.00 85.19 356 ASP A O 1
ATOM 2841 N N . ILE A 1 357 ? 6.276 -5.597 -10.689 1.00 85.69 357 ILE A N 1
ATOM 2842 C CA . ILE A 1 357 ? 6.179 -4.594 -9.617 1.00 85.69 357 ILE A CA 1
ATOM 2843 C C . ILE A 1 357 ? 5.869 -3.234 -10.214 1.00 85.69 357 ILE A C 1
ATOM 2845 O O . ILE A 1 357 ? 4.853 -2.628 -9.874 1.00 85.69 357 ILE A O 1
ATOM 2849 N N . TYR A 1 358 ? 6.736 -2.718 -11.092 1.00 85.50 358 TYR A N 1
ATOM 2850 C CA . TYR A 1 358 ? 6.654 -1.309 -11.465 1.00 85.50 358 TYR A CA 1
ATOM 2851 C C . TYR A 1 358 ? 5.386 -1.018 -12.261 1.00 85.50 358 TYR A C 1
ATOM 2853 O O . TYR A 1 358 ? 4.749 -0.002 -12.006 1.00 85.50 358 TYR A O 1
ATOM 2861 N N . ALA A 1 359 ? 4.924 -1.931 -13.125 1.00 83.12 359 ALA A N 1
ATOM 2862 C CA . ALA A 1 359 ? 3.629 -1.762 -13.790 1.00 83.12 359 ALA A CA 1
ATOM 2863 C C . ALA A 1 359 ? 2.456 -1.741 -12.795 1.00 83.12 359 ALA A C 1
ATOM 2865 O O . ALA A 1 359 ? 1.512 -0.964 -12.956 1.00 83.12 359 ALA A O 1
ATOM 2866 N N . SER A 1 360 ? 2.509 -2.593 -11.765 1.00 85.94 360 SER A N 1
ATOM 2867 C CA . SER A 1 360 ? 1.488 -2.647 -10.720 1.00 85.94 360 SER A CA 1
ATOM 2868 C C . SER A 1 360 ? 1.470 -1.352 -9.904 1.00 85.94 360 SER A C 1
ATOM 2870 O O . SER A 1 360 ? 0.428 -0.712 -9.767 1.00 85.94 360 SER A O 1
ATOM 2872 N N . VAL A 1 361 ? 2.631 -0.949 -9.397 1.00 87.12 361 VAL A N 1
ATOM 2873 C CA . VAL A 1 361 ? 2.813 0.156 -8.450 1.00 87.12 361 VAL A CA 1
ATOM 2874 C C . VAL A 1 361 ? 2.709 1.524 -9.128 1.00 87.12 361 VAL A C 1
ATOM 2876 O O . VAL A 1 361 ? 2.211 2.471 -8.525 1.00 87.12 361 VAL A O 1
ATOM 2879 N N . ARG A 1 362 ? 3.036 1.645 -10.420 1.00 90.56 362 ARG A N 1
ATOM 2880 C CA . ARG A 1 362 ? 2.860 2.901 -11.170 1.00 90.56 362 ARG A CA 1
ATOM 2881 C C . ARG A 1 362 ? 1.404 3.372 -11.198 1.00 90.56 362 ARG A C 1
ATOM 2883 O O . ARG A 1 362 ? 1.148 4.574 -11.171 1.00 90.56 362 ARG A O 1
ATOM 2890 N N . LYS A 1 363 ? 0.432 2.451 -11.180 1.00 87.75 363 LYS A N 1
ATOM 2891 C CA . LYS A 1 363 ? -1.001 2.799 -11.090 1.00 87.75 363 LYS A CA 1
ATOM 2892 C C . LYS A 1 363 ? -1.329 3.553 -9.797 1.00 87.75 363 LYS A C 1
ATOM 2894 O O . LYS A 1 363 ? -2.167 4.453 -9.828 1.00 87.75 363 LYS A O 1
ATOM 2899 N N . ALA A 1 364 ? -0.641 3.233 -8.698 1.00 91.44 364 ALA A N 1
ATOM 2900 C CA . ALA A 1 364 ? -0.761 3.959 -7.437 1.00 91.44 364 ALA A CA 1
ATOM 2901 C C . ALA A 1 364 ? -0.316 5.423 -7.589 1.00 91.44 364 ALA A C 1
ATOM 2903 O O . ALA A 1 364 ? -1.019 6.322 -7.129 1.00 91.44 364 ALA A O 1
ATOM 2904 N N . ALA A 1 365 ? 0.784 5.677 -8.313 1.00 93.62 365 ALA A N 1
ATOM 2905 C CA . ALA A 1 365 ? 1.305 7.027 -8.557 1.00 93.62 365 ALA A CA 1
ATOM 2906 C C . ALA A 1 365 ? 0.272 7.939 -9.226 1.00 93.62 365 ALA A C 1
ATOM 2908 O O . ALA A 1 365 ? 0.081 9.081 -8.814 1.00 93.62 365 ALA A O 1
ATOM 2909 N N . VAL A 1 366 ? -0.413 7.427 -10.253 1.00 95.56 366 VAL A N 1
ATOM 2910 C CA . VAL A 1 366 ? -1.409 8.183 -11.027 1.00 95.56 366 VAL A CA 1
ATOM 2911 C C . VAL A 1 366 ? -2.543 8.667 -10.126 1.00 95.56 366 VAL A C 1
ATOM 2913 O O . VAL A 1 366 ? -2.920 9.840 -10.159 1.00 95.56 366 VAL A O 1
ATOM 2916 N N . ILE A 1 367 ? -3.087 7.764 -9.310 1.00 95.38 367 ILE A N 1
ATOM 2917 C CA . ILE A 1 367 ? -4.204 8.065 -8.412 1.00 95.38 367 ILE A CA 1
ATOM 2918 C C . ILE A 1 367 ? -3.742 9.009 -7.302 1.00 95.38 367 ILE A C 1
ATOM 2920 O O . ILE A 1 367 ? -4.399 10.021 -7.074 1.00 95.38 367 ILE A O 1
ATOM 2924 N N . PHE A 1 368 ? -2.586 8.742 -6.690 1.00 96.69 368 PHE A N 1
ATOM 2925 C CA . PHE A 1 368 ? -2.002 9.598 -5.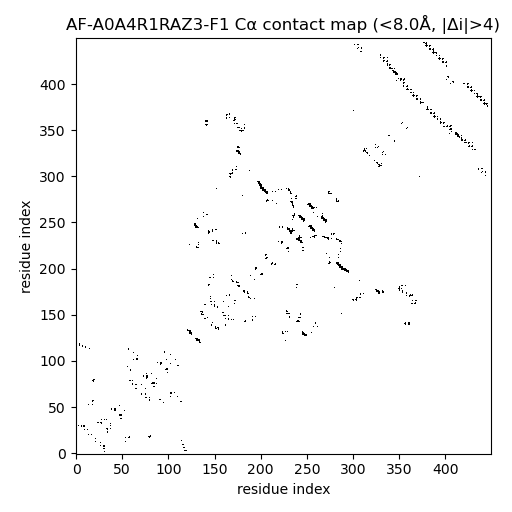659 1.00 96.69 368 PHE A CA 1
ATOM 2926 C C . PHE A 1 368 ? -1.801 11.037 -6.145 1.00 96.69 368 PHE A C 1
ATOM 2928 O O . PHE A 1 368 ? -2.264 11.975 -5.501 1.00 96.69 368 PHE A O 1
ATOM 2935 N N . LEU A 1 369 ? -1.175 11.233 -7.311 1.00 98.12 369 LEU A N 1
ATOM 2936 C CA . LEU A 1 369 ? -0.948 12.569 -7.867 1.00 98.12 369 LEU A CA 1
ATOM 2937 C C . LEU A 1 369 ? -2.263 13.305 -8.135 1.00 98.12 369 LEU A C 1
ATOM 2939 O O . LEU A 1 369 ? -2.389 14.486 -7.809 1.00 98.12 369 LEU A O 1
ATOM 2943 N N . ARG A 1 370 ? -3.264 12.612 -8.692 1.00 96.88 370 ARG A N 1
ATOM 2944 C CA . ARG A 1 370 ? -4.600 13.184 -8.916 1.00 96.88 370 ARG A CA 1
ATOM 2945 C C . ARG A 1 370 ? -5.272 13.555 -7.593 1.00 96.88 370 ARG A C 1
ATOM 2947 O O . ARG A 1 370 ? -5.850 14.641 -7.514 1.00 96.88 370 ARG A O 1
ATOM 2954 N N . GLU A 1 371 ? -5.150 12.714 -6.570 1.00 94.31 371 GLU A N 1
ATOM 2955 C CA . GLU A 1 371 ? -5.692 12.941 -5.229 1.00 94.31 371 GLU A CA 1
ATOM 2956 C C . GLU A 1 371 ? -5.063 14.165 -4.555 1.00 94.31 371 GLU A C 1
ATOM 2958 O O . GLU A 1 371 ? -5.788 15.051 -4.106 1.00 94.31 371 GLU A O 1
ATOM 2963 N N . ILE A 1 372 ? -3.732 14.272 -4.517 1.00 94.88 372 ILE A N 1
ATOM 2964 C CA . ILE A 1 372 ? -3.069 15.402 -3.849 1.00 94.88 372 ILE A CA 1
ATOM 2965 C C . ILE A 1 372 ? -3.176 16.697 -4.661 1.00 94.88 372 ILE A C 1
ATOM 2967 O O . ILE A 1 372 ? -3.168 17.780 -4.080 1.00 94.88 372 ILE A O 1
ATOM 2971 N N . SER A 1 373 ? -3.336 16.617 -5.991 1.00 95.56 373 SER A N 1
ATOM 2972 C CA . SER A 1 373 ? -3.370 17.797 -6.872 1.00 95.56 373 SER A CA 1
ATOM 2973 C C . SER A 1 373 ? -4.426 18.826 -6.471 1.00 95.56 373 SER A C 1
ATOM 2975 O O . SER A 1 373 ? -4.195 20.026 -6.597 1.00 95.56 373 SER A O 1
ATOM 2977 N N . VAL A 1 374 ? -5.569 18.382 -5.937 1.00 93.06 374 VAL A N 1
ATOM 2978 C CA . VAL A 1 374 ? -6.679 19.270 -5.549 1.00 93.06 374 VAL A CA 1
ATOM 2979 C C . VAL A 1 374 ? -6.362 20.135 -4.326 1.00 93.06 374 VAL A C 1
ATOM 2981 O O . VAL A 1 374 ? -7.121 21.051 -4.021 1.00 93.06 374 VAL A O 1
ATOM 2984 N N . LYS A 1 375 ? -5.262 19.843 -3.620 1.00 91.56 375 LYS A N 1
ATOM 2985 C CA . LYS A 1 375 ? -4.808 20.566 -2.424 1.00 91.56 375 LYS A CA 1
ATOM 2986 C C . LYS A 1 375 ? -3.920 21.771 -2.760 1.00 91.56 375 LYS A C 1
ATOM 2988 O O . LYS A 1 375 ? -3.652 22.582 -1.875 1.00 91.56 375 LYS A O 1
ATOM 2993 N N . TYR A 1 376 ? -3.455 21.888 -4.005 1.00 90.88 376 TYR A N 1
ATOM 2994 C CA . TYR A 1 376 ? -2.502 22.911 -4.444 1.00 90.88 376 TYR A CA 1
ATOM 2995 C C . TYR A 1 376 ? -3.144 23.950 -5.381 1.00 90.88 376 TYR A C 1
ATOM 2997 O O . TYR A 1 376 ? -4.304 23.825 -5.772 1.00 90.88 376 TYR A O 1
ATOM 3005 N N . SER A 1 377 ? -2.390 25.002 -5.725 1.00 91.69 377 SER A N 1
ATOM 3006 C CA . SER A 1 377 ? -2.813 26.037 -6.682 1.00 91.69 377 SER A CA 1
ATOM 3007 C C . SER A 1 377 ? -3.150 25.440 -8.054 1.00 91.69 377 SER A C 1
ATOM 3009 O O . SER A 1 377 ? -2.632 24.385 -8.412 1.00 91.69 377 SER A O 1
ATOM 3011 N N . GLU A 1 378 ? -3.974 26.120 -8.863 1.00 93.06 378 GLU A N 1
ATOM 3012 C CA . GLU A 1 378 ? -4.376 25.597 -10.184 1.00 93.06 378 GLU A CA 1
ATOM 3013 C C . GLU A 1 378 ? -3.182 25.294 -11.106 1.00 93.06 378 GLU A C 1
ATOM 3015 O O . GLU A 1 378 ? -3.212 24.302 -11.831 1.00 93.06 378 GLU A O 1
ATOM 3020 N N . SER A 1 379 ? -2.097 26.073 -11.033 1.00 92.00 379 SER A N 1
ATOM 3021 C CA . SER A 1 379 ? -0.873 25.808 -11.800 1.00 92.00 379 SER A CA 1
ATOM 3022 C C . SER A 1 379 ? -0.133 24.551 -11.325 1.00 92.00 379 SER A C 1
ATOM 3024 O O . SER A 1 379 ? 0.246 23.715 -12.147 1.00 92.00 379 SER A O 1
ATOM 3026 N N . ALA A 1 380 ? 0.034 24.364 -10.011 1.00 94.25 380 ALA A N 1
ATOM 3027 C CA . ALA A 1 380 ? 0.642 23.151 -9.457 1.00 94.25 380 ALA A CA 1
ATOM 3028 C C . ALA A 1 380 ? -0.230 21.916 -9.725 1.00 94.25 380 ALA A C 1
ATOM 3030 O O . ALA A 1 380 ? 0.274 20.859 -10.101 1.00 94.25 380 ALA A O 1
ATOM 3031 N N . LYS A 1 381 ? -1.548 22.066 -9.585 1.00 96.31 381 LYS A N 1
ATOM 3032 C CA . LYS A 1 381 ? -2.551 21.038 -9.860 1.00 96.31 381 LYS A CA 1
ATOM 3033 C C . LYS A 1 381 ? -2.518 20.573 -11.314 1.00 96.31 381 LYS A C 1
ATOM 3035 O O . LYS A 1 381 ? -2.543 19.366 -11.543 1.00 96.31 381 LYS A O 1
ATOM 3040 N N . ASP A 1 382 ? -2.450 21.490 -12.282 1.00 97.56 382 ASP A N 1
ATOM 3041 C CA . ASP A 1 382 ? -2.319 21.139 -13.704 1.00 97.56 382 ASP A CA 1
ATOM 3042 C C . ASP A 1 382 ? -1.027 20.352 -13.957 1.00 97.56 382 ASP A C 1
ATOM 3044 O O . ASP A 1 382 ? -1.062 19.283 -14.564 1.00 97.56 382 ASP A O 1
ATOM 3048 N N . SER A 1 383 ? 0.100 20.808 -13.400 1.00 97.88 383 SER A N 1
ATOM 3049 C CA . SER A 1 383 ? 1.381 20.106 -13.538 1.00 97.88 383 SER A CA 1
ATOM 3050 C C . SER A 1 383 ? 1.342 18.694 -12.935 1.00 97.88 383 SER A C 1
ATOM 3052 O O . SER A 1 383 ? 1.740 17.734 -13.591 1.00 97.88 383 SER A O 1
ATOM 3054 N N . LEU A 1 384 ? 0.786 18.524 -11.729 1.00 98.25 384 LEU A N 1
ATOM 3055 C CA . LEU A 1 384 ? 0.626 17.207 -11.093 1.00 98.25 384 LEU A CA 1
ATOM 3056 C C . LEU A 1 384 ? -0.277 16.270 -11.905 1.00 98.25 384 LEU A C 1
ATOM 3058 O O . LEU A 1 384 ? 0.004 15.077 -12.009 1.00 98.25 384 LEU A O 1
ATOM 3062 N N . ARG A 1 385 ? -1.350 16.792 -12.509 1.00 98.38 385 ARG A N 1
ATOM 3063 C CA . ARG A 1 385 ? -2.245 16.000 -13.366 1.00 98.38 385 ARG A CA 1
ATOM 3064 C C . ARG A 1 385 ? -1.562 15.562 -14.654 1.00 98.38 385 ARG A C 1
ATOM 3066 O O . ARG A 1 385 ? -1.673 14.396 -15.011 1.00 98.38 385 ARG A O 1
ATOM 3073 N N . ARG A 1 386 ? -0.784 16.440 -15.290 1.00 98.50 386 ARG A N 1
ATOM 3074 C CA . ARG A 1 386 ? 0.020 16.067 -16.462 1.00 98.50 386 ARG A CA 1
ATOM 3075 C C . ARG A 1 386 ? 1.084 15.026 -16.119 1.00 98.50 386 ARG A C 1
ATOM 3077 O O . ARG A 1 386 ? 1.286 14.099 -16.897 1.00 98.50 386 ARG A O 1
ATOM 3084 N N . ALA A 1 387 ? 1.720 15.128 -14.949 1.00 98.50 387 ALA A N 1
ATOM 3085 C CA . ALA A 1 387 ? 2.618 14.080 -14.462 1.00 98.50 387 ALA A CA 1
ATOM 3086 C C . ALA A 1 387 ? 1.883 12.738 -14.311 1.00 98.50 387 ALA A C 1
ATOM 3088 O O . ALA A 1 387 ? 2.382 11.708 -14.759 1.00 98.50 387 ALA A O 1
ATOM 3089 N N . ALA A 1 388 ? 0.675 12.757 -13.737 1.00 98.31 388 ALA A N 1
ATOM 3090 C CA . ALA A 1 388 ? -0.163 11.570 -13.601 1.00 98.31 388 ALA A CA 1
ATOM 3091 C C . ALA A 1 388 ? -0.519 10.952 -14.963 1.00 98.31 388 ALA A C 1
ATOM 3093 O O . ALA A 1 388 ? -0.435 9.738 -15.111 1.00 98.31 388 ALA A O 1
ATOM 3094 N N . ASP A 1 389 ? -0.858 11.766 -15.963 1.00 98.31 389 ASP A N 1
ATOM 3095 C CA . ASP A 1 389 ? -1.192 11.279 -17.306 1.00 98.31 389 ASP A CA 1
ATOM 3096 C C . ASP A 1 389 ? 0.019 10.623 -17.992 1.00 98.31 389 ASP A C 1
ATOM 3098 O O . ASP A 1 389 ? -0.115 9.570 -18.613 1.00 98.31 389 ASP A O 1
ATOM 3102 N N . MET A 1 390 ? 1.219 11.186 -17.820 1.00 98.38 390 MET A N 1
ATOM 3103 C CA . MET A 1 390 ? 2.457 10.593 -18.339 1.00 98.38 390 MET A CA 1
ATOM 3104 C C . MET A 1 390 ? 2.827 9.285 -17.622 1.00 98.38 390 MET A C 1
ATOM 3106 O O . MET A 1 390 ? 3.202 8.314 -18.277 1.00 98.38 390 MET A O 1
ATOM 3110 N N . PHE A 1 391 ? 2.654 9.200 -16.299 1.00 97.19 391 PHE A N 1
ATOM 3111 C CA . PHE A 1 391 ? 2.805 7.931 -15.575 1.00 97.19 391 PHE A CA 1
ATOM 3112 C C . PHE A 1 391 ? 1.750 6.892 -15.975 1.00 97.19 391 PHE A C 1
ATOM 3114 O O . PHE A 1 391 ? 2.033 5.693 -15.988 1.00 97.19 391 PHE A O 1
ATOM 3121 N N . GLU A 1 392 ? 0.539 7.323 -16.333 1.00 96.31 392 GLU A N 1
ATOM 3122 C CA . GLU A 1 392 ? -0.492 6.426 -16.851 1.00 96.31 392 GLU A CA 1
ATOM 3123 C C . GLU A 1 392 ? -0.089 5.847 -18.216 1.00 96.31 392 GLU A C 1
ATOM 3125 O O . GLU A 1 392 ? -0.261 4.651 -18.456 1.00 96.31 392 GLU A O 1
ATOM 3130 N N . GLU A 1 393 ? 0.493 6.660 -19.100 1.00 96.94 393 GLU A N 1
ATOM 3131 C CA . GLU A 1 393 ? 1.056 6.182 -20.367 1.00 96.94 393 GLU A CA 1
ATOM 3132 C C . GLU A 1 393 ? 2.207 5.192 -20.163 1.00 96.94 393 GLU A C 1
ATOM 3134 O O . GLU A 1 393 ? 2.198 4.127 -20.783 1.00 96.94 393 GLU A O 1
ATOM 3139 N N . GLU A 1 394 ? 3.156 5.492 -19.270 1.00 95.56 394 GLU A N 1
ATOM 3140 C CA . GLU A 1 394 ? 4.243 4.571 -18.902 1.00 95.56 394 GLU A CA 1
ATOM 3141 C C . GLU A 1 394 ? 3.683 3.219 -18.439 1.00 95.56 394 GLU A C 1
ATOM 3143 O O . GLU A 1 394 ? 4.064 2.173 -18.972 1.00 95.56 394 GLU A O 1
ATOM 3148 N N . ALA A 1 395 ? 2.729 3.231 -17.501 1.00 93.12 395 ALA A N 1
ATOM 3149 C CA . ALA A 1 395 ? 2.106 2.014 -16.991 1.00 93.12 395 ALA A CA 1
ATOM 3150 C C . ALA A 1 395 ? 1.455 1.196 -18.117 1.00 93.12 395 ALA A C 1
ATOM 3152 O O . ALA A 1 395 ? 1.598 -0.025 -18.151 1.00 93.12 395 ALA A O 1
ATOM 3153 N N . ARG A 1 396 ? 0.788 1.845 -19.084 1.00 94.31 396 ARG A N 1
ATOM 3154 C CA . ARG A 1 396 ? 0.205 1.154 -20.250 1.00 94.31 396 ARG A CA 1
ATOM 3155 C C . ARG A 1 396 ? 1.267 0.478 -21.119 1.00 94.31 396 ARG A C 1
ATOM 3157 O O . ARG A 1 396 ? 0.997 -0.601 -21.646 1.00 94.31 396 ARG A O 1
ATOM 3164 N N . TYR A 1 397 ? 2.443 1.079 -21.300 1.00 95.62 397 TYR A N 1
ATOM 3165 C CA . TYR A 1 397 ? 3.533 0.444 -22.049 1.00 95.62 397 TYR A CA 1
ATOM 3166 C C . TYR A 1 397 ? 4.114 -0.760 -21.305 1.00 95.62 397 TYR A C 1
ATOM 3168 O O . TYR A 1 397 ? 4.308 -1.805 -21.926 1.00 95.62 397 TYR A O 1
ATOM 3176 N N . LEU A 1 398 ? 4.317 -0.656 -19.988 1.00 92.06 398 LEU A N 1
ATOM 3177 C CA . LEU A 1 398 ? 4.782 -1.784 -19.175 1.00 92.06 398 LEU A CA 1
ATOM 3178 C C . LEU A 1 398 ? 3.771 -2.939 -19.151 1.00 92.06 398 LEU A C 1
ATOM 3180 O O . LEU A 1 398 ? 4.161 -4.096 -19.272 1.00 92.06 398 LEU A O 1
ATOM 3184 N N . GLU A 1 399 ? 2.470 -2.645 -19.069 1.00 91.38 399 GLU A N 1
ATOM 3185 C CA . GLU A 1 399 ? 1.413 -3.663 -19.159 1.00 91.38 399 GLU A CA 1
ATOM 3186 C C . GLU A 1 399 ? 1.422 -4.382 -20.516 1.00 91.38 399 GLU A C 1
ATOM 3188 O O . GLU A 1 399 ? 1.282 -5.601 -20.568 1.00 91.38 399 GLU A O 1
ATOM 3193 N N . LYS A 1 400 ? 1.662 -3.662 -21.620 1.00 94.19 400 LYS A N 1
ATOM 3194 C CA . LYS A 1 400 ? 1.838 -4.281 -22.947 1.00 94.19 400 LYS A CA 1
ATOM 3195 C C . LYS A 1 400 ? 3.101 -5.140 -23.045 1.00 94.19 400 LYS A C 1
ATOM 3197 O O . LYS A 1 400 ? 3.136 -6.050 -23.867 1.00 94.19 400 LYS A O 1
ATOM 3202 N N . ALA A 1 401 ? 4.122 -4.853 -22.239 1.00 93.31 401 ALA A N 1
ATOM 3203 C CA . ALA A 1 401 ? 5.358 -5.627 -22.194 1.00 93.31 401 ALA A CA 1
ATOM 3204 C C . ALA A 1 401 ? 5.237 -6.899 -21.332 1.00 93.31 401 ALA A C 1
ATOM 3206 O O . ALA A 1 401 ? 6.049 -7.810 -21.489 1.00 93.31 401 ALA A O 1
ATOM 3207 N N . LYS A 1 402 ? 4.221 -7.005 -20.460 1.00 91.31 402 LYS A N 1
ATOM 3208 C CA . LYS A 1 402 ? 4.056 -8.150 -19.549 1.00 91.31 402 LYS A CA 1
ATOM 3209 C C . LYS A 1 402 ? 4.064 -9.519 -20.224 1.00 91.31 402 LYS A C 1
ATOM 3211 O O . LYS A 1 402 ? 4.778 -10.357 -19.699 1.00 91.31 402 LYS A O 1
ATOM 3216 N N . PRO A 1 403 ? 3.379 -9.768 -21.359 1.00 93.00 403 PRO A N 1
ATOM 3217 C CA . PRO A 1 403 ? 3.411 -11.080 -22.020 1.00 93.00 403 PRO A CA 1
ATOM 3218 C C . PRO A 1 403 ? 4.808 -11.548 -22.454 1.00 93.00 403 PRO A C 1
ATOM 3220 O O . PRO A 1 403 ? 4.973 -12.701 -22.840 1.00 93.00 403 PRO A O 1
ATOM 3223 N N . TYR A 1 404 ? 5.790 -10.644 -22.439 1.00 93.31 404 TYR A N 1
ATOM 3224 C CA . TYR A 1 404 ? 7.157 -10.899 -22.865 1.00 93.31 404 TYR A CA 1
ATOM 3225 C C . TYR A 1 404 ? 8.167 -10.905 -21.712 1.00 93.31 404 TYR A C 1
ATOM 3227 O O . TYR A 1 404 ? 9.223 -11.533 -21.830 1.00 93.31 404 TYR A O 1
ATOM 3235 N N . LEU A 1 405 ? 7.875 -10.175 -20.629 1.00 92.44 405 LEU A N 1
ATOM 3236 C CA . LEU A 1 405 ? 8.814 -9.914 -19.538 1.00 92.44 405 LEU A CA 1
ATOM 3237 C C . LEU A 1 405 ? 8.367 -10.471 -18.181 1.00 92.44 405 LEU A C 1
ATOM 3239 O O . LEU A 1 405 ? 9.244 -10.770 -17.373 1.00 92.44 405 LEU A O 1
ATOM 3243 N N . SER A 1 406 ? 7.061 -10.640 -17.927 1.00 90.44 406 SER A N 1
ATOM 3244 C CA . SER A 1 406 ? 6.514 -11.085 -16.629 1.00 90.44 406 SER A CA 1
ATOM 3245 C C . SER A 1 406 ? 7.009 -12.469 -16.225 1.00 90.44 406 SER A C 1
ATOM 3247 O O . SER A 1 406 ? 7.515 -13.210 -17.065 1.00 90.44 406 SER A O 1
ATOM 3249 N N . TRP A 1 407 ? 6.805 -12.864 -14.965 1.00 86.88 407 TRP A N 1
ATOM 3250 C CA . TRP A 1 407 ? 7.162 -14.205 -14.474 1.00 86.88 407 TRP A CA 1
ATOM 3251 C C . TRP A 1 407 ? 6.652 -15.358 -15.346 1.00 86.88 407 TRP A C 1
ATOM 3253 O O . TRP A 1 407 ? 7.387 -16.323 -15.548 1.00 86.88 407 TRP A O 1
ATOM 3263 N N . ASP A 1 408 ? 5.457 -15.208 -15.917 1.00 88.75 408 ASP A N 1
ATOM 3264 C CA . ASP A 1 408 ? 4.781 -16.217 -16.744 1.00 88.75 408 ASP A CA 1
ATOM 3265 C C . ASP A 1 408 ? 5.269 -16.253 -18.205 1.00 88.75 408 ASP A C 1
ATOM 3267 O O . ASP A 1 408 ? 4.840 -17.096 -18.993 1.00 88.75 408 ASP A O 1
ATOM 3271 N N . SER A 1 409 ? 6.151 -15.330 -18.592 1.00 88.88 409 SER A N 1
ATOM 3272 C CA . SER A 1 409 ? 6.685 -15.251 -19.953 1.00 88.88 409 SER A CA 1
ATOM 3273 C C . SER A 1 409 ? 7.767 -16.318 -20.202 1.00 88.88 409 SER A C 1
ATOM 3275 O O . SER A 1 409 ? 8.449 -16.735 -19.260 1.00 88.88 409 SER A O 1
ATOM 3277 N N . PRO A 1 410 ? 8.009 -16.743 -21.460 1.00 89.44 410 PRO A N 1
ATOM 3278 C CA . PRO A 1 410 ? 9.112 -17.649 -21.793 1.00 89.44 410 PRO A CA 1
ATOM 3279 C C . PRO A 1 410 ? 10.490 -17.107 -21.364 1.00 89.44 410 PRO A C 1
ATOM 3281 O O . PRO A 1 410 ? 10.722 -15.897 -21.343 1.00 89.44 410 PRO A O 1
ATOM 3284 N N . TRP A 1 411 ? 11.430 -17.986 -21.016 1.00 90.75 411 TRP A N 1
AT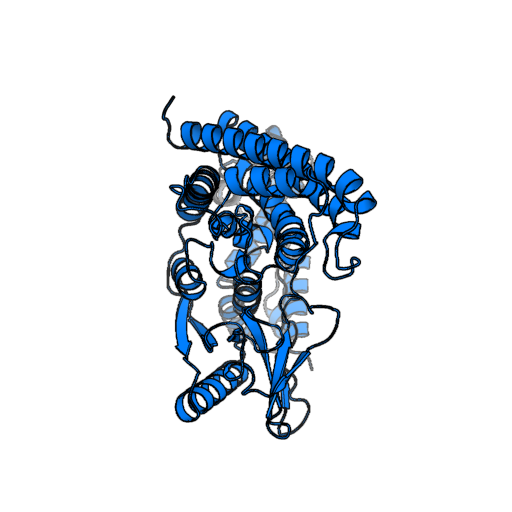OM 3285 C CA . TRP A 1 411 ? 12.809 -17.633 -20.622 1.00 90.75 411 TRP A CA 1
ATOM 3286 C C . TRP A 1 411 ? 13.794 -17.773 -21.797 1.00 90.75 411 TRP A C 1
ATOM 3288 O O . TRP A 1 411 ? 13.441 -18.328 -22.834 1.00 90.75 411 TRP A O 1
ATOM 3298 N N . GLY A 1 412 ? 15.025 -17.271 -21.642 1.00 90.75 412 GLY A N 1
ATOM 3299 C CA . GLY A 1 412 ? 16.108 -17.404 -22.630 1.00 90.75 412 GLY A CA 1
ATOM 3300 C C . GLY A 1 412 ? 16.254 -16.201 -23.566 1.00 90.75 412 GLY A C 1
ATOM 3301 O O . GLY A 1 412 ? 15.746 -15.120 -23.271 1.00 90.75 412 GLY A O 1
ATOM 3302 N N . ILE A 1 413 ? 16.954 -16.380 -24.688 1.00 92.06 413 ILE A N 1
ATOM 3303 C CA . ILE A 1 413 ? 17.111 -15.378 -25.759 1.00 92.06 413 ILE A CA 1
ATOM 3304 C C . ILE A 1 413 ? 15.975 -15.548 -26.771 1.00 92.06 413 ILE A C 1
ATOM 3306 O O . ILE A 1 413 ? 15.699 -16.664 -27.204 1.00 92.06 413 ILE A O 1
ATOM 3310 N N . ASP A 1 414 ? 15.323 -14.447 -27.151 1.00 93.69 414 ASP A N 1
ATOM 3311 C CA . ASP A 1 414 ? 14.251 -14.446 -28.156 1.00 93.69 414 ASP A CA 1
ATOM 3312 C C . ASP A 1 414 ? 14.208 -13.091 -28.879 1.00 93.69 414 ASP A C 1
ATOM 3314 O O . ASP A 1 414 ? 13.925 -12.056 -28.268 1.00 93.69 414 ASP A O 1
ATOM 3318 N N . GLU A 1 415 ? 14.495 -13.107 -30.180 1.00 92.75 415 GLU A N 1
ATOM 3319 C CA . GLU A 1 415 ? 14.538 -11.911 -31.026 1.00 92.75 415 GLU A CA 1
ATOM 3320 C C . GLU A 1 415 ? 13.143 -11.353 -31.346 1.00 92.75 415 GLU A C 1
ATOM 3322 O O . GLU A 1 415 ? 12.990 -10.140 -31.498 1.00 92.75 415 GLU A O 1
ATOM 3327 N N . GLU A 1 416 ? 12.104 -12.190 -31.425 1.00 92.19 416 GLU A N 1
ATOM 3328 C CA . GLU A 1 416 ? 10.731 -11.712 -31.639 1.00 92.19 416 GLU A CA 1
ATOM 3329 C C . GLU A 1 416 ? 10.257 -10.916 -30.424 1.00 92.19 416 GLU A C 1
ATOM 3331 O O . GLU A 1 416 ? 9.736 -9.804 -30.567 1.00 92.19 416 GLU A O 1
ATOM 3336 N N . ARG A 1 417 ? 10.542 -11.426 -29.219 1.00 94.00 417 ARG A N 1
ATOM 3337 C CA . ARG A 1 417 ? 10.352 -10.669 -27.977 1.00 94.00 417 ARG A CA 1
ATOM 3338 C C . ARG A 1 417 ? 11.131 -9.360 -27.993 1.00 94.00 417 ARG A C 1
ATOM 3340 O O . ARG A 1 417 ? 10.545 -8.327 -27.680 1.00 94.00 417 ARG A O 1
ATOM 3347 N N . SER A 1 418 ? 12.424 -9.379 -28.318 1.00 93.19 418 SER A N 1
ATOM 3348 C CA . SER A 1 418 ? 13.250 -8.163 -28.313 1.00 93.19 418 SER A CA 1
ATOM 3349 C C . SER A 1 418 ? 12.680 -7.090 -29.242 1.00 93.19 418 SER A C 1
ATOM 3351 O O . SER A 1 418 ? 12.491 -5.944 -28.825 1.00 93.19 418 SER A O 1
ATOM 3353 N N . ASN A 1 419 ? 12.272 -7.482 -30.452 1.00 92.19 419 ASN A N 1
ATOM 3354 C CA . ASN A 1 419 ? 11.617 -6.599 -31.417 1.00 92.19 419 ASN A CA 1
ATOM 3355 C C . ASN A 1 419 ? 10.281 -6.030 -30.906 1.00 92.19 419 ASN A C 1
ATOM 3357 O O . ASN A 1 419 ? 9.967 -4.868 -31.173 1.00 92.19 419 ASN A O 1
ATOM 3361 N N . ALA A 1 420 ? 9.502 -6.814 -30.155 1.00 93.94 420 ALA A N 1
ATOM 3362 C CA . ALA A 1 420 ? 8.242 -6.364 -29.566 1.00 93.94 420 ALA A CA 1
ATOM 3363 C C . ALA A 1 420 ? 8.444 -5.440 -28.349 1.00 93.94 420 ALA A C 1
ATOM 3365 O O . ALA A 1 420 ? 7.732 -4.446 -28.188 1.00 93.94 420 ALA A O 1
ATOM 3366 N N . VAL A 1 421 ? 9.419 -5.749 -27.491 1.00 94.56 421 VAL A N 1
ATOM 3367 C CA . VAL A 1 421 ? 9.640 -5.091 -26.194 1.00 94.56 421 VAL A CA 1
ATOM 3368 C C . VAL A 1 421 ? 10.421 -3.787 -26.322 1.00 94.56 421 VAL A C 1
ATOM 3370 O O . VAL A 1 421 ? 10.062 -2.802 -25.673 1.00 94.56 421 VAL A O 1
ATOM 3373 N N . ALA A 1 422 ? 11.458 -3.737 -27.160 1.00 94.12 422 ALA A N 1
ATOM 3374 C CA . ALA A 1 422 ? 12.314 -2.559 -27.307 1.00 94.12 422 ALA A CA 1
ATOM 3375 C C . ALA A 1 422 ? 11.540 -1.240 -27.547 1.00 94.12 422 ALA A C 1
ATOM 3377 O O . ALA A 1 422 ? 11.788 -0.268 -26.822 1.00 94.12 422 ALA A O 1
ATOM 3378 N N . PRO A 1 423 ? 10.572 -1.154 -28.488 1.00 96.12 423 PRO A N 1
ATOM 3379 C CA . PRO A 1 423 ? 9.798 0.073 -28.677 1.00 96.12 423 PRO A CA 1
ATOM 3380 C C . PRO A 1 423 ? 8.879 0.395 -27.489 1.00 96.12 423 PRO A C 1
ATOM 3382 O O . PRO A 1 423 ? 8.653 1.572 -27.205 1.00 96.12 423 PRO A O 1
ATOM 3385 N N . LEU A 1 424 ? 8.365 -0.613 -26.774 1.00 96.94 424 LEU A N 1
ATOM 3386 C CA . LEU A 1 424 ? 7.530 -0.408 -25.585 1.00 96.94 424 LEU A CA 1
ATOM 3387 C C . LEU A 1 424 ? 8.344 0.207 -24.445 1.00 96.94 424 LEU A C 1
ATOM 3389 O O . LEU A 1 424 ? 7.935 1.232 -23.904 1.00 96.94 424 LEU A O 1
ATOM 3393 N N . LEU A 1 425 ? 9.513 -0.361 -24.129 1.00 95.06 425 LEU A N 1
ATOM 3394 C CA . LEU A 1 425 ? 10.397 0.158 -23.080 1.00 95.06 425 LEU A CA 1
ATOM 3395 C C . LEU A 1 425 ? 10.920 1.555 -23.416 1.00 95.06 425 LEU A C 1
ATOM 3397 O O . LEU A 1 425 ? 10.964 2.421 -22.545 1.00 95.06 425 LEU A O 1
ATOM 3401 N N . LYS A 1 426 ? 11.248 1.815 -24.688 1.00 96.12 426 LYS A N 1
ATOM 3402 C CA . LYS A 1 426 ? 11.651 3.152 -25.142 1.00 96.12 426 LYS A CA 1
ATOM 3403 C C . LYS A 1 426 ? 10.552 4.189 -24.903 1.00 96.12 426 LYS A C 1
ATOM 3405 O O . LYS A 1 426 ? 10.836 5.280 -24.415 1.00 96.12 426 LYS A O 1
ATOM 3410 N N . ASN A 1 427 ? 9.305 3.865 -25.239 1.00 97.62 427 ASN A N 1
ATOM 3411 C CA . ASN A 1 427 ? 8.188 4.783 -25.024 1.00 97.62 427 ASN A CA 1
ATOM 3412 C C . ASN A 1 427 ? 7.840 4.931 -23.536 1.00 97.62 427 ASN A C 1
ATOM 3414 O O . ASN A 1 427 ? 7.550 6.043 -23.103 1.00 97.62 427 ASN A O 1
ATOM 3418 N N . ALA A 1 428 ? 7.943 3.855 -22.747 1.00 95.75 428 ALA A N 1
ATOM 3419 C CA . ALA A 1 428 ? 7.807 3.915 -21.293 1.00 95.75 428 ALA A CA 1
ATOM 3420 C C . ALA A 1 428 ? 8.836 4.874 -20.675 1.00 95.75 428 ALA A C 1
ATOM 3422 O O . ALA A 1 428 ? 8.456 5.749 -19.902 1.00 95.75 428 ALA A O 1
ATOM 3423 N N . ALA A 1 429 ? 10.106 4.785 -21.088 1.00 95.56 429 ALA A N 1
ATOM 3424 C CA . ALA A 1 429 ? 11.171 5.682 -20.639 1.00 95.56 429 ALA A CA 1
ATOM 3425 C C . ALA A 1 429 ? 10.869 7.158 -20.961 1.00 95.56 429 ALA A C 1
ATOM 3427 O O . ALA A 1 429 ? 11.003 8.019 -20.094 1.00 95.56 429 ALA A O 1
ATOM 3428 N N . ILE A 1 430 ? 10.399 7.451 -22.181 1.00 97.75 430 ILE A N 1
ATOM 3429 C CA . ILE A 1 430 ? 10.018 8.814 -22.594 1.00 97.75 430 ILE A CA 1
ATOM 3430 C C . ILE A 1 430 ? 8.853 9.345 -21.747 1.00 97.75 430 ILE A C 1
ATOM 3432 O O . ILE A 1 430 ? 8.877 10.500 -21.318 1.00 97.75 430 ILE A O 1
ATOM 3436 N N . SER A 1 431 ? 7.819 8.531 -21.516 1.00 97.69 431 SER A N 1
ATOM 3437 C CA . SER A 1 431 ? 6.680 8.918 -20.676 1.00 97.69 431 SER A CA 1
ATOM 3438 C C . SER A 1 431 ? 7.108 9.129 -19.218 1.00 97.69 431 SER A C 1
ATOM 3440 O O . SER A 1 431 ? 6.736 10.141 -18.626 1.00 97.69 431 SER A O 1
ATOM 3442 N N . TYR A 1 432 ? 7.958 8.256 -18.667 1.00 97.06 432 TYR A N 1
ATOM 3443 C CA . TYR A 1 432 ? 8.531 8.418 -17.328 1.00 97.06 432 TYR A CA 1
ATOM 3444 C C . TYR A 1 432 ? 9.298 9.740 -17.203 1.00 97.06 432 TYR A C 1
ATOM 3446 O O . TYR A 1 432 ? 9.021 10.533 -16.307 1.00 97.06 432 TYR A O 1
ATOM 3454 N N . GLU A 1 433 ? 10.206 10.039 -18.134 1.00 97.81 433 GLU A N 1
ATOM 3455 C CA . GLU A 1 433 ? 10.983 11.283 -18.111 1.00 97.81 433 GLU A CA 1
ATOM 3456 C C . GLU A 1 433 ? 10.087 12.531 -18.177 1.00 97.81 433 GLU A C 1
ATOM 3458 O O . GLU A 1 433 ? 10.270 13.471 -17.400 1.00 97.81 433 GLU A O 1
ATOM 3463 N N . LYS A 1 434 ? 9.066 12.533 -19.044 1.00 98.38 434 LYS A N 1
ATOM 3464 C CA . LYS A 1 434 ? 8.088 13.632 -19.105 1.00 98.38 434 LYS A CA 1
ATOM 3465 C C . LYS A 1 434 ? 7.321 13.795 -17.796 1.00 98.38 434 LYS A C 1
ATOM 3467 O O . LYS A 1 434 ? 7.095 14.927 -17.370 1.00 98.38 434 LYS A O 1
ATOM 3472 N N . ALA A 1 435 ? 6.930 12.694 -17.154 1.00 98.25 435 ALA A N 1
ATOM 3473 C CA . ALA A 1 435 ? 6.269 12.742 -15.855 1.00 98.25 435 ALA A CA 1
ATOM 3474 C C . ALA A 1 435 ? 7.156 13.438 -14.813 1.00 98.25 435 ALA A C 1
ATOM 3476 O O . ALA A 1 435 ? 6.685 14.325 -14.103 1.00 98.25 435 ALA A O 1
ATOM 3477 N N . ILE A 1 436 ? 8.451 13.106 -14.782 1.00 98.19 436 ILE A N 1
ATOM 3478 C CA . ILE A 1 436 ? 9.435 13.714 -13.876 1.00 98.19 436 ILE A CA 1
ATOM 3479 C C . ILE A 1 436 ? 9.589 15.219 -14.126 1.00 98.19 436 ILE A C 1
ATOM 3481 O O . ILE A 1 436 ? 9.597 15.981 -13.164 1.00 98.19 436 ILE A O 1
ATOM 3485 N N . VAL A 1 437 ? 9.605 15.671 -15.384 1.00 98.38 437 VAL A N 1
ATOM 3486 C CA . VAL A 1 437 ? 9.623 17.112 -15.715 1.00 98.38 437 VAL A CA 1
ATOM 3487 C C . VAL A 1 437 ? 8.386 17.834 -15.167 1.00 98.38 437 VAL A C 1
ATOM 3489 O O . VAL A 1 437 ? 8.480 18.932 -14.616 1.00 98.38 437 VAL A O 1
ATOM 3492 N N . PHE A 1 438 ? 7.203 17.226 -15.272 1.00 98.44 438 PHE A N 1
ATOM 3493 C CA . PHE A 1 438 ? 5.991 17.803 -14.689 1.00 98.44 438 PHE A CA 1
ATOM 3494 C C . PHE A 1 438 ? 6.003 17.795 -13.151 1.00 98.44 438 PHE A C 1
ATOM 3496 O O . PHE A 1 438 ? 5.463 18.724 -12.539 1.00 98.44 438 PHE A O 1
ATOM 3503 N N . LEU A 1 439 ? 6.641 16.806 -12.516 1.00 97.81 439 LEU A N 1
ATOM 3504 C CA . LEU A 1 439 ? 6.868 16.825 -11.070 1.00 97.81 439 LEU A CA 1
ATOM 3505 C C . LEU A 1 439 ? 7.814 17.963 -10.665 1.00 97.81 439 LEU A C 1
ATOM 3507 O O . LEU A 1 439 ? 7.462 18.725 -9.768 1.00 97.81 439 LEU A O 1
ATOM 3511 N N . GLU A 1 440 ? 8.944 18.141 -11.356 1.00 97.19 440 GLU A N 1
ATOM 3512 C CA . GLU A 1 440 ? 9.896 19.248 -11.137 1.00 97.19 440 GLU A CA 1
ATOM 3513 C C . GLU A 1 440 ? 9.187 20.611 -11.180 1.00 97.19 440 GLU A C 1
ATOM 3515 O O . GLU A 1 440 ? 9.298 21.413 -10.248 1.00 97.19 440 GLU A O 1
ATOM 3520 N N . ASN A 1 441 ? 8.369 20.831 -12.213 1.00 96.50 441 ASN A N 1
ATOM 3521 C CA . ASN A 1 441 ? 7.563 22.043 -12.350 1.00 96.50 441 ASN A CA 1
ATOM 3522 C C . ASN A 1 441 ? 6.580 22.219 -11.184 1.00 96.50 441 ASN A C 1
ATOM 3524 O O . ASN A 1 441 ? 6.458 23.317 -10.641 1.00 96.50 441 ASN A O 1
ATOM 3528 N N . SER A 1 442 ? 5.896 21.148 -10.766 1.00 96.12 442 SER A N 1
ATOM 3529 C CA . SER A 1 442 ? 4.947 21.221 -9.650 1.00 96.12 442 SER A CA 1
ATOM 3530 C C . SER A 1 442 ? 5.627 21.597 -8.332 1.00 96.12 442 SER A C 1
ATOM 3532 O O . SER A 1 442 ? 5.107 22.437 -7.603 1.00 96.12 442 SER A O 1
ATOM 3534 N N . ILE A 1 443 ? 6.812 21.041 -8.058 1.00 95.38 443 ILE A N 1
ATOM 3535 C CA . ILE A 1 443 ? 7.589 21.315 -6.843 1.00 95.38 443 ILE A CA 1
ATOM 3536 C C . ILE A 1 443 ? 8.017 22.783 -6.815 1.00 95.38 443 ILE A C 1
ATOM 3538 O O . ILE A 1 443 ? 7.820 23.448 -5.800 1.00 95.38 443 ILE A O 1
ATOM 3542 N N . SER A 1 444 ? 8.526 23.309 -7.936 1.00 94.06 444 SER A N 1
ATOM 3543 C CA . SER A 1 444 ? 8.919 24.721 -8.049 1.00 94.06 444 SER A CA 1
ATOM 3544 C C . SER A 1 444 ? 7.752 25.674 -7.747 1.00 94.06 444 SER A C 1
ATOM 3546 O O . SER A 1 444 ? 7.898 26.628 -6.979 1.00 94.06 444 SER A O 1
ATOM 3548 N N . ILE A 1 445 ? 6.558 25.368 -8.273 1.00 92.31 445 ILE A N 1
ATOM 3549 C CA . ILE A 1 445 ? 5.339 26.149 -8.019 1.00 92.31 445 ILE A CA 1
ATOM 3550 C C . ILE A 1 445 ? 4.914 26.055 -6.546 1.00 92.31 445 ILE A C 1
ATOM 3552 O O . ILE A 1 445 ? 4.523 27.063 -5.959 1.00 92.31 445 ILE A O 1
ATOM 3556 N N . ILE A 1 446 ? 4.970 24.859 -5.949 1.00 90.31 446 ILE A N 1
ATOM 3557 C CA . ILE A 1 446 ? 4.593 24.627 -4.544 1.00 90.31 446 ILE A CA 1
ATOM 3558 C C . ILE A 1 446 ? 5.517 25.393 -3.588 1.00 90.31 446 ILE A C 1
ATOM 3560 O O . ILE A 1 446 ? 5.042 25.922 -2.582 1.00 90.31 446 ILE A O 1
ATOM 3564 N N . ASP A 1 447 ? 6.806 25.484 -3.915 1.00 87.56 447 ASP A N 1
ATOM 3565 C CA . ASP A 1 447 ? 7.819 26.148 -3.088 1.00 87.56 447 ASP A CA 1
ATOM 3566 C C . ASP A 1 447 ? 7.930 27.657 -3.335 1.00 87.56 447 ASP A C 1
ATOM 3568 O O . ASP A 1 447 ? 8.640 28.346 -2.603 1.00 87.56 447 ASP A O 1
ATOM 3572 N N . GLY A 1 448 ? 7.188 28.188 -4.312 1.00 68.69 448 GLY A N 1
ATOM 3573 C CA . GLY A 1 448 ? 7.162 29.615 -4.624 1.00 68.69 448 GLY A CA 1
ATOM 3574 C C . GLY A 1 448 ? 8.433 30.127 -5.308 1.00 68.69 448 GLY A C 1
ATOM 3575 O O . GLY A 1 448 ? 8.744 31.305 -5.173 1.00 68.69 448 GLY A O 1
ATOM 3576 N N . ILE A 1 449 ? 9.165 29.269 -6.031 1.00 53.78 449 ILE A N 1
ATOM 3577 C CA . ILE A 1 449 ? 10.423 29.610 -6.730 1.00 53.78 449 ILE A CA 1
ATOM 3578 C C . ILE A 1 449 ? 10.133 30.095 -8.170 1.00 53.78 449 ILE A C 1
ATOM 3580 O O . ILE A 1 449 ? 10.825 29.729 -9.114 1.00 53.78 449 ILE A O 1
ATOM 3584 N N . LEU A 1 450 ? 9.084 30.902 -8.368 1.00 42.16 450 LEU A N 1
ATOM 3585 C CA . LEU A 1 450 ? 8.793 31.518 -9.674 1.00 42.16 450 LEU A CA 1
ATOM 3586 C C . LEU A 1 450 ? 9.426 32.901 -9.809 1.00 42.16 450 LEU A C 1
ATOM 3588 O O . LEU A 1 450 ? 9.159 33.752 -8.931 1.00 42.16 450 LEU A O 1
#

Nearest PDB structures (foldseek):
  3oio-assembly1_A  TM=8.847E-01  e=3.974E-05  Chromobacterium violaceum
  1bl0-assembly1_A  TM=8.519E-01  e=4.378E-05  Escherichia coli
  1xs9-assembly1_A  TM=8.431E-01  e=4.596E-05  Escherichia coli
  6swi-assembly1_A  TM=8.329E-01  e=2.273E-04  Geobacillus stearothermophilus
  3oou-assembly1_A  TM=8.466E-01  e=4.268E-04  Listeria innocua

pLDDT: mean 88.18, std 10.82, range [42.16, 98.5]

Secondary structure (DSSP, 8-state):
--HHHHHHHHHHHHHHTTTS---HHHHHHHHTS-HHHHHHHHHHHHSS-HHHHHHHHHHHHHHHHHHH----HHHHHHHTT-SSHHHHHHHHHHHHSS-HHHHHHH-PPP-PPPPP-----PPEE-STTEEE-SSPPPPSS--SSSHHHHHHHHHTT----HHHHHHHTSTTT--B-SSTTHHHH--SS-HHHHHHHTTEEEEEE--SSHHHHHHHHHHHHHHHHTT--EEEETSSSSSSEEEEEEEETTTTEEEEE-TTT-SSS-EEEETTGGGG-SSS----EEEEEEE-S---HHHHHHHHHHHHHHHHT------STT-GGG-BHHHHHHHHHHHHTSTT-EE-HHHHHIIIIIHHHHHHHHHHHHHHHTTS-HHHHHHHHHHHHHHHHHHHHHHHHHHHHSTTSPPEE-HHHHHHHHHHHHHHHHHHHHHHHHHHHHHHHHHT--

Sequence (450 aa):
MNWINKMNDALSYIEEHLDGTIEYDEIAKITLCSIGAFQRFFMLASGIALSEYIRRRRLSLAAKDILNTEDKIIDIALRYGYETPDAFTVAFKRLYNVTPSTARNLGSPLKTYYRMFFSLSVTYVKGEDEMILMNVDKYRYKEPLFEGARIVLSYLGSNFSPEYIGGISGAAFKIAGGCPSRPTCVYDVWTPDFIRSLGYSIHEMSCGNEDENNKMIEAVKEYISLGKPVLVWHAFTNSEWDVVCGFDEQQKQFIGRGSYLGNTEYERASWDRAASCDICPPFGAILVGECSGIFDNKKAEKNALVNAVTHARKKIDKGGDRESYLLQGIEFYHEWARLYSQPGKERDAADAYCSDIYASVRKAAVIFLREISVKYSESAKDSLRRAADMFEEEARYLEKAKPYLSWDSPWGIDEERSNAVAPLLKNAAISYEKAIVFLENSISIIDGIL

Foldseek 3Di:
DDLQVLLQVLLVLLLVAQQHDRDLVVNCVSNVHHSVVSQVVCCVQVVDGPVVVSLQQLLLVLLVCLLPHPDDNQSSCVRRPHPDSVVSQVSNCVQFVDGSVVSNVVSDDTDHDDRDGDDDFDWDAPDPQKTFQPPQDFQQALAFFFSLVVSQVVQVPDDDDLLQRLQLQLLLQKDAFDDLCVSVPLGPDHNQRSLVLQQWDKDFQFAADPVSLVVLLVVQAVCLVVSGWKFFAQQADAGGTWTFNMAGRVVQWTWGHDSPRRPDGIDIDHSSRLNVHPRDHSRTIMGIHDRDDDRDSVVSNLVSLVVSLCQQPDDDDDDDDSCLRVDIHLSVLVVVLVLLLDAFRWADSRLQSRLRRNLRSNLSQLVNLQVCLVVDDPQLSVLSNLLSVLSVLLSVLSPQLCCPRHPPHDGTGDNVSSVSNSVSSVSSSVSSVSSSVSSVSSSCVRVVVD

Organism: Hydrogenispora ethanolica (NCBI:txid1082276)

Solvent-accessible surface area (backbone atoms only — not comparable to full-atom values): 23755 Å² total; per-residue (Å²): 131,65,66,53,57,28,53,35,50,32,46,48,54,51,66,76,26,42,68,48,81,74,62,59,69,56,41,19,64,54,53,74,44,55,52,70,56,51,44,51,49,44,24,70,76,67,77,44,52,58,70,57,52,53,52,46,42,28,51,32,52,43,52,50,46,50,68,74,44,88,70,54,70,57,58,48,28,44,38,46,67,30,96,44,58,65,62,38,40,54,55,43,24,72,74,67,79,42,45,66,72,56,47,44,75,62,73,63,89,74,87,70,55,76,88,81,78,70,84,81,82,74,63,52,61,77,53,103,51,23,42,39,57,59,90,66,65,71,62,88,41,42,39,47,62,54,53,37,50,45,39,40,39,41,70,75,69,43,90,68,53,72,26,48,53,30,29,47,68,27,60,18,61,62,54,48,40,66,42,62,63,32,74,72,69,72,60,93,61,56,58,70,59,50,46,41,63,60,14,29,45,73,48,79,29,53,25,66,49,73,68,41,36,52,52,35,47,53,52,50,51,52,37,36,75,73,75,37,51,28,37,26,29,25,44,73,45,89,78,26,36,11,33,36,28,25,38,30,65,86,79,48,23,34,26,25,45,23,41,84,63,50,74,86,64,74,45,76,31,52,58,62,39,24,51,68,50,91,86,46,83,36,66,21,32,46,43,72,57,61,78,77,50,84,55,59,62,70,60,38,50,52,48,18,53,53,49,33,44,53,47,36,68,48,81,77,85,89,74,64,101,81,42,80,42,70,33,26,25,52,62,23,35,51,48,56,18,51,47,30,67,40,89,78,45,57,61,51,62,27,48,14,43,44,32,47,28,45,32,42,29,23,55,22,28,27,53,28,32,51,63,56,21,77,79,52,55,73,69,30,20,52,26,26,41,52,17,19,54,24,34,46,51,18,26,53,28,34,56,70,35,28,78,59,35,20,82,90,23,80,78,50,66,49,69,70,51,25,68,61,36,19,63,34,38,45,51,20,36,54,24,44,52,53,15,42,54,24,44,54,54,20,50,38,55,72,73,63,74,120

Radius of gyration: 26.55 Å; Cα contacts (8 Å, |Δi|>4): 761; chains: 1; bounding box: 72×60×62 Å

Mean predicted aligned error: 12.66 Å

InterPro domains:
  IPR009057 Homedomain-like superfamily [SSF46689] (57-105)
  IPR018060 AraC-like, DNA binding HTH domain [PF12833] (28-105)
  IPR018060 AraC-like, DNA binding HTH domain [PS01124] (8-106)
  IPR018060 AraC-like, DNA binding HTH domain [SM00342] (21-104)
  IPR018062 HTH domain AraC-type, conserved site [PS00041] (58-100)
  IPR050959 Multiple antibiotic resistance protein MarA-like [PTHR47504] (1-122)